Protein AF-A0A7S1V9R7-F1 (afdb_monomer)

Radius of gyration: 126.13 Å; Cα contacts (8 Å, |Δi|>4): 262; chains: 1; bounding box: 222×43×317 Å

Solvent-accessible surface area (backbone atoms only — not comparable to full-atom values): 25546 Å² total; per-residue (Å²): 136,83,85,85,85,80,81,82,87,83,80,78,84,75,79,72,80,75,90,77,89,61,87,78,72,49,72,33,40,56,88,82,54,58,52,69,50,51,50,25,53,74,70,68,35,43,69,59,22,39,54,35,42,77,76,44,42,73,58,50,69,31,31,39,32,39,57,42,95,88,76,66,48,74,76,46,41,40,35,52,62,36,53,54,30,48,60,76,66,83,77,97,61,100,59,58,70,66,54,51,52,40,49,51,54,32,50,52,53,46,41,71,61,36,38,67,58,44,69,46,53,36,79,59,38,38,28,29,64,33,35,24,42,71,54,32,91,62,49,55,47,67,56,52,35,52,44,35,70,58,24,67,65,54,67,75,45,52,26,73,83,71,41,28,36,63,49,45,51,64,71,73,60,76,99,47,74,51,55,55,50,35,54,50,32,57,57,48,42,53,52,52,49,55,54,52,50,51,57,50,50,53,53,50,53,52,52,51,52,51,52,51,53,51,52,51,52,52,51,54,51,50,51,54,51,50,54,51,51,53,49,53,51,50,51,51,50,52,51,50,55,50,50,50,53,52,48,52,58,46,52,56,49,49,55,52,49,51,53,52,51,50,52,52,51,52,52,51,52,51,51,50,52,51,51,51,52,53,49,50,53,49,51,53,49,49,55,52,47,53,51,50,51,53,50,49,51,50,51,51,52,50,50,51,52,52,48,52,51,49,52,50,51,50,49,52,51,50,51,51,51,51,50,51,52,51,54,50,50,52,50,50,50,52,51,53,52,51,53,55,56,49,57,63,49,53,62,57,49,57,58,52,53,60,54,50,56,58,51,51,53,58,49,54,58,52,48,57,52,50,54,52,50,52,54,51,54,50,55,52,47,54,53,50,50,56,55,50,60,56,43,57,60,58,50,56,57,45,51,59,48,46,57,59,45,50,63,51,44,57,59,48,45,63,53,45,57,62,50,48,62,56,48,60,63,52,51,64,58,52,47,62,52,46,61,56,49,52,56,58,54,46,60,53,50,55,52,54,49,54,54,55,50,55,54,57,64,52,57,68,80,72,69,134

Structure (mmCIF, N/CA/C/O backbone):
data_AF-A0A7S1V9R7-F1
#
_entry.id   AF-A0A7S1V9R7-F1
#
loop_
_atom_site.group_PDB
_atom_site.id
_atom_site.type_symbol
_atom_site.label_atom_id
_atom_site.label_alt_id
_atom_site.label_comp_id
_atom_site.label_asym_id
_atom_site.label_entity_id
_atom_site.label_seq_id
_atom_site.pdbx_PDB_ins_code
_atom_site.Cartn_x
_atom_site.Cartn_y
_atom_site.Cartn_z
_atom_site.occupancy
_atom_site.B_iso_or_equiv
_atom_site.auth_seq_id
_atom_site.auth_comp_id
_atom_site.auth_asym_id
_atom_site.auth_atom_id
_atom_site.pdbx_PDB_model_num
ATOM 1 N N . MET A 1 1 ? -27.164 -17.775 -21.536 1.00 42.16 1 MET A N 1
ATOM 2 C CA . MET A 1 1 ? -27.311 -16.401 -21.022 1.00 42.16 1 MET A CA 1
ATOM 3 C C . MET A 1 1 ? -25.911 -15.882 -20.724 1.00 42.16 1 MET A C 1
ATOM 5 O O . MET A 1 1 ? -25.516 -15.785 -19.575 1.00 42.16 1 MET A O 1
ATOM 9 N N . ASP A 1 2 ? -25.018 -15.909 -21.716 1.00 33.12 2 ASP A N 1
ATOM 10 C CA . ASP A 1 2 ? -24.872 -14.885 -22.776 1.00 33.12 2 ASP A CA 1
ATOM 11 C C . ASP A 1 2 ? -24.431 -13.566 -22.128 1.00 33.12 2 ASP A C 1
ATOM 13 O O . ASP A 1 2 ? -25.123 -13.056 -21.262 1.00 33.12 2 ASP A O 1
ATOM 17 N N . SER A 1 3 ? -23.270 -12.989 -22.424 1.00 37.28 3 SER A N 1
ATOM 18 C CA . SER A 1 3 ? -22.782 -12.704 -23.772 1.00 37.28 3 SER A CA 1
ATOM 19 C C . SER A 1 3 ? -21.280 -12.392 -23.771 1.00 37.28 3 SER A C 1
ATOM 21 O O . SER A 1 3 ? -20.806 -11.522 -23.045 1.00 37.28 3 SER A O 1
ATOM 23 N N . ASN A 1 4 ? -20.559 -13.093 -24.643 1.00 32.66 4 ASN A N 1
ATOM 24 C CA . ASN A 1 4 ? -19.138 -12.966 -24.938 1.00 32.66 4 ASN A CA 1
ATOM 25 C C . ASN A 1 4 ? -18.998 -12.088 -26.200 1.00 32.66 4 ASN A C 1
ATOM 27 O O . ASN A 1 4 ? -19.327 -12.545 -27.294 1.00 32.66 4 ASN A O 1
ATOM 31 N N . SER A 1 5 ? -18.573 -10.827 -26.080 1.00 36.75 5 SER A N 1
ATOM 32 C CA . SER A 1 5 ? -18.421 -9.902 -27.217 1.00 36.75 5 SER A CA 1
ATOM 33 C C . SER A 1 5 ? -16.983 -9.895 -27.748 1.00 36.75 5 SER A C 1
ATOM 35 O O . SER A 1 5 ? -16.185 -8.998 -27.490 1.00 36.75 5 SER A O 1
ATOM 37 N N . ARG A 1 6 ? -16.650 -10.912 -28.551 1.00 32.44 6 ARG A N 1
ATOM 38 C CA . ARG A 1 6 ? -15.507 -10.861 -29.476 1.00 32.44 6 ARG A CA 1
ATOM 39 C C . ARG A 1 6 ? -15.909 -10.023 -30.690 1.00 32.44 6 ARG A C 1
ATOM 41 O O . ARG A 1 6 ? -16.716 -10.469 -31.498 1.00 32.44 6 ARG A O 1
ATOM 48 N N . SER A 1 7 ? -15.358 -8.815 -30.811 1.00 35.72 7 SER A N 1
ATOM 49 C CA . SER A 1 7 ? -15.527 -7.995 -32.012 1.00 35.72 7 SER A CA 1
ATOM 50 C C . SER A 1 7 ? -14.548 -8.459 -33.093 1.00 35.72 7 SER A C 1
ATOM 52 O O . SER A 1 7 ? -13.333 -8.291 -32.974 1.00 35.72 7 SER A O 1
ATOM 54 N N . SER A 1 8 ? -15.101 -9.063 -34.135 1.00 32.72 8 SER A N 1
ATOM 55 C CA . SER A 1 8 ? -14.429 -9.482 -35.359 1.00 32.72 8 SER A CA 1
ATOM 56 C C . SER A 1 8 ? -14.128 -8.252 -36.218 1.00 32.72 8 SER A C 1
ATOM 58 O O . SER A 1 8 ? -15.024 -7.719 -36.867 1.00 32.72 8 SER A O 1
ATOM 60 N N . ASN A 1 9 ? -12.880 -7.782 -36.225 1.00 32.78 9 ASN A N 1
ATOM 61 C CA . ASN A 1 9 ? -12.451 -6.707 -37.119 1.00 32.78 9 ASN A CA 1
ATOM 62 C C . ASN A 1 9 ? -11.914 -7.307 -38.429 1.00 32.78 9 ASN A C 1
ATOM 64 O O . ASN A 1 9 ? -10.718 -7.537 -38.591 1.00 32.78 9 ASN A O 1
ATOM 68 N N . SER A 1 10 ? -12.828 -7.623 -39.346 1.00 34.41 10 SER A N 1
ATOM 69 C CA . SER A 1 10 ? -12.541 -7.951 -40.742 1.00 34.41 10 SER A CA 1
ATOM 70 C C . SER A 1 10 ? -12.749 -6.698 -41.589 1.00 34.41 10 SER A C 1
ATOM 72 O O . SER A 1 10 ? -13.888 -6.304 -41.841 1.00 34.41 10 SER A O 1
ATOM 74 N N . GLY A 1 11 ? -11.670 -6.065 -42.047 1.00 30.73 11 GLY A N 1
ATOM 75 C CA . GLY A 1 11 ? -11.806 -4.907 -42.924 1.00 30.73 11 GLY A CA 1
ATOM 76 C C . GLY A 1 11 ? -10.495 -4.283 -43.376 1.00 30.73 11 GLY A C 1
ATOM 77 O O . GLY A 1 11 ? -9.930 -3.461 -42.671 1.00 30.73 11 GLY A O 1
ATOM 78 N N . LYS A 1 12 ? -10.131 -4.599 -44.625 1.00 33.03 12 LYS A N 1
ATOM 79 C CA . LYS A 1 12 ? -9.259 -3.826 -45.526 1.00 33.03 12 LYS A CA 1
ATOM 80 C C . LYS A 1 12 ? -7.763 -3.814 -45.196 1.00 33.03 12 LYS A C 1
ATOM 82 O O . LYS A 1 12 ? -7.233 -2.899 -44.582 1.00 33.03 12 LYS A O 1
ATOM 87 N N . ILE A 1 13 ? -7.078 -4.795 -45.780 1.00 33.56 13 ILE A N 1
ATOM 88 C CA . ILE A 1 13 ? -5.697 -4.650 -46.250 1.00 33.56 13 ILE A CA 1
ATOM 89 C C . ILE A 1 13 ? -5.702 -3.503 -47.280 1.00 33.56 13 ILE A C 1
ATOM 91 O O . ILE A 1 13 ? -6.405 -3.625 -48.289 1.00 33.56 13 ILE A O 1
ATOM 95 N N . PRO A 1 14 ? -5.002 -2.379 -47.056 1.00 32.62 14 PRO A N 1
ATOM 96 C CA . PRO A 1 14 ? -4.804 -1.405 -48.113 1.00 32.62 14 PRO A CA 1
ATOM 97 C C . PRO A 1 14 ? -3.872 -2.030 -49.153 1.00 32.62 14 PRO A C 1
ATOM 99 O O . PRO A 1 14 ? -2.851 -2.626 -48.811 1.00 32.62 14 PRO A O 1
ATOM 102 N N . ALA A 1 15 ? -4.283 -1.935 -50.417 1.00 31.48 15 ALA A N 1
ATOM 103 C CA . ALA A 1 15 ? -3.504 -2.337 -51.575 1.00 31.48 15 ALA A CA 1
ATOM 104 C C . ALA A 1 15 ? -2.056 -1.857 -51.419 1.00 31.48 15 ALA A C 1
ATOM 106 O O . ALA A 1 15 ? -1.815 -0.670 -51.189 1.00 31.48 15 ALA A O 1
ATOM 107 N N . GLY A 1 16 ? -1.117 -2.801 -51.496 1.00 28.38 16 GLY A N 1
ATOM 108 C CA . GLY A 1 16 ? 0.304 -2.493 -51.452 1.00 28.38 16 GLY A CA 1
ATOM 109 C C . GLY A 1 16 ? 0.645 -1.449 -52.518 1.00 28.38 16 GLY A C 1
ATOM 110 O O . GLY A 1 16 ? 0.042 -1.468 -53.599 1.00 28.38 16 GLY A O 1
ATOM 111 N N . PRO A 1 17 ? 1.581 -0.528 -52.236 1.00 30.47 17 PRO A N 1
ATOM 112 C CA . PRO A 1 17 ? 2.106 0.325 -53.280 1.00 30.47 17 PRO A CA 1
ATOM 113 C C . PRO A 1 17 ? 2.658 -0.592 -54.367 1.00 30.47 17 PRO A C 1
ATOM 115 O O . PRO A 1 17 ? 3.377 -1.557 -54.096 1.00 30.47 17 PRO A O 1
ATOM 118 N N . GLN A 1 18 ? 2.219 -0.314 -55.589 1.00 32.25 18 GLN A N 1
ATOM 119 C CA . GLN A 1 18 ? 2.717 -0.927 -56.802 1.00 32.25 18 GLN A CA 1
ATOM 120 C C . GLN A 1 18 ? 4.239 -1.028 -56.723 1.00 32.25 18 GLN A C 1
ATOM 122 O O . GLN A 1 18 ? 4.917 -0.095 -56.297 1.00 32.25 18 GLN A O 1
ATOM 127 N N . SER A 1 19 ? 4.759 -2.184 -57.114 1.00 34.59 19 SER A N 1
ATOM 128 C CA . SER A 1 19 ? 6.179 -2.445 -57.265 1.00 34.59 19 SER A CA 1
ATOM 129 C C . SER A 1 19 ? 6.812 -1.438 -58.235 1.00 34.59 19 SER A C 1
ATOM 131 O O . SER A 1 19 ? 6.903 -1.689 -59.433 1.00 34.59 19 SER A O 1
ATOM 133 N N . SER A 1 20 ? 7.271 -0.306 -57.713 1.00 31.30 20 SER A N 1
ATOM 134 C CA . SER A 1 20 ? 8.296 0.548 -58.308 1.00 31.30 20 SER A CA 1
ATOM 135 C C . SER A 1 20 ? 9.570 0.389 -57.478 1.00 31.30 20 SER A C 1
ATOM 137 O O . SER A 1 20 ? 10.068 1.327 -56.863 1.00 31.30 20 SER A O 1
ATOM 139 N N . GLY A 1 21 ? 10.045 -0.854 -57.385 1.00 28.36 21 GLY A N 1
ATOM 140 C CA . GLY A 1 21 ? 11.350 -1.192 -56.828 1.00 28.36 21 GLY A CA 1
ATOM 141 C C . GLY A 1 21 ? 12.405 -1.052 -57.915 1.00 28.36 21 GLY A C 1
ATOM 142 O O . GLY A 1 21 ? 12.801 -2.037 -58.527 1.00 28.36 21 GLY A O 1
ATOM 143 N N . GLY A 1 22 ? 12.800 0.186 -58.180 1.00 29.44 22 GLY A N 1
ATOM 144 C CA . GLY A 1 22 ? 13.969 0.535 -58.971 1.00 29.44 22 GLY A CA 1
ATOM 145 C C . GLY A 1 22 ? 14.433 1.885 -58.463 1.00 29.44 22 GLY A C 1
ATOM 146 O O . GLY A 1 22 ? 13.858 2.902 -58.836 1.00 29.44 22 GLY A O 1
ATOM 147 N N . GLU A 1 23 ? 15.387 1.885 -57.535 1.00 39.81 23 GLU A N 1
ATOM 148 C CA . GLU A 1 23 ? 16.045 3.103 -57.066 1.00 39.81 23 GLU A CA 1
ATOM 149 C C . GLU A 1 23 ? 16.496 3.907 -58.290 1.00 39.81 23 GLU A C 1
ATOM 151 O O . GLU A 1 23 ? 17.249 3.422 -59.139 1.00 39.81 23 GLU A O 1
ATOM 156 N N . GLY A 1 24 ? 15.912 5.096 -58.439 1.00 46.25 24 GLY A N 1
ATOM 157 C CA . GLY A 1 24 ? 16.022 5.917 -59.633 1.00 46.25 24 GLY A CA 1
ATOM 158 C C . GLY A 1 24 ? 17.442 6.421 -59.823 1.00 46.25 24 GLY A C 1
ATOM 159 O O . GLY A 1 24 ? 17.809 7.460 -59.282 1.00 46.25 24 GLY A O 1
ATOM 160 N N . ARG A 1 25 ? 18.231 5.706 -60.625 1.00 62.56 25 ARG A N 1
ATOM 161 C CA . ARG A 1 25 ? 19.452 6.251 -61.220 1.00 62.56 25 ARG A CA 1
ATOM 162 C C . ARG A 1 25 ? 19.033 7.415 -62.111 1.00 62.56 25 ARG A C 1
ATOM 164 O O . ARG A 1 25 ? 18.256 7.228 -63.047 1.00 62.56 25 ARG A O 1
ATOM 171 N N . THR A 1 26 ? 19.487 8.622 -61.791 1.00 81.12 26 THR A N 1
ATOM 172 C CA . THR A 1 26 ? 19.222 9.803 -62.611 1.00 81.12 26 THR A CA 1
ATOM 173 C C . THR A 1 26 ? 20.008 9.656 -63.910 1.00 81.12 26 THR A C 1
ATOM 175 O O . THR A 1 26 ? 21.233 9.675 -63.906 1.00 81.12 26 THR A O 1
ATOM 178 N N . GLU A 1 27 ? 19.316 9.450 -65.030 1.00 87.94 27 GLU A N 1
ATOM 179 C CA . GLU A 1 27 ? 19.929 9.372 -66.359 1.00 87.94 27 GLU A CA 1
ATOM 180 C C . GLU A 1 27 ? 19.491 10.579 -67.193 1.00 87.94 27 GLU A C 1
ATOM 182 O O . GLU A 1 27 ? 18.300 10.894 -67.263 1.00 87.94 27 GLU A O 1
ATOM 187 N N . VAL A 1 28 ? 20.441 11.243 -67.848 1.00 90.75 28 VAL A N 1
ATOM 188 C CA . VAL A 1 28 ? 20.175 12.319 -68.810 1.00 90.75 28 VAL A CA 1
ATOM 189 C C . VAL A 1 28 ? 20.735 11.964 -70.181 1.00 90.75 28 VAL A C 1
ATOM 191 O O . VAL A 1 28 ? 21.730 11.244 -70.308 1.00 90.75 28 VAL A O 1
ATOM 194 N N . ASP A 1 29 ? 20.077 12.462 -71.225 1.00 89.00 29 ASP A N 1
ATOM 195 C CA . ASP A 1 29 ? 20.474 12.192 -72.600 1.00 89.00 29 ASP A CA 1
ATOM 196 C C . ASP A 1 29 ? 21.575 13.166 -73.037 1.00 89.00 29 ASP A C 1
ATOM 198 O O . ASP A 1 29 ? 21.480 14.382 -72.839 1.00 89.00 29 ASP A O 1
ATOM 202 N N . TYR A 1 30 ? 22.624 12.615 -73.648 1.00 87.62 30 TYR A N 1
ATOM 203 C CA . TYR A 1 30 ? 23.799 13.354 -74.101 1.00 87.62 30 TYR A CA 1
ATOM 204 C C . TYR A 1 30 ? 23.463 14.504 -75.067 1.00 87.62 30 TYR A C 1
ATOM 206 O O . TYR A 1 30 ? 24.091 15.562 -74.990 1.00 87.62 30 TYR A O 1
ATOM 214 N N . TYR A 1 31 ? 22.482 14.327 -75.958 1.00 84.69 31 TYR A N 1
ATOM 215 C CA . TYR A 1 31 ? 22.119 15.326 -76.966 1.00 84.69 31 TYR A CA 1
ATOM 216 C C . TYR A 1 31 ? 21.011 16.272 -76.497 1.00 84.69 31 TYR A C 1
ATOM 218 O O . TYR A 1 31 ? 20.988 17.429 -76.918 1.00 84.69 31 TYR A O 1
ATOM 226 N N . LEU A 1 32 ? 20.093 15.804 -75.646 1.00 83.81 32 LEU A N 1
ATOM 227 C CA . LEU A 1 32 ? 18.926 16.596 -75.240 1.00 83.81 32 LEU A CA 1
ATOM 228 C C . LEU A 1 32 ? 19.202 17.484 -74.025 1.00 83.81 32 LEU A C 1
ATOM 230 O O . LEU A 1 32 ? 18.811 18.651 -74.013 1.00 83.81 32 LEU A O 1
ATOM 234 N N . ASN A 1 33 ? 19.842 16.943 -72.987 1.00 88.31 33 ASN A N 1
ATOM 235 C CA . ASN A 1 33 ? 19.963 17.621 -71.698 1.00 88.31 33 ASN A CA 1
ATOM 236 C C . ASN A 1 33 ? 21.200 17.188 -70.883 1.00 88.31 33 ASN A C 1
ATOM 238 O O . ASN A 1 33 ? 21.056 16.790 -69.726 1.00 88.31 33 ASN A O 1
ATOM 242 N N . PRO A 1 34 ? 22.427 17.313 -71.423 1.00 88.62 34 PRO A N 1
ATOM 243 C CA . PRO A 1 34 ? 23.627 16.997 -70.656 1.00 88.62 34 PRO A CA 1
ATOM 244 C C . PRO A 1 34 ? 23.786 17.942 -69.454 1.00 88.62 34 PRO A C 1
ATOM 246 O O . PRO A 1 34 ? 23.555 19.150 -69.587 1.00 88.62 34 PRO A O 1
ATOM 249 N N . THR A 1 35 ? 24.229 17.402 -68.312 1.00 91.81 35 THR A N 1
ATOM 250 C CA . THR A 1 35 ? 24.512 18.186 -67.095 1.00 91.81 35 THR A CA 1
ATOM 251 C C . THR A 1 35 ? 25.627 19.208 -67.323 1.00 91.81 35 THR A C 1
ATOM 253 O O . THR A 1 35 ? 26.458 19.071 -68.229 1.00 91.81 35 THR A O 1
ATOM 256 N N . GLU A 1 36 ? 25.676 20.255 -66.498 1.00 91.88 36 GLU A N 1
ATOM 257 C CA . GLU A 1 36 ? 26.767 21.229 -66.580 1.00 91.88 36 GLU A CA 1
ATOM 258 C C . GLU A 1 36 ? 28.105 20.596 -66.198 1.00 91.88 36 GLU A C 1
ATOM 260 O O . GLU A 1 36 ? 29.092 20.824 -66.897 1.00 91.88 36 GLU A O 1
ATOM 265 N N . LEU A 1 37 ? 28.139 19.745 -65.165 1.00 92.56 37 LEU A N 1
ATOM 266 C CA . LEU A 1 37 ? 29.329 18.978 -64.795 1.00 92.56 37 LEU A CA 1
ATOM 267 C C . LEU A 1 37 ? 29.856 18.154 -65.972 1.00 92.56 37 LEU A C 1
ATOM 269 O O . LEU A 1 37 ? 31.052 18.200 -66.267 1.00 92.56 37 LEU A O 1
ATOM 273 N N . PHE A 1 38 ? 28.965 17.468 -66.698 1.00 92.19 38 PHE A N 1
ATOM 274 C CA . PHE A 1 38 ? 29.339 16.755 -67.913 1.00 92.19 38 PHE A CA 1
ATOM 275 C C . PHE A 1 38 ? 29.976 17.685 -68.944 1.00 92.19 38 PHE A C 1
ATOM 277 O O . PHE A 1 38 ? 31.022 17.354 -69.492 1.00 92.19 38 PHE A O 1
ATOM 284 N N . ARG A 1 39 ? 29.375 18.853 -69.208 1.00 92.06 39 ARG A N 1
ATOM 285 C CA . ARG A 1 39 ? 29.920 19.818 -70.176 1.00 92.06 39 ARG A CA 1
ATOM 286 C C . ARG A 1 39 ? 31.317 20.277 -69.768 1.00 92.06 39 ARG A C 1
ATOM 288 O O . ARG A 1 39 ? 32.207 20.288 -70.614 1.00 92.06 39 ARG A O 1
ATOM 295 N N . TRP A 1 40 ? 31.530 20.611 -68.495 1.00 92.44 40 TRP A N 1
ATOM 296 C CA . TRP A 1 40 ? 32.843 21.030 -67.997 1.00 92.44 40 TRP A CA 1
ATOM 297 C C . TRP A 1 40 ? 33.904 19.939 -68.177 1.00 92.44 40 TRP A C 1
ATOM 299 O O . TRP A 1 40 ? 34.995 20.240 -68.664 1.00 92.44 40 TRP A O 1
ATOM 309 N N . ILE A 1 41 ? 33.571 18.682 -67.862 1.00 91.06 41 ILE A N 1
ATOM 310 C CA . ILE A 1 41 ? 34.461 17.528 -68.068 1.00 91.06 41 ILE A CA 1
ATOM 311 C C . ILE A 1 41 ? 34.707 17.303 -69.564 1.00 91.06 41 ILE A C 1
ATOM 313 O O . ILE A 1 41 ? 35.851 17.228 -69.994 1.00 91.06 41 ILE A O 1
ATOM 317 N N . ASN A 1 42 ? 33.655 17.288 -70.385 1.00 88.81 42 ASN A N 1
ATOM 318 C CA . ASN A 1 42 ? 33.745 17.058 -71.826 1.00 88.81 42 ASN A CA 1
ATOM 319 C C . ASN A 1 42 ? 34.606 18.113 -72.545 1.00 88.81 42 ASN A C 1
ATOM 321 O O . ASN A 1 42 ? 35.349 17.778 -73.462 1.00 88.81 42 ASN A O 1
ATOM 325 N N . TYR A 1 43 ? 34.559 19.372 -72.098 1.00 88.75 43 TYR A N 1
ATOM 326 C CA . TYR A 1 43 ? 35.427 20.451 -72.587 1.00 88.75 43 TYR A CA 1
ATOM 327 C C . TYR A 1 43 ? 36.794 20.523 -71.879 1.00 88.75 43 TYR A C 1
ATOM 329 O O . TYR A 1 43 ? 37.523 21.496 -72.071 1.00 88.75 43 TYR A O 1
ATOM 337 N N . ARG A 1 44 ? 37.151 19.524 -71.057 1.00 86.75 44 ARG A N 1
ATOM 338 C CA . ARG A 1 44 ? 38.412 19.428 -70.295 1.00 86.75 44 ARG A CA 1
ATOM 339 C C . ARG A 1 44 ? 38.697 20.638 -69.392 1.00 86.75 44 ARG A C 1
ATOM 341 O O . ARG A 1 44 ? 39.846 21.010 -69.162 1.00 86.75 44 ARG A O 1
ATOM 348 N N . ARG A 1 45 ? 37.652 21.282 -68.867 1.00 90.25 45 ARG A N 1
ATOM 349 C CA . ARG A 1 45 ? 37.747 22.431 -67.950 1.00 90.25 45 ARG A CA 1
ATOM 350 C C . ARG A 1 45 ? 37.693 21.942 -66.502 1.00 90.25 45 ARG A C 1
ATOM 352 O O . ARG A 1 45 ? 36.672 22.083 -65.832 1.00 90.25 45 ARG A O 1
ATOM 359 N N . TRP A 1 46 ? 38.798 21.368 -66.030 1.00 90.19 46 TRP A N 1
ATOM 360 C CA . TRP A 1 46 ? 38.891 20.667 -64.739 1.00 90.19 46 TRP A CA 1
ATOM 361 C C . TRP A 1 46 ? 38.559 21.545 -63.526 1.00 90.19 46 TRP A C 1
ATOM 363 O O . TRP A 1 46 ? 37.777 21.128 -62.677 1.00 90.19 46 TRP A O 1
ATOM 373 N N . ASP A 1 47 ? 39.056 22.784 -63.483 1.00 90.25 47 ASP A N 1
ATOM 374 C CA . ASP A 1 47 ? 38.761 23.712 -62.379 1.00 90.25 47 ASP A CA 1
ATOM 375 C C . ASP A 1 47 ? 37.274 24.089 -62.320 1.00 90.25 47 ASP A C 1
ATOM 377 O O . ASP A 1 47 ? 36.673 24.151 -61.247 1.00 90.25 47 ASP A O 1
ATOM 381 N N . GLY A 1 48 ? 36.660 24.297 -63.490 1.00 92.25 48 GLY A N 1
ATOM 382 C CA . GLY A 1 48 ? 35.226 24.566 -63.610 1.00 92.25 48 GLY A CA 1
ATOM 383 C C . GLY A 1 48 ? 34.385 23.357 -63.201 1.00 92.25 48 GLY A C 1
ATOM 384 O O . GLY A 1 48 ? 33.412 23.509 -62.467 1.00 92.25 48 GLY A O 1
ATOM 385 N N . ALA A 1 49 ? 34.803 22.152 -63.602 1.00 93.31 49 ALA A N 1
ATOM 386 C CA . ALA A 1 49 ? 34.176 20.906 -63.173 1.00 93.31 49 ALA A CA 1
ATOM 387 C C . ALA A 1 49 ? 34.260 20.741 -61.650 1.00 93.31 49 ALA A C 1
ATOM 389 O O . ALA A 1 49 ? 33.251 20.454 -61.017 1.00 93.31 49 ALA A O 1
ATOM 390 N N . LYS A 1 50 ? 35.420 21.012 -61.042 1.00 93.62 50 LYS A N 1
ATOM 391 C CA . LYS A 1 50 ? 35.610 20.945 -59.586 1.00 93.62 50 LYS A CA 1
ATOM 392 C C . LYS A 1 50 ? 34.686 21.918 -58.854 1.00 93.62 50 LYS A C 1
ATOM 394 O O . LYS A 1 50 ? 33.993 21.523 -57.921 1.00 93.62 50 LYS A O 1
ATOM 399 N N . ALA A 1 51 ? 34.619 23.172 -59.303 1.00 93.88 51 ALA A N 1
ATOM 400 C CA . ALA A 1 51 ? 33.690 24.157 -58.748 1.00 93.88 51 ALA A CA 1
ATOM 401 C C . ALA A 1 51 ? 32.218 23.730 -58.916 1.00 93.88 51 ALA A C 1
ATOM 403 O O . ALA A 1 51 ? 31.392 23.971 -58.029 1.00 93.88 51 ALA A O 1
ATOM 404 N N . ARG A 1 52 ? 31.883 23.057 -60.027 1.00 95.06 52 ARG A N 1
ATOM 405 C CA . ARG A 1 52 ? 30.544 22.503 -60.252 1.00 95.06 52 ARG A CA 1
ATOM 406 C C . ARG A 1 52 ? 30.230 21.365 -59.283 1.00 95.06 52 ARG A C 1
ATOM 408 O O . ARG A 1 52 ? 29.170 21.417 -58.678 1.00 95.06 52 ARG A O 1
ATOM 415 N N . VAL A 1 53 ? 31.145 20.419 -59.056 1.00 95.19 53 VAL A N 1
ATOM 416 C CA . VAL A 1 53 ? 30.943 19.337 -58.071 1.00 95.19 53 VAL A CA 1
ATOM 417 C C . VAL A 1 53 ? 30.693 19.899 -56.673 1.00 95.19 53 VAL A C 1
ATOM 419 O O . VAL A 1 53 ? 29.769 19.469 -55.994 1.00 95.19 53 VAL A O 1
ATOM 422 N N . LEU A 1 54 ? 31.476 20.897 -56.257 1.00 93.31 54 LEU A N 1
ATOM 423 C CA . LEU A 1 54 ? 31.327 21.506 -54.931 1.00 93.31 54 LEU A CA 1
ATOM 424 C C . LEU A 1 54 ? 29.998 22.252 -54.753 1.00 93.31 54 LEU A C 1
ATOM 426 O O . LEU A 1 54 ? 29.508 22.361 -53.633 1.00 93.31 54 LEU A O 1
ATOM 430 N N . SER A 1 55 ? 29.431 22.793 -55.834 1.00 94.88 55 SER A N 1
ATOM 431 C CA . SER A 1 55 ? 28.159 23.524 -55.784 1.00 94.88 55 SER A CA 1
ATOM 432 C C . SER A 1 55 ? 26.934 22.641 -56.035 1.00 94.88 55 SER A C 1
ATOM 434 O O . SER A 1 55 ? 25.868 22.961 -55.522 1.00 94.88 55 SER A O 1
ATOM 436 N N . HIS A 1 56 ? 27.085 21.564 -56.810 1.00 93.19 56 HIS A N 1
ATOM 437 C CA . HIS A 1 56 ? 26.012 20.677 -57.275 1.00 93.19 56 HIS A CA 1
ATOM 438 C C . HIS A 1 56 ? 26.475 19.205 -57.241 1.00 93.19 56 HIS A C 1
ATOM 440 O O . HIS A 1 56 ? 26.674 18.580 -58.292 1.00 93.19 56 HIS A O 1
ATOM 446 N N . PRO A 1 57 ? 26.714 18.641 -56.040 1.00 92.81 57 PRO A N 1
ATOM 447 C CA . PRO A 1 57 ? 27.244 17.287 -55.879 1.00 92.81 57 PRO A CA 1
ATOM 448 C C . PRO A 1 57 ? 26.311 16.199 -56.430 1.00 92.81 57 PRO A C 1
ATOM 450 O O . PRO A 1 57 ? 26.783 15.136 -56.828 1.00 92.81 57 PRO A O 1
ATOM 453 N N . GLU A 1 58 ? 25.007 16.460 -56.533 1.00 91.44 58 GLU A N 1
ATOM 454 C CA . GLU A 1 58 ? 24.016 15.554 -57.121 1.00 91.44 58 GLU A CA 1
ATOM 455 C C . GLU A 1 58 ? 24.279 15.230 -58.602 1.00 91.44 58 GLU A C 1
ATOM 457 O O . GLU A 1 58 ? 23.872 14.178 -59.098 1.00 91.44 58 GLU A O 1
ATOM 462 N N . GLU A 1 59 ? 25.006 16.090 -59.324 1.00 92.62 59 GLU A N 1
ATOM 463 C CA . GLU A 1 59 ? 25.386 15.801 -60.709 1.00 92.62 59 GLU A CA 1
ATOM 464 C C . GLU A 1 59 ? 26.406 14.654 -60.802 1.00 92.62 59 GLU A C 1
ATOM 466 O O . GLU A 1 59 ? 26.514 14.033 -61.858 1.00 92.62 59 GLU A O 1
ATOM 471 N N . CYS A 1 60 ? 27.114 14.321 -59.713 1.00 91.69 60 CYS A N 1
ATOM 472 C CA . CYS A 1 60 ? 28.138 13.269 -59.678 1.00 91.69 60 CYS A CA 1
ATOM 473 C C . CYS A 1 60 ? 27.563 11.855 -59.812 1.00 91.69 60 CYS A C 1
ATOM 475 O O . CYS A 1 60 ? 28.237 10.973 -60.346 1.00 91.69 60 CYS A O 1
ATOM 477 N N . SER A 1 61 ? 26.323 11.646 -59.362 1.00 92.94 61 SER A N 1
ATOM 478 C CA . SER A 1 61 ? 25.595 10.376 -59.473 1.00 92.94 61 SER A CA 1
ATOM 479 C C . SER A 1 61 ? 24.698 10.302 -60.716 1.00 92.94 61 SER A C 1
ATOM 481 O O . SER A 1 61 ? 24.029 9.291 -60.939 1.00 92.94 61 SER A O 1
ATOM 483 N N . THR A 1 62 ? 24.697 11.350 -61.550 1.00 92.69 62 THR A N 1
ATOM 484 C CA . THR A 1 62 ? 23.863 11.426 -62.753 1.00 92.69 62 THR A CA 1
ATOM 485 C C . THR A 1 62 ? 24.566 10.801 -63.957 1.00 92.69 62 THR A C 1
ATOM 487 O O . THR A 1 62 ? 25.640 11.232 -64.376 1.00 92.69 62 THR A O 1
ATOM 490 N N . TRP A 1 63 ? 23.938 9.790 -64.547 1.00 93.00 63 TRP A N 1
ATOM 491 C CA . TRP A 1 63 ? 24.428 9.081 -65.722 1.00 93.00 63 TRP A CA 1
ATOM 492 C C . TRP A 1 63 ? 24.177 9.873 -66.995 1.00 93.00 63 TRP A C 1
ATOM 494 O O . TRP A 1 63 ? 23.064 10.327 -67.255 1.00 93.00 63 TRP A O 1
ATOM 504 N N . ILE A 1 64 ? 25.200 9.962 -67.836 1.00 93.19 64 ILE A N 1
ATOM 505 C CA . ILE A 1 64 ? 25.089 10.526 -69.176 1.00 93.19 64 ILE A CA 1
ATOM 506 C C . ILE A 1 64 ? 24.979 9.374 -70.163 1.00 93.19 64 ILE A C 1
ATOM 508 O O . ILE A 1 64 ? 25.863 8.515 -70.212 1.00 93.19 64 ILE A O 1
ATOM 512 N N . VAL A 1 65 ? 23.890 9.345 -70.930 1.00 91.62 65 VAL A N 1
ATOM 513 C CA . VAL A 1 65 ? 23.562 8.236 -71.831 1.00 91.62 65 VAL A CA 1
ATOM 514 C C . VAL A 1 65 ? 23.413 8.741 -73.260 1.00 91.62 65 VAL A C 1
ATOM 516 O O . VAL A 1 65 ? 22.717 9.721 -73.513 1.00 91.62 65 VAL A O 1
ATOM 519 N N . SER A 1 66 ? 24.029 8.040 -74.211 1.00 90.06 66 SER A N 1
ATOM 520 C CA . SER A 1 66 ? 23.783 8.235 -75.643 1.00 90.06 66 SER A CA 1
ATOM 521 C C . SER A 1 66 ? 22.967 7.071 -76.198 1.00 90.06 66 SER A C 1
ATOM 523 O O . SER A 1 66 ? 23.253 5.909 -75.896 1.00 90.06 66 SER A O 1
ATOM 525 N N . ARG A 1 67 ? 21.934 7.361 -76.999 1.00 88.94 67 ARG A N 1
ATOM 526 C CA . ARG A 1 67 ? 21.001 6.360 -77.543 1.00 88.94 67 ARG A CA 1
ATOM 527 C C . ARG A 1 67 ? 20.890 6.462 -79.060 1.00 88.94 67 ARG A C 1
ATOM 529 O O . ARG A 1 67 ? 20.960 7.547 -79.630 1.00 88.94 67 ARG A O 1
ATOM 536 N N . HIS A 1 68 ? 20.676 5.326 -79.724 1.00 82.50 68 HIS A N 1
ATOM 537 C CA . HIS A 1 68 ? 20.431 5.304 -81.165 1.00 82.50 68 HIS A CA 1
ATOM 538 C C . HIS A 1 68 ? 19.103 5.996 -81.499 1.00 82.50 68 HIS A C 1
ATOM 540 O O . HIS A 1 68 ? 18.055 5.575 -81.007 1.00 82.50 68 HIS A O 1
ATOM 546 N N . SER A 1 69 ? 19.121 6.996 -82.385 1.00 77.50 69 SER A N 1
ATOM 547 C CA . SER A 1 69 ? 17.928 7.790 -82.722 1.00 77.50 69 SER A CA 1
ATOM 548 C C . SER A 1 69 ? 16.777 6.969 -83.317 1.00 77.50 69 SER A C 1
ATOM 550 O O . SER A 1 69 ? 15.636 7.412 -83.256 1.00 77.50 69 SER A O 1
ATOM 552 N N . SER A 1 70 ? 17.053 5.784 -83.881 1.00 77.44 70 SER A N 1
ATOM 553 C CA . SER A 1 70 ? 16.021 4.933 -84.496 1.00 77.44 70 SER A CA 1
ATOM 554 C C . SER A 1 70 ? 15.542 3.742 -83.653 1.00 77.44 70 SER A C 1
ATOM 556 O O . SER A 1 70 ? 14.465 3.236 -83.937 1.00 77.44 70 SER A O 1
ATOM 558 N N . ASP A 1 71 ? 16.327 3.246 -82.685 1.00 80.88 71 ASP A N 1
ATOM 559 C CA . ASP A 1 71 ? 16.029 1.988 -81.951 1.00 80.88 71 ASP A CA 1
ATOM 560 C C . ASP A 1 71 ? 16.164 2.143 -80.423 1.00 80.88 71 ASP A C 1
ATOM 562 O O . ASP A 1 71 ? 15.993 1.194 -79.666 1.00 80.88 71 ASP A O 1
ATOM 566 N N . GLY A 1 72 ? 16.536 3.331 -79.931 1.00 79.81 72 GLY A N 1
ATOM 567 C CA . GLY A 1 72 ? 16.609 3.639 -78.496 1.00 79.81 72 GLY A CA 1
ATOM 568 C C . GLY A 1 72 ? 17.667 2.864 -77.697 1.00 79.81 72 GLY A C 1
ATOM 569 O O . GLY A 1 72 ? 17.822 3.107 -76.496 1.00 79.81 72 GLY A O 1
ATOM 570 N N . ARG A 1 73 ? 18.416 1.952 -78.335 1.00 84.69 73 ARG A N 1
ATOM 571 C CA . ARG A 1 73 ? 19.504 1.195 -77.703 1.00 84.69 73 ARG A CA 1
ATOM 572 C C . ARG A 1 73 ? 20.583 2.139 -77.190 1.00 84.69 73 ARG A C 1
ATOM 574 O O . ARG A 1 73 ? 20.969 3.076 -77.888 1.00 84.69 73 ARG A O 1
ATOM 581 N N . ILE A 1 74 ? 21.072 1.856 -75.984 1.00 85.94 74 ILE A N 1
ATOM 582 C CA . ILE A 1 74 ? 22.187 2.577 -75.366 1.00 85.94 74 ILE A CA 1
ATOM 583 C C . ILE A 1 74 ? 23.454 2.277 -76.167 1.00 85.94 74 ILE A C 1
ATOM 585 O O . ILE A 1 74 ? 23.812 1.113 -76.339 1.00 85.94 74 ILE A O 1
ATOM 589 N N . LEU A 1 75 ? 24.101 3.331 -76.658 1.00 85.44 75 LEU A N 1
ATOM 590 C CA . LEU A 1 75 ? 25.406 3.266 -77.311 1.00 85.44 75 LEU A CA 1
ATOM 591 C C . LEU A 1 75 ? 26.521 3.237 -76.273 1.00 85.44 75 LEU A C 1
ATOM 593 O O . LEU A 1 75 ? 27.436 2.432 -76.385 1.00 85.44 75 LEU A O 1
ATOM 597 N N . TRP A 1 76 ? 26.413 4.113 -75.278 1.00 89.75 76 TRP A N 1
ATOM 598 C CA . TRP A 1 76 ? 27.287 4.162 -74.117 1.00 89.75 76 TRP A CA 1
ATOM 599 C C . TRP A 1 76 ? 26.574 4.866 -72.958 1.00 89.75 76 TRP A C 1
ATOM 601 O O . TRP A 1 76 ? 25.665 5.679 -73.179 1.00 89.75 76 TRP A O 1
ATOM 611 N N . ARG A 1 77 ? 26.975 4.548 -71.726 1.00 91.56 77 ARG A N 1
ATOM 612 C CA . ARG A 1 77 ? 26.532 5.231 -70.505 1.00 91.56 77 ARG A CA 1
ATOM 613 C C . ARG A 1 77 ? 27.719 5.468 -69.581 1.00 91.56 77 ARG A C 1
ATOM 615 O O . ARG A 1 77 ? 28.427 4.530 -69.237 1.00 91.56 77 ARG A O 1
ATOM 622 N N . HIS A 1 78 ? 27.920 6.697 -69.126 1.00 91.69 78 HIS A N 1
ATOM 623 C CA . HIS A 1 78 ? 29.045 7.021 -68.249 1.00 91.69 78 HIS A CA 1
ATOM 624 C C . HIS A 1 78 ? 28.623 7.967 -67.127 1.00 91.69 78 HIS A C 1
ATOM 626 O O . HIS A 1 78 ? 27.868 8.913 -67.353 1.00 91.69 78 HIS A O 1
ATOM 632 N N . LEU A 1 79 ? 29.152 7.739 -65.922 1.00 93.06 79 LEU A N 1
ATOM 633 C CA . LEU A 1 79 ? 29.139 8.750 -64.861 1.00 93.06 79 LEU A CA 1
ATOM 634 C C . LEU A 1 79 ? 30.245 9.790 -65.096 1.00 93.06 79 LEU A C 1
ATOM 636 O O . LEU A 1 79 ? 31.242 9.478 -65.757 1.00 93.06 79 LEU A O 1
ATOM 640 N N . PRO A 1 80 ? 30.149 10.982 -64.480 1.00 92.94 80 PRO A N 1
ATOM 641 C CA . PRO A 1 80 ? 31.232 11.963 -64.443 1.00 92.94 80 PRO A CA 1
ATOM 642 C C . PRO A 1 80 ? 32.594 11.346 -64.104 1.00 92.94 80 PRO A C 1
ATOM 644 O O . PRO A 1 80 ? 33.571 11.606 -64.800 1.00 92.94 80 PRO A O 1
ATOM 647 N N . LEU A 1 81 ? 32.647 10.440 -63.120 1.00 93.06 81 LEU A N 1
ATOM 648 C CA . LEU A 1 81 ? 33.882 9.749 -62.738 1.00 93.06 81 LEU A CA 1
ATOM 649 C C . LEU A 1 81 ? 34.468 8.883 -63.873 1.00 93.06 81 LEU A C 1
ATOM 651 O O . LEU A 1 81 ? 35.673 8.921 -64.114 1.00 93.06 81 LEU A O 1
ATOM 655 N N . HIS A 1 82 ? 33.627 8.161 -64.622 1.00 91.62 82 HIS A N 1
ATOM 656 C CA . HIS A 1 82 ? 34.056 7.359 -65.778 1.00 91.62 82 HIS A CA 1
ATOM 657 C C . HIS A 1 82 ? 34.650 8.245 -66.882 1.00 91.62 82 HIS A C 1
ATOM 659 O O . HIS A 1 82 ? 35.686 7.918 -67.462 1.00 91.62 82 HIS A O 1
ATOM 665 N N . LEU A 1 83 ? 34.023 9.396 -67.137 1.00 88.81 83 LEU A N 1
ATOM 666 C CA . LEU A 1 83 ? 34.458 10.350 -68.158 1.00 88.81 83 LEU A CA 1
ATOM 667 C C . LEU A 1 83 ? 35.808 10.979 -67.818 1.00 88.81 83 LEU A C 1
ATOM 669 O O . LEU A 1 83 ? 36.667 11.080 -68.693 1.00 88.81 83 LEU A O 1
ATOM 673 N N . VAL A 1 84 ? 36.021 11.348 -66.551 1.00 90.31 84 VAL A N 1
ATOM 674 C CA . VAL A 1 84 ? 37.318 11.864 -66.093 1.00 90.31 84 VAL A CA 1
ATOM 675 C C . VAL A 1 84 ? 38.398 10.789 -66.251 1.00 90.31 84 VAL A C 1
ATOM 677 O O . VAL A 1 84 ? 39.447 11.070 -66.827 1.00 90.31 84 VAL A O 1
ATOM 680 N N . CYS A 1 85 ? 38.132 9.542 -65.840 1.00 88.62 85 CYS A N 1
ATOM 681 C CA . CYS A 1 85 ? 39.071 8.423 -65.994 1.00 88.62 85 CYS A CA 1
ATOM 682 C C . CYS A 1 85 ? 39.385 8.078 -67.462 1.00 88.62 85 CYS A C 1
ATOM 684 O O . CYS A 1 85 ? 40.492 7.632 -67.763 1.00 88.62 85 CYS A O 1
ATOM 686 N N . MET A 1 86 ? 38.453 8.311 -68.386 1.00 85.56 86 MET A N 1
ATOM 687 C CA . MET A 1 86 ? 38.666 8.117 -69.824 1.00 85.56 86 MET A CA 1
ATOM 688 C C . MET A 1 86 ? 39.578 9.190 -70.448 1.00 85.56 86 MET A C 1
ATOM 690 O O . MET A 1 86 ? 40.285 8.907 -71.413 1.00 85.56 86 MET A O 1
ATOM 694 N N . GLN A 1 87 ? 39.595 10.413 -69.911 1.00 81.94 87 GLN A N 1
ATOM 695 C CA . GLN A 1 87 ? 40.215 11.587 -70.546 1.00 81.94 87 GLN A CA 1
ATOM 696 C C . GLN A 1 87 ? 41.601 11.969 -69.991 1.00 81.94 87 GLN A C 1
ATOM 698 O O . GLN A 1 87 ? 42.127 13.046 -70.294 1.00 81.94 87 GLN A O 1
ATOM 703 N N . VAL A 1 88 ? 42.220 11.107 -69.181 1.00 73.12 88 VAL A N 1
ATOM 704 C CA . VAL A 1 88 ? 43.429 11.464 -68.420 1.00 73.12 88 VAL A CA 1
ATOM 705 C C . VAL A 1 88 ? 44.651 11.770 -69.318 1.00 73.12 88 VAL A C 1
ATOM 707 O O . VAL A 1 88 ? 45.465 12.594 -68.921 1.00 73.12 88 VAL A O 1
ATOM 710 N N . HIS A 1 89 ? 44.775 11.230 -70.546 1.00 64.50 89 HIS A N 1
ATOM 711 C CA . HIS A 1 89 ? 46.026 11.353 -71.342 1.00 64.50 89 HIS A CA 1
ATOM 712 C C . HIS A 1 89 ? 45.895 11.619 -72.847 1.00 64.50 89 HIS A C 1
ATOM 714 O O . HIS A 1 89 ? 46.720 11.182 -73.646 1.00 64.50 89 HIS A O 1
ATOM 720 N N . THR A 1 90 ? 44.889 12.362 -73.269 1.00 55.41 90 THR A N 1
ATOM 721 C CA . THR A 1 90 ? 44.822 12.823 -74.659 1.00 55.41 90 THR A CA 1
ATOM 722 C C . THR A 1 90 ? 45.585 14.148 -74.820 1.00 55.41 90 THR A C 1
ATOM 724 O O . THR A 1 90 ? 45.109 15.170 -74.312 1.00 55.41 90 THR A O 1
ATOM 727 N N . GLU A 1 91 ? 46.721 14.065 -75.534 1.00 55.84 91 GLU A N 1
ATOM 728 C CA . GLU A 1 91 ? 47.542 15.114 -76.198 1.00 55.84 91 GLU A CA 1
ATOM 729 C C . GLU A 1 91 ? 48.852 15.591 -75.519 1.00 55.84 91 GLU A C 1
ATOM 731 O O . GLU A 1 91 ? 48.963 15.679 -74.297 1.00 55.84 91 GLU A O 1
ATOM 736 N N . GLU A 1 92 ? 49.857 15.845 -76.374 1.00 54.47 92 GLU A N 1
ATOM 737 C CA . GLU A 1 92 ? 51.230 16.299 -76.094 1.00 54.47 92 GLU A CA 1
ATOM 738 C C . GLU A 1 92 ? 51.276 17.837 -75.965 1.00 54.47 92 GLU A C 1
ATOM 740 O O . GLU A 1 92 ? 51.658 18.527 -76.904 1.00 54.47 92 GLU A O 1
ATOM 745 N N . ASP A 1 93 ? 50.876 18.383 -74.813 1.00 56.62 93 ASP A N 1
ATOM 746 C CA . ASP A 1 93 ? 50.971 19.826 -74.519 1.00 56.62 93 ASP A CA 1
ATOM 747 C C . ASP A 1 93 ? 52.045 20.125 -73.452 1.00 56.62 93 ASP A C 1
ATOM 749 O O . ASP A 1 93 ? 52.336 19.287 -72.602 1.00 56.62 93 ASP A O 1
ATOM 753 N N . GLU A 1 94 ? 52.611 21.339 -73.447 1.00 57.59 94 GLU A N 1
ATOM 754 C CA . GLU A 1 94 ? 53.753 21.754 -72.601 1.00 57.59 94 GLU A CA 1
ATOM 755 C C . GLU A 1 94 ? 53.477 21.788 -71.071 1.00 57.59 94 GLU A C 1
ATOM 757 O O . GLU A 1 94 ? 54.422 21.848 -70.286 1.00 57.59 94 GLU A O 1
ATOM 762 N N . ASP A 1 95 ? 52.216 21.673 -70.618 1.00 69.19 95 ASP A N 1
ATOM 763 C CA . ASP A 1 95 ? 51.779 21.903 -69.219 1.00 69.19 95 ASP A CA 1
ATOM 764 C C . ASP A 1 95 ? 51.142 20.668 -68.517 1.00 69.19 95 ASP A C 1
ATOM 766 O O . ASP A 1 95 ? 50.198 20.759 -67.721 1.00 69.19 95 ASP A O 1
ATOM 770 N N . ILE A 1 96 ? 51.672 19.467 -68.785 1.00 70.25 96 ILE A N 1
ATOM 771 C CA . ILE A 1 96 ? 51.143 18.163 -68.310 1.00 70.25 96 ILE A CA 1
ATOM 772 C C . ILE A 1 96 ? 50.939 18.110 -66.783 1.00 70.25 96 ILE A C 1
ATOM 774 O O . ILE A 1 96 ? 49.920 17.606 -66.303 1.00 70.25 96 ILE A O 1
ATOM 778 N N . ASN A 1 97 ? 51.880 18.647 -66.002 1.00 74.75 97 ASN A N 1
ATOM 779 C CA . ASN A 1 97 ? 51.868 18.513 -64.540 1.00 74.75 97 ASN A CA 1
ATOM 780 C C . ASN A 1 97 ? 50.716 19.282 -63.871 1.00 74.75 97 ASN A C 1
ATOM 782 O O . ASN A 1 97 ? 50.119 18.788 -62.912 1.00 74.75 97 ASN A O 1
ATOM 786 N N . SER A 1 98 ? 50.387 20.478 -64.368 1.00 79.56 98 SER A N 1
ATOM 787 C CA . SER A 1 98 ? 49.308 21.308 -63.811 1.00 79.56 98 SER A CA 1
ATOM 788 C C . SER A 1 98 ? 47.932 20.680 -64.071 1.00 79.56 98 SER A C 1
ATOM 790 O O . SER A 1 98 ? 47.091 20.571 -63.171 1.00 79.56 98 SER A O 1
ATOM 792 N N . ARG A 1 99 ? 47.733 20.152 -65.287 1.00 79.56 99 ARG A N 1
ATOM 793 C CA . ARG A 1 99 ? 46.525 19.406 -65.662 1.00 79.56 99 ARG A CA 1
ATOM 794 C C . ARG A 1 99 ? 46.364 18.137 -64.830 1.00 79.56 99 ARG A C 1
ATOM 796 O O . ARG A 1 99 ? 45.274 17.888 -64.321 1.00 79.56 99 ARG A O 1
ATOM 803 N N . GLN A 1 100 ? 47.435 17.361 -64.663 1.00 81.19 100 GLN A N 1
ATOM 804 C CA . GLN A 1 100 ? 47.392 16.116 -63.899 1.00 81.19 100 GLN A CA 1
ATOM 805 C C . GLN A 1 100 ? 46.954 16.353 -62.454 1.00 81.19 100 GLN A C 1
ATOM 807 O O . GLN A 1 100 ? 46.080 15.653 -61.947 1.00 81.19 100 GLN A O 1
ATOM 812 N N . LYS A 1 101 ? 47.498 17.396 -61.821 1.00 84.56 101 LYS A N 1
ATOM 813 C CA . LYS A 1 101 ? 47.098 17.809 -60.476 1.00 84.56 101 LYS A CA 1
ATOM 814 C C . LYS A 1 101 ? 45.623 18.216 -60.412 1.00 84.56 101 LYS A C 1
ATOM 816 O O . LYS A 1 101 ? 44.919 17.816 -59.492 1.00 84.56 101 LYS A O 1
ATOM 821 N N . SER A 1 102 ? 45.141 18.963 -61.403 1.00 87.12 102 SER A N 1
ATOM 822 C CA . SER A 1 102 ? 43.736 19.390 -61.466 1.00 87.12 102 SER A CA 1
ATOM 823 C C . SER A 1 102 ? 42.776 18.198 -61.610 1.00 87.12 102 SER A C 1
ATOM 825 O O . SER A 1 102 ? 41.699 18.194 -61.018 1.00 87.12 102 SER A O 1
ATOM 827 N N . ILE A 1 103 ? 43.179 17.159 -62.352 1.00 87.94 103 ILE A N 1
ATOM 828 C CA . ILE A 1 103 ? 42.424 15.903 -62.489 1.00 87.94 103 ILE A CA 1
ATOM 829 C C . ILE A 1 103 ? 42.434 15.104 -61.181 1.00 87.94 103 ILE A C 1
ATOM 831 O O . ILE A 1 103 ? 41.385 14.616 -60.773 1.00 87.94 103 ILE A O 1
ATOM 835 N N . GLU A 1 104 ? 43.587 14.980 -60.513 1.00 89.75 104 GLU A N 1
ATOM 836 C CA . GLU A 1 104 ? 43.681 14.329 -59.197 1.00 89.75 104 GLU A CA 1
ATOM 837 C C . GLU A 1 104 ? 42.729 14.979 -58.189 1.00 89.75 104 GLU A C 1
ATOM 839 O O . GLU A 1 104 ? 41.942 14.288 -57.552 1.00 89.75 104 GLU A O 1
ATOM 844 N N . GLU A 1 105 ? 42.752 16.311 -58.098 1.00 91.19 105 GLU A N 1
ATOM 845 C CA . GLU A 1 105 ? 41.876 17.056 -57.194 1.00 91.19 105 GLU A CA 1
ATOM 846 C C . GLU A 1 105 ? 40.394 16.925 -57.567 1.00 91.19 105 GLU A C 1
ATOM 848 O O . GLU A 1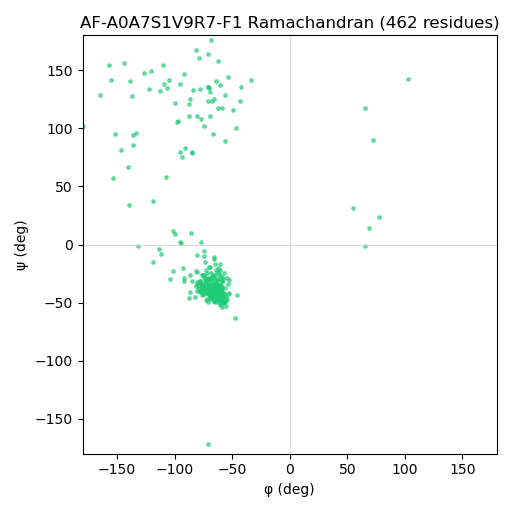 105 ? 39.548 16.858 -56.680 1.00 91.19 105 GLU A O 1
ATOM 853 N N . LEU A 1 106 ? 40.060 16.887 -58.862 1.00 92.50 106 LEU A N 1
ATOM 854 C CA . LEU A 1 106 ? 38.684 16.657 -59.299 1.00 92.50 106 LEU A CA 1
ATOM 855 C C . LEU A 1 106 ? 38.200 15.255 -58.911 1.00 92.50 106 LEU A C 1
ATOM 857 O O . LEU A 1 106 ? 37.065 15.119 -58.471 1.00 92.50 106 LEU A O 1
ATOM 861 N N . ILE A 1 107 ? 39.036 14.225 -59.061 1.00 92.25 107 ILE A N 1
ATOM 862 C CA . ILE A 1 107 ? 38.679 12.852 -58.678 1.00 92.25 107 ILE A CA 1
ATOM 863 C C . ILE A 1 107 ? 38.514 12.733 -57.165 1.00 92.25 107 ILE A C 1
ATOM 865 O O . ILE A 1 107 ? 37.540 12.123 -56.734 1.00 92.25 107 ILE A O 1
ATOM 869 N N . ASP A 1 108 ? 39.403 13.342 -56.376 1.00 92.06 108 ASP A N 1
ATOM 870 C CA . ASP A 1 108 ? 39.277 13.376 -54.914 1.00 92.06 108 ASP A CA 1
ATOM 871 C C . ASP A 1 108 ? 37.914 13.985 -54.521 1.00 92.06 108 ASP A C 1
ATOM 873 O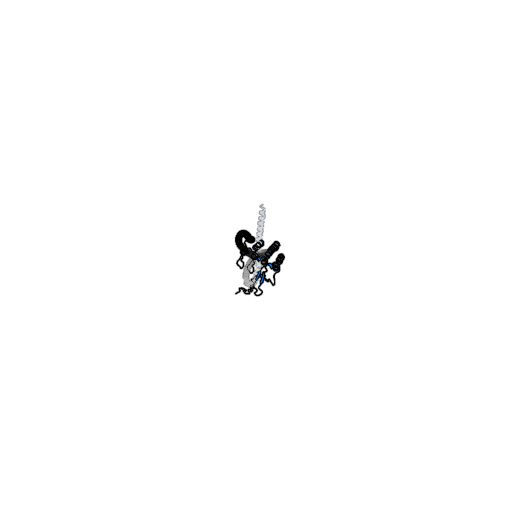 O . ASP A 1 108 ? 37.138 13.363 -53.799 1.00 92.06 108 ASP A O 1
ATOM 877 N N . VAL A 1 109 ? 37.552 15.135 -55.102 1.00 94.19 109 VAL A N 1
ATOM 878 C CA . VAL A 1 109 ? 36.269 15.808 -54.833 1.00 94.19 109 VAL A CA 1
ATOM 879 C C . VAL A 1 109 ? 35.058 15.012 -55.360 1.00 94.19 109 VAL A C 1
ATOM 881 O O . VAL A 1 109 ? 34.013 14.990 -54.713 1.00 94.19 109 VAL A O 1
ATOM 884 N N . LEU A 1 110 ? 35.173 14.326 -56.504 1.00 93.38 110 LEU A N 1
ATOM 885 C CA . LEU A 1 110 ? 34.116 13.450 -57.032 1.00 93.38 110 LEU A CA 1
ATOM 886 C C . LEU A 1 110 ? 33.874 12.232 -56.131 1.00 93.38 110 LEU A C 1
ATOM 888 O O . LEU A 1 110 ? 32.723 11.864 -55.913 1.00 93.38 110 LEU A O 1
ATOM 892 N N . LEU A 1 111 ? 34.938 11.616 -55.611 1.00 93.50 111 LEU A N 1
ATOM 893 C CA . LEU A 1 111 ? 34.852 10.468 -54.705 1.00 93.50 111 LEU A CA 1
ATOM 894 C C . LEU A 1 111 ? 34.384 10.871 -53.304 1.00 93.50 111 LEU A C 1
ATOM 896 O O . LEU A 1 111 ? 33.714 10.085 -52.644 1.00 93.50 111 LEU A O 1
ATOM 900 N N . GLU A 1 112 ? 34.692 12.088 -52.857 1.00 92.69 112 GLU A N 1
ATOM 901 C CA . GLU A 1 112 ? 34.122 12.653 -51.630 1.00 92.69 112 GLU A CA 1
ATOM 902 C C . GLU A 1 112 ? 32.617 12.923 -51.772 1.00 92.69 112 GLU A C 1
ATOM 904 O O . GLU A 1 112 ? 31.857 12.653 -50.842 1.00 92.69 112 GLU A O 1
ATOM 909 N N . ALA A 1 113 ? 32.177 13.439 -52.926 1.00 93.19 113 ALA A N 1
ATOM 910 C CA . ALA A 1 113 ? 30.770 13.739 -53.185 1.00 93.19 113 ALA A CA 1
ATOM 911 C C . ALA A 1 113 ? 29.923 12.483 -53.455 1.00 93.19 113 ALA A C 1
ATOM 913 O O . ALA A 1 113 ? 28.768 12.422 -53.033 1.00 93.19 113 ALA A O 1
ATOM 914 N N . TYR A 1 114 ? 30.476 11.494 -54.165 1.00 93.31 114 TYR A N 1
ATOM 915 C CA . TYR A 1 114 ? 29.791 10.248 -54.511 1.00 93.31 114 TYR A CA 1
ATOM 916 C C . TYR A 1 114 ? 30.767 9.051 -54.550 1.00 93.31 114 TYR A C 1
ATOM 918 O O . TYR A 1 114 ? 31.229 8.654 -55.630 1.00 93.31 114 TYR A O 1
ATOM 926 N N . PRO A 1 115 ? 31.101 8.457 -53.386 1.00 92.00 115 PRO A N 1
ATOM 927 C CA . PRO A 1 115 ? 32.089 7.379 -53.287 1.00 92.00 115 PRO A CA 1
ATOM 928 C C . PRO A 1 115 ? 31.643 6.085 -53.979 1.00 92.00 115 PRO A C 1
ATOM 930 O O . PRO A 1 115 ? 32.470 5.377 -54.560 1.00 92.00 115 PRO A O 1
ATOM 933 N N . GLU A 1 116 ? 30.339 5.790 -53.987 1.00 90.88 116 GLU A N 1
ATOM 934 C CA . GLU A 1 116 ? 29.769 4.616 -54.657 1.00 90.88 116 GLU A CA 1
ATOM 935 C C . GLU A 1 116 ? 29.997 4.649 -56.176 1.00 90.88 116 GLU A C 1
ATOM 937 O O . GLU A 1 116 ? 30.016 3.603 -56.826 1.00 90.88 116 GLU A O 1
ATOM 942 N N . GLY A 1 117 ? 30.271 5.828 -56.748 1.00 89.25 117 GLY A N 1
ATOM 943 C CA . GLY A 1 117 ? 30.600 5.982 -58.162 1.00 89.25 117 GLY A CA 1
ATOM 944 C C . GLY A 1 117 ? 31.809 5.155 -58.614 1.00 89.25 117 GLY A C 1
ATOM 945 O O . GLY A 1 117 ? 31.893 4.813 -59.792 1.00 89.25 117 GLY A O 1
ATOM 946 N N . ALA A 1 118 ? 32.723 4.789 -57.704 1.00 91.50 118 ALA A N 1
ATOM 947 C CA . ALA A 1 118 ? 33.855 3.903 -57.999 1.00 91.50 118 ALA A CA 1
ATOM 948 C C . ALA A 1 118 ? 33.455 2.423 -58.188 1.00 91.50 118 ALA A C 1
ATOM 950 O O . ALA A 1 118 ? 34.205 1.666 -58.811 1.00 91.50 118 ALA A O 1
ATOM 951 N N . GLN A 1 119 ? 32.298 2.013 -57.655 1.00 93.62 119 GLN A N 1
ATOM 952 C CA . GLN A 1 119 ? 31.746 0.657 -57.758 1.00 93.62 119 GLN A CA 1
ATOM 953 C C . GLN A 1 119 ? 30.790 0.495 -58.950 1.00 93.62 119 GLN A C 1
ATOM 955 O O . GLN A 1 119 ? 30.534 -0.625 -59.395 1.00 93.62 119 GLN A O 1
ATOM 960 N N . GLU A 1 120 ? 30.257 1.595 -59.473 1.00 92.81 120 GLU A N 1
ATOM 961 C CA . GLU A 1 120 ? 29.342 1.565 -60.607 1.00 92.81 120 GLU A CA 1
ATOM 962 C C . GLU A 1 120 ? 30.065 1.194 -61.904 1.00 92.81 120 GLU A C 1
ATOM 964 O O . GLU A 1 120 ? 31.141 1.709 -62.199 1.00 92.81 120 GLU A O 1
ATOM 969 N N . ALA A 1 121 ? 29.458 0.303 -62.685 1.00 91.25 121 ALA A N 1
ATOM 970 C CA . ALA A 1 121 ? 29.991 -0.160 -63.959 1.00 91.25 121 ALA A CA 1
ATOM 971 C C . ALA A 1 121 ? 29.228 0.467 -65.132 1.00 91.25 121 ALA A C 1
ATOM 973 O O . ALA A 1 121 ? 28.002 0.612 -65.080 1.00 91.25 121 ALA A O 1
ATOM 974 N N . ASP A 1 122 ? 29.943 0.812 -66.200 1.00 90.56 122 ASP A N 1
ATOM 975 C CA . ASP A 1 122 ? 29.351 1.341 -67.429 1.00 90.56 122 ASP A CA 1
ATOM 976 C C . ASP A 1 122 ? 28.571 0.280 -68.245 1.00 90.56 122 ASP A C 1
ATOM 978 O O . ASP A 1 122 ? 28.325 -0.849 -67.810 1.00 90.56 122 ASP A O 1
ATOM 982 N N . ASP A 1 123 ? 28.137 0.622 -69.462 1.00 87.88 123 ASP A N 1
ATOM 983 C CA . ASP A 1 123 ? 27.406 -0.294 -70.352 1.00 87.88 123 ASP A CA 1
ATOM 984 C C . ASP A 1 123 ? 28.223 -1.506 -70.831 1.00 87.88 123 ASP A C 1
ATOM 986 O O . ASP A 1 123 ? 27.633 -2.501 -71.273 1.00 87.88 123 ASP A O 1
ATOM 990 N N . GLN A 1 124 ? 29.548 -1.449 -70.708 1.00 86.56 124 GLN A N 1
ATOM 991 C CA . GLN A 1 124 ? 30.479 -2.539 -70.987 1.00 86.56 124 GLN A CA 1
ATOM 992 C C . GLN A 1 124 ? 30.920 -3.266 -69.710 1.00 86.56 124 GLN A C 1
ATOM 994 O O . GLN A 1 124 ? 31.820 -4.106 -69.757 1.00 86.56 124 GLN A O 1
ATOM 999 N N . GLY A 1 125 ? 30.293 -2.979 -68.567 1.00 88.38 125 GLY A N 1
ATOM 1000 C CA . GLY A 1 125 ? 30.687 -3.550 -67.283 1.00 88.38 125 GLY A CA 1
ATOM 1001 C C . GLY A 1 125 ? 32.041 -3.033 -66.784 1.00 88.38 125 GLY A C 1
ATOM 1002 O O . GLY A 1 125 ? 32.614 -3.627 -65.876 1.00 88.38 125 GLY A O 1
ATOM 1003 N N . MET A 1 126 ? 32.576 -1.958 -67.366 1.00 90.88 126 MET A N 1
ATOM 1004 C CA . MET A 1 126 ? 33.853 -1.383 -66.967 1.00 90.88 126 MET A CA 1
ATOM 1005 C C . MET A 1 126 ? 33.647 -0.395 -65.821 1.00 90.88 126 MET A C 1
ATOM 1007 O O . MET A 1 126 ? 32.886 0.562 -65.932 1.00 90.88 126 MET A O 1
ATOM 1011 N N . LEU A 1 127 ? 34.367 -0.616 -64.722 1.00 93.12 127 LEU A N 1
ATOM 1012 C CA . LEU A 1 127 ? 34.506 0.368 -63.639 1.00 93.12 127 LEU A CA 1
ATOM 1013 C C . LEU A 1 127 ? 35.377 1.561 -64.083 1.00 93.12 127 LEU A C 1
ATOM 1015 O O . LEU A 1 127 ? 36.200 1.402 -64.994 1.00 93.12 127 LEU A O 1
ATOM 1019 N N . PRO A 1 128 ? 35.353 2.707 -63.373 1.00 92.12 128 PRO A N 1
ATOM 1020 C CA . PRO A 1 128 ? 36.266 3.822 -63.646 1.00 92.12 128 PRO A CA 1
ATOM 1021 C C . PRO A 1 128 ? 37.743 3.402 -63.640 1.00 92.12 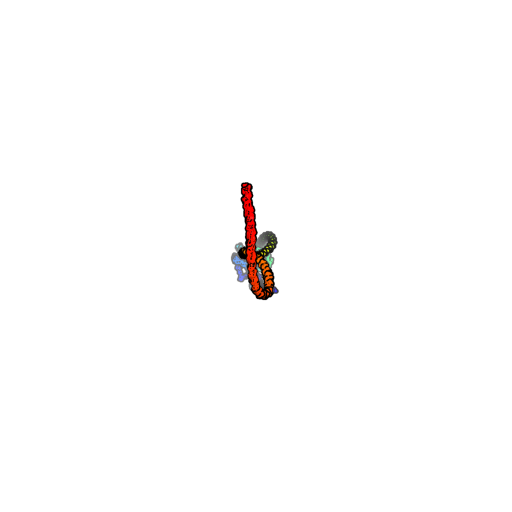128 PRO A C 1
ATOM 1023 O O . PRO A 1 128 ? 38.539 3.881 -64.446 1.00 92.12 128 PRO A O 1
ATOM 1026 N N . LEU A 1 129 ? 38.102 2.434 -62.787 1.00 90.50 129 LEU A N 1
ATOM 1027 C CA . LEU A 1 129 ? 39.446 1.859 -62.726 1.00 90.50 129 LEU A CA 1
ATOM 1028 C C . LEU A 1 129 ? 39.822 1.074 -63.996 1.00 90.50 129 LEU A C 1
ATOM 1030 O O . LEU A 1 129 ? 40.967 1.154 -64.440 1.00 90.50 129 LEU A O 1
ATOM 1034 N N . HIS A 1 130 ? 38.868 0.359 -64.605 1.00 89.50 130 HIS A N 1
ATOM 1035 C CA . HIS A 1 130 ? 39.073 -0.301 -65.897 1.00 89.50 130 HIS A CA 1
ATOM 1036 C C . HIS A 1 130 ? 39.309 0.744 -66.988 1.00 89.50 130 HIS A C 1
ATOM 1038 O O . HIS A 1 130 ? 40.276 0.619 -67.729 1.00 89.50 130 HIS A O 1
ATOM 1044 N N . LEU A 1 131 ? 38.492 1.805 -67.045 1.00 88.19 131 LEU A N 1
ATOM 1045 C CA . LEU A 1 131 ? 38.634 2.883 -68.032 1.00 88.19 131 LEU A CA 1
ATOM 1046 C C . LEU A 1 131 ? 39.953 3.647 -67.892 1.00 88.19 131 LEU A C 1
ATOM 1048 O O . LEU A 1 131 ? 40.584 3.960 -68.900 1.00 88.19 131 LEU A O 1
ATOM 1052 N N . LEU A 1 132 ? 40.392 3.912 -66.659 1.00 88.12 132 LEU A N 1
ATOM 1053 C CA . LEU A 1 132 ? 41.665 4.576 -66.382 1.00 88.12 132 LEU A CA 1
ATOM 1054 C C . LEU A 1 132 ? 42.838 3.794 -66.985 1.00 88.12 132 LEU A C 1
ATOM 1056 O O . LEU A 1 132 ? 43.694 4.365 -67.657 1.00 88.12 132 LEU A O 1
ATOM 1060 N N . VAL A 1 133 ? 42.861 2.477 -66.773 1.00 87.38 133 VAL A N 1
ATOM 1061 C CA . VAL A 1 133 ? 43.891 1.583 -67.320 1.00 87.38 133 VAL A CA 1
ATOM 1062 C C . VAL A 1 133 ? 43.716 1.395 -68.832 1.00 87.38 133 VAL A C 1
ATOM 1064 O O . VAL A 1 133 ? 44.687 1.424 -69.586 1.00 87.38 133 VAL A O 1
ATOM 1067 N N . ALA A 1 134 ? 42.475 1.243 -69.295 1.00 84.69 134 ALA A N 1
ATOM 1068 C CA . ALA A 1 134 ? 42.131 0.981 -70.688 1.00 84.69 134 ALA A CA 1
ATOM 1069 C C . ALA A 1 134 ? 42.285 2.194 -71.605 1.00 84.69 134 ALA A C 1
ATOM 1071 O O . ALA A 1 134 ? 42.337 2.005 -72.813 1.00 84.69 134 ALA A O 1
ATOM 1072 N N . ASN A 1 135 ? 42.404 3.419 -71.090 1.00 79.62 135 ASN A N 1
ATOM 1073 C CA . ASN A 1 135 ? 42.548 4.630 -71.911 1.00 79.62 135 ASN A CA 1
ATOM 1074 C C . ASN A 1 135 ? 43.860 5.386 -71.661 1.00 79.62 135 ASN A C 1
ATOM 1076 O O . ASN A 1 135 ? 44.281 6.159 -72.515 1.00 79.62 135 ASN A O 1
ATOM 1080 N N . SER A 1 136 ? 44.574 5.098 -70.569 1.00 73.06 136 SER A N 1
ATOM 1081 C CA . SER A 1 136 ? 45.899 5.667 -70.299 1.00 73.06 136 SER A CA 1
ATOM 1082 C C . SER A 1 136 ? 47.044 4.790 -70.821 1.00 73.06 136 SER A C 1
ATOM 1084 O O . SER A 1 136 ? 46.951 3.563 -70.818 1.00 73.06 136 SER A O 1
ATOM 1086 N N . ALA A 1 137 ? 48.142 5.422 -71.252 1.00 66.62 137 ALA A N 1
ATOM 1087 C CA . ALA A 1 137 ? 49.436 4.761 -71.454 1.00 66.62 137 ALA A CA 1
ATOM 1088 C C . ALA A 1 137 ? 50.277 4.708 -70.160 1.00 66.62 137 ALA A C 1
ATOM 1090 O O . ALA A 1 137 ? 51.113 3.822 -69.995 1.00 66.62 137 ALA A O 1
ATOM 1091 N N . GLN A 1 138 ? 50.053 5.648 -69.236 1.00 71.94 138 GLN A N 1
ATOM 1092 C CA . GLN A 1 138 ? 50.722 5.744 -67.938 1.00 71.94 138 GLN A CA 1
ATOM 1093 C C . GLN A 1 138 ? 49.681 6.069 -66.858 1.00 71.94 138 GLN A C 1
ATOM 1095 O O . GLN A 1 138 ? 49.437 7.240 -66.566 1.00 71.94 138 GLN A O 1
ATOM 1100 N N . PRO A 1 139 ? 48.993 5.066 -66.291 1.00 75.69 139 PRO A N 1
ATOM 1101 C CA . PRO A 1 139 ? 47.924 5.337 -65.344 1.00 75.69 139 PRO A CA 1
ATOM 1102 C C . PRO A 1 139 ? 48.512 5.880 -64.034 1.00 75.69 139 PRO A C 1
ATOM 1104 O O . PRO A 1 139 ? 49.510 5.374 -63.517 1.00 75.69 139 PRO A O 1
ATOM 1107 N N . ASN A 1 140 ? 47.896 6.934 -63.505 1.00 83.00 140 ASN A N 1
ATOM 1108 C CA . ASN A 1 140 ? 48.393 7.642 -62.330 1.00 83.00 140 ASN A CA 1
ATOM 1109 C C . ASN A 1 140 ? 48.235 6.810 -61.048 1.00 83.00 140 ASN A C 1
ATOM 1111 O O . ASN A 1 140 ? 47.119 6.455 -60.669 1.00 83.00 140 ASN A O 1
ATOM 1115 N N . ASP A 1 141 ? 49.347 6.577 -60.349 1.00 83.94 141 ASP A N 1
ATOM 1116 C CA . ASP A 1 141 ? 49.422 5.873 -59.062 1.00 83.94 141 ASP A CA 1
ATOM 1117 C C . ASP A 1 141 ? 48.473 6.467 -58.011 1.00 83.94 141 ASP A C 1
ATOM 1119 O O . ASP A 1 141 ? 47.763 5.726 -57.332 1.00 83.94 141 ASP A O 1
ATOM 1123 N N . ARG A 1 142 ? 48.385 7.802 -57.924 1.00 85.88 142 ARG A N 1
ATOM 1124 C CA . ARG A 1 142 ? 47.509 8.460 -56.946 1.00 85.88 142 ARG A CA 1
ATOM 1125 C C . ARG A 1 142 ? 46.034 8.197 -57.236 1.00 85.88 142 ARG A C 1
ATOM 1127 O O . ARG A 1 142 ? 45.290 7.876 -56.315 1.00 85.88 142 ARG A O 1
ATOM 1134 N N . ILE A 1 143 ? 45.627 8.283 -58.504 1.00 88.12 143 ILE A N 1
ATOM 1135 C CA . ILE A 1 143 ? 44.235 8.053 -58.921 1.00 88.12 143 ILE A CA 1
ATOM 1136 C C . ILE A 1 143 ? 43.857 6.577 -58.728 1.00 88.12 143 ILE A C 1
ATOM 1138 O O . ILE A 1 143 ? 42.776 6.285 -58.222 1.00 88.12 143 ILE A O 1
ATOM 1142 N N . ILE A 1 144 ? 44.757 5.641 -59.061 1.00 88.31 144 ILE A N 1
ATOM 1143 C CA . ILE A 1 144 ? 44.573 4.209 -58.767 1.00 88.31 144 ILE A CA 1
ATOM 1144 C C . ILE A 1 144 ? 44.372 4.004 -57.260 1.00 88.31 144 ILE A C 1
ATOM 1146 O O . ILE A 1 144 ? 43.450 3.300 -56.850 1.00 88.31 144 ILE A O 1
ATOM 1150 N N . GLY A 1 145 ? 45.215 4.636 -56.438 1.00 87.62 145 GLY A N 1
ATOM 1151 C CA . GLY A 1 145 ? 45.101 4.602 -54.985 1.00 87.62 145 GLY A CA 1
ATOM 1152 C C . GLY A 1 145 ? 43.746 5.111 -54.497 1.00 87.62 145 GLY A C 1
ATOM 1153 O O . GLY A 1 145 ? 43.084 4.408 -53.742 1.00 87.62 145 GLY A O 1
ATOM 1154 N N . ALA A 1 146 ? 43.304 6.280 -54.967 1.00 89.19 146 ALA A N 1
ATOM 1155 C CA . ALA A 1 146 ? 42.023 6.877 -54.587 1.00 89.19 146 ALA A CA 1
ATOM 1156 C C . ALA A 1 146 ? 40.826 5.979 -54.948 1.00 89.19 146 ALA A C 1
ATOM 1158 O O . ALA A 1 146 ? 39.964 5.733 -54.106 1.00 89.19 146 ALA A O 1
ATOM 1159 N N . LEU A 1 147 ? 40.808 5.408 -56.158 1.00 90.12 147 LEU A N 1
ATOM 1160 C CA . LEU A 1 147 ? 39.737 4.508 -56.602 1.00 90.12 147 LEU A CA 1
ATOM 1161 C C . LEU A 1 147 ? 39.693 3.196 -55.804 1.00 90.12 147 LEU A C 1
ATOM 1163 O O . LEU A 1 147 ? 38.610 2.726 -55.471 1.00 90.12 147 LEU A O 1
ATOM 1167 N N . ILE A 1 148 ? 40.848 2.610 -55.466 1.00 89.88 148 ILE A N 1
ATOM 1168 C CA . ILE A 1 148 ? 40.910 1.383 -54.648 1.00 89.88 148 ILE A CA 1
ATOM 1169 C C . ILE A 1 148 ? 40.560 1.676 -53.183 1.00 89.88 148 ILE A C 1
ATOM 1171 O O . ILE A 1 148 ? 39.971 0.830 -52.517 1.00 89.88 148 ILE A O 1
ATOM 1175 N N . LEU A 1 149 ? 40.897 2.860 -52.667 1.00 88.50 149 LEU A N 1
ATOM 1176 C CA . LEU A 1 149 ? 40.466 3.283 -51.333 1.00 88.50 149 LEU A CA 1
ATOM 1177 C C . LEU A 1 149 ? 38.942 3.447 -51.266 1.00 88.50 149 LEU A C 1
ATOM 1179 O O . LEU A 1 149 ? 38.341 3.024 -50.281 1.00 88.50 149 LEU A O 1
ATOM 1183 N N . ALA A 1 150 ? 38.327 4.018 -52.308 1.00 90.12 150 ALA A N 1
ATOM 1184 C CA . ALA A 1 150 ? 36.875 4.163 -52.406 1.00 90.12 150 ALA A CA 1
ATOM 1185 C C . ALA A 1 150 ? 36.167 2.811 -52.595 1.00 90.12 150 ALA A C 1
ATOM 1187 O O . ALA A 1 150 ? 35.173 2.535 -51.927 1.00 90.12 150 ALA A O 1
ATOM 1188 N N . PHE A 1 151 ? 36.701 1.937 -53.456 1.00 90.69 151 PHE A N 1
ATOM 1189 C CA . PHE A 1 151 ? 36.169 0.594 -53.679 1.00 90.69 151 PHE A CA 1
ATOM 1190 C C . PHE A 1 151 ? 37.291 -0.465 -53.741 1.00 90.69 151 PHE A C 1
ATOM 1192 O O . PHE A 1 151 ? 37.845 -0.739 -54.810 1.00 90.69 151 PHE A O 1
ATOM 1199 N N . PRO A 1 152 ? 37.618 -1.125 -52.611 1.00 87.19 152 PRO A N 1
ATOM 1200 C CA . PRO A 1 152 ? 38.736 -2.078 -52.531 1.00 87.19 152 PRO A CA 1
ATOM 1201 C C . PRO A 1 152 ? 38.601 -3.285 -53.461 1.00 87.19 152 PRO A C 1
ATOM 1203 O O . PRO A 1 152 ? 39.583 -3.754 -54.044 1.00 87.19 152 PRO A O 1
ATOM 1206 N N . SER A 1 153 ? 37.370 -3.763 -53.644 1.00 87.81 153 SER A N 1
ATOM 1207 C CA . SER A 1 153 ? 37.075 -4.916 -54.493 1.00 87.81 153 SER A CA 1
ATOM 1208 C C . SER A 1 153 ? 37.166 -4.599 -55.990 1.00 87.81 153 SER A C 1
ATOM 1210 O O . SER A 1 153 ? 37.119 -5.527 -56.793 1.00 87.81 153 SER A O 1
ATOM 1212 N N . ALA A 1 154 ? 37.373 -3.334 -56.389 1.00 87.75 154 ALA A N 1
ATOM 1213 C CA . ALA A 1 154 ? 37.503 -2.922 -57.792 1.00 87.75 154 ALA A CA 1
ATOM 1214 C C . ALA A 1 154 ? 38.561 -3.725 -58.563 1.00 87.75 154 ALA A C 1
ATOM 1216 O O . ALA A 1 154 ? 38.443 -3.917 -59.769 1.00 87.75 154 ALA A O 1
ATOM 1217 N N . THR A 1 155 ? 39.602 -4.191 -57.867 1.00 86.88 155 THR A N 1
ATOM 1218 C CA . THR A 1 155 ? 40.711 -4.952 -58.461 1.00 86.88 155 THR A CA 1
ATOM 1219 C C . THR A 1 155 ? 40.329 -6.364 -58.916 1.00 86.88 155 THR A C 1
ATOM 1221 O O . THR A 1 155 ? 41.044 -6.940 -59.732 1.00 86.88 155 THR A O 1
ATOM 1224 N N . GLU A 1 156 ? 39.219 -6.905 -58.407 1.00 89.06 156 GLU A N 1
ATOM 1225 C CA . GLU A 1 156 ? 38.748 -8.276 -58.656 1.00 89.06 156 GLU A CA 1
ATOM 1226 C C . GLU A 1 156 ? 37.459 -8.311 -59.493 1.00 89.06 156 GLU A C 1
ATOM 1228 O O . GLU A 1 156 ? 37.028 -9.379 -59.923 1.00 89.06 156 GLU A O 1
ATOM 1233 N N . VAL A 1 157 ? 36.847 -7.150 -59.750 1.00 90.94 157 VAL A N 1
ATOM 1234 C CA . VAL A 1 157 ? 35.669 -7.050 -60.616 1.00 90.94 157 VAL A CA 1
ATOM 1235 C C . VAL A 1 157 ? 36.073 -7.295 -62.065 1.00 90.94 157 VAL A C 1
ATOM 1237 O O . VAL A 1 157 ? 37.078 -6.767 -62.534 1.00 90.94 157 VAL A O 1
ATOM 1240 N N . LEU A 1 158 ? 35.268 -8.094 -62.759 1.00 92.00 158 LEU A N 1
ATOM 1241 C CA . LEU A 1 158 ? 35.441 -8.415 -64.169 1.00 92.00 158 LEU A CA 1
ATOM 1242 C C . LEU A 1 158 ? 34.579 -7.489 -65.030 1.00 92.00 158 LEU A C 1
ATOM 1244 O O . LEU A 1 158 ? 33.410 -7.265 -64.712 1.00 92.00 158 LEU A O 1
ATOM 1248 N N . ASP A 1 159 ? 35.140 -7.007 -66.138 1.00 90.75 159 ASP A N 1
ATOM 1249 C CA . ASP A 1 159 ? 34.369 -6.364 -67.201 1.00 90.75 159 ASP A CA 1
ATOM 1250 C C . ASP A 1 159 ? 33.458 -7.377 -67.931 1.00 90.75 159 ASP A C 1
ATOM 1252 O O . ASP A 1 159 ? 33.492 -8.590 -67.693 1.00 90.75 159 ASP A O 1
ATOM 1256 N N . LYS A 1 160 ? 32.640 -6.903 -68.879 1.00 89.75 160 LYS A N 1
ATOM 1257 C CA . LYS A 1 160 ? 31.771 -7.766 -69.704 1.00 89.75 160 LYS A CA 1
ATOM 1258 C C . LYS A 1 160 ? 32.538 -8.791 -70.554 1.00 89.75 160 LYS A C 1
ATOM 1260 O O . LYS A 1 160 ? 31.936 -9.750 -71.037 1.00 89.75 160 LYS A O 1
ATOM 1265 N N . TYR A 1 161 ? 33.842 -8.600 -70.736 1.00 86.56 161 TYR A N 1
ATOM 1266 C CA . TYR A 1 161 ? 34.738 -9.499 -71.461 1.00 86.56 161 TYR A CA 1
ATOM 1267 C C . TYR A 1 161 ? 35.469 -10.480 -70.529 1.00 86.56 161 TYR A C 1
ATOM 1269 O O . TYR A 1 161 ? 36.264 -11.289 -71.005 1.00 86.56 161 TYR A O 1
ATOM 1277 N N . GLY A 1 162 ? 35.188 -10.450 -69.222 1.00 88.38 162 GLY A N 1
ATOM 1278 C CA . GLY A 1 162 ? 35.803 -11.335 -68.236 1.00 88.38 162 GLY A CA 1
ATOM 1279 C C . GLY A 1 162 ? 37.222 -10.928 -67.838 1.00 88.38 162 GLY A C 1
ATOM 1280 O O . GLY A 1 162 ? 37.992 -11.789 -67.419 1.00 88.38 162 GLY A O 1
ATOM 1281 N N . ARG A 1 163 ? 37.589 -9.651 -67.985 1.00 88.06 163 ARG A N 1
ATOM 1282 C CA . ARG A 1 163 ? 38.927 -9.126 -67.671 1.00 88.06 163 ARG A CA 1
ATOM 1283 C C . ARG A 1 163 ? 38.882 -8.246 -66.430 1.00 88.06 163 ARG A C 1
ATOM 1285 O O . ARG A 1 163 ? 37.986 -7.420 -66.298 1.00 88.06 163 ARG A O 1
ATOM 1292 N N . THR A 1 164 ? 39.871 -8.381 -65.554 1.00 90.12 164 THR A N 1
ATOM 1293 C CA . THR A 1 164 ? 40.089 -7.444 -64.438 1.00 90.12 164 THR A CA 1
ATOM 1294 C C . THR A 1 164 ? 40.838 -6.186 -64.906 1.00 90.12 164 THR A C 1
ATOM 1296 O O . THR A 1 164 ? 41.469 -6.204 -65.973 1.00 90.12 164 THR A O 1
ATOM 1299 N N . PRO A 1 165 ? 40.914 -5.105 -64.097 1.00 87.19 165 PRO A N 1
ATOM 1300 C CA . PRO A 1 165 ? 41.765 -3.959 -64.425 1.00 87.19 165 PRO A CA 1
ATOM 1301 C C . PRO A 1 165 ? 43.242 -4.357 -64.564 1.00 87.19 165 PRO A C 1
ATOM 1303 O O . PRO A 1 165 ? 43.982 -3.774 -65.355 1.00 87.19 165 PRO A O 1
ATOM 1306 N N . MET A 1 166 ? 43.675 -5.377 -63.816 1.00 84.94 166 MET A N 1
ATOM 1307 C CA . MET A 1 166 ? 45.031 -5.921 -63.893 1.00 84.94 166 MET A CA 1
ATOM 1308 C C . MET A 1 166 ? 45.280 -6.688 -65.195 1.00 84.94 166 MET A C 1
ATOM 1310 O O . MET A 1 166 ? 46.396 -6.639 -65.711 1.00 84.94 166 MET A O 1
ATOM 1314 N N . ASP A 1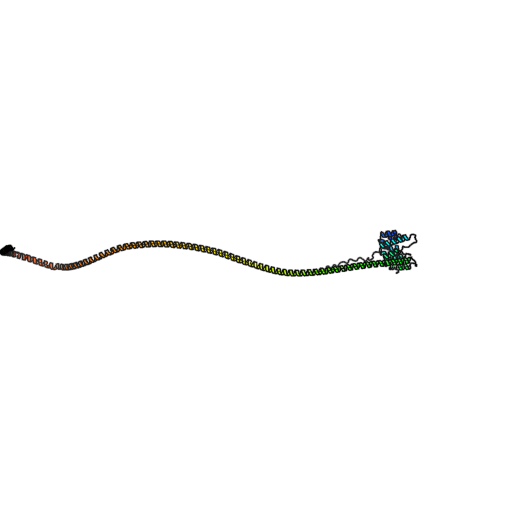 167 ? 44.270 -7.367 -65.742 1.00 87.25 167 ASP A N 1
ATOM 1315 C CA . ASP A 1 167 ? 44.378 -8.067 -67.027 1.00 87.25 167 ASP A CA 1
ATOM 1316 C C . ASP A 1 167 ? 44.452 -7.072 -68.186 1.00 87.25 167 ASP A C 1
ATOM 1318 O O . ASP A 1 167 ? 45.335 -7.194 -69.033 1.00 87.25 167 ASP A O 1
ATOM 1322 N N . LEU A 1 168 ? 43.631 -6.014 -68.154 1.00 85.25 168 LEU A N 1
ATOM 1323 C CA . LEU A 1 168 ? 43.715 -4.905 -69.112 1.00 85.25 168 LEU A CA 1
ATOM 1324 C C . LEU A 1 168 ? 45.101 -4.250 -69.095 1.00 85.25 168 LEU A C 1
ATOM 1326 O O . LEU A 1 168 ? 45.689 -4.004 -70.146 1.00 85.25 168 LEU A O 1
ATOM 1330 N N . LEU A 1 169 ? 45.666 -4.024 -67.905 1.00 83.19 169 LEU A N 1
ATOM 1331 C CA . LEU A 1 169 ? 47.016 -3.476 -67.749 1.00 83.19 169 LEU A CA 1
ATOM 1332 C C . LEU A 1 169 ? 48.099 -4.405 -68.328 1.00 83.19 169 LEU A C 1
ATOM 1334 O O . LEU A 1 169 ? 49.150 -3.938 -68.768 1.00 83.19 169 LEU A O 1
ATOM 1338 N N . ARG A 1 170 ? 47.876 -5.725 -68.305 1.00 81.75 170 ARG A N 1
ATOM 1339 C CA . ARG A 1 170 ? 48.786 -6.721 -68.893 1.00 81.75 170 ARG A CA 1
ATOM 1340 C C . ARG A 1 170 ? 48.645 -6.813 -70.413 1.00 81.75 170 ARG A C 1
ATOM 1342 O O . ARG A 1 170 ? 49.648 -7.092 -71.059 1.00 81.75 170 ARG A O 1
ATOM 1349 N N . GLU A 1 171 ? 47.449 -6.579 -70.952 1.00 79.69 171 GLU A N 1
ATOM 1350 C CA . GLU A 1 171 ? 47.128 -6.660 -72.385 1.00 79.69 171 GLU A CA 1
ATOM 1351 C C . GLU A 1 171 ? 47.643 -5.441 -73.179 1.00 79.69 171 GLU A C 1
ATOM 1353 O O . GLU A 1 171 ? 48.062 -5.579 -74.325 1.00 79.69 171 GLU A O 1
ATOM 1358 N N . LYS A 1 172 ? 47.641 -4.241 -72.576 1.00 69.56 172 LYS A N 1
ATOM 1359 C CA . LYS A 1 172 ? 47.702 -2.976 -73.327 1.00 69.56 172 LYS A CA 1
ATOM 1360 C C . LYS A 1 172 ? 49.067 -2.475 -73.812 1.00 69.56 172 LYS A C 1
ATOM 1362 O O . LYS A 1 172 ? 49.090 -1.641 -74.715 1.00 69.56 172 LYS A O 1
ATOM 1367 N N . ALA A 1 173 ? 50.193 -2.866 -73.219 1.00 56.00 173 ALA A N 1
ATOM 1368 C CA . ALA A 1 173 ? 51.474 -2.265 -73.601 1.00 56.00 173 ALA A CA 1
ATOM 1369 C C . ALA A 1 173 ? 52.691 -3.150 -73.320 1.00 56.00 173 ALA A C 1
ATOM 1371 O O . ALA A 1 173 ? 52.793 -3.801 -72.280 1.00 56.00 173 ALA A O 1
ATOM 1372 N N . SER A 1 174 ? 53.628 -3.085 -74.269 1.00 61.03 174 SER A N 1
ATOM 1373 C CA . SER A 1 174 ? 55.034 -3.496 -74.210 1.00 61.03 174 SER A CA 1
ATOM 1374 C C . SER A 1 174 ? 55.682 -3.298 -72.835 1.00 61.03 174 SER A C 1
ATOM 1376 O O . SER A 1 174 ? 55.450 -2.270 -72.199 1.00 61.03 174 SER A O 1
ATOM 1378 N N . ASP A 1 175 ? 56.536 -4.239 -72.416 1.00 58.50 175 ASP A N 1
ATOM 1379 C CA . ASP A 1 175 ? 57.318 -4.192 -71.169 1.00 58.50 175 ASP A CA 1
ATOM 1380 C C . ASP A 1 175 ? 57.997 -2.827 -70.954 1.00 58.50 175 ASP A C 1
ATOM 1382 O O . ASP A 1 175 ? 59.028 -2.519 -71.549 1.00 58.50 175 ASP A O 1
ATOM 1386 N N . GLY A 1 176 ? 57.401 -1.989 -70.103 1.00 68.81 176 GLY A N 1
ATOM 1387 C CA . GLY A 1 176 ? 57.867 -0.632 -69.839 1.00 68.81 176 GLY A CA 1
ATOM 1388 C C . GLY A 1 176 ? 57.677 -0.212 -68.377 1.00 68.81 176 GLY A C 1
ATOM 1389 O O . GLY A 1 176 ? 56.795 -0.731 -67.684 1.00 68.81 176 GLY A O 1
ATOM 1390 N N . PRO A 1 177 ? 58.465 0.766 -67.893 1.00 72.31 177 PRO A N 1
ATOM 1391 C CA . PRO A 1 177 ? 58.509 1.168 -66.482 1.00 72.31 177 PRO A CA 1
ATOM 1392 C C . PRO A 1 177 ? 57.169 1.693 -65.934 1.00 72.31 177 PRO A C 1
ATOM 1394 O O . PRO A 1 177 ? 56.896 1.561 -64.739 1.00 72.31 177 PRO A O 1
ATOM 1397 N N . ALA A 1 178 ? 56.303 2.239 -66.795 1.00 69.12 178 ALA A N 1
ATOM 1398 C CA . ALA A 1 178 ? 54.978 2.731 -66.415 1.00 69.12 178 ALA A CA 1
ATOM 1399 C C . ALA A 1 178 ? 54.012 1.604 -65.994 1.00 69.12 178 ALA A C 1
ATOM 1401 O O . ALA A 1 178 ? 53.264 1.756 -65.027 1.00 69.12 178 ALA A O 1
ATOM 1402 N N . ARG A 1 179 ? 54.074 0.439 -66.656 1.00 76.31 179 ARG A N 1
ATOM 1403 C CA . ARG A 1 179 ? 53.261 -0.739 -66.308 1.00 76.31 179 ARG A CA 1
ATOM 1404 C C . ARG A 1 179 ? 53.634 -1.276 -64.933 1.00 76.31 179 ARG A C 1
ATOM 1406 O O . ARG A 1 179 ? 52.763 -1.562 -64.115 1.00 76.31 179 ARG A O 1
ATOM 1413 N N . GLU A 1 180 ? 54.928 -1.381 -64.649 1.00 78.69 180 GLU A N 1
ATOM 1414 C CA . GLU A 1 180 ? 55.383 -1.829 -63.335 1.00 78.69 180 GLU A CA 1
ATOM 1415 C C . GLU A 1 180 ? 55.013 -0.845 -62.223 1.00 78.69 180 GLU A C 1
ATOM 1417 O O . GLU A 1 180 ? 54.680 -1.266 -61.115 1.00 78.69 180 GLU A O 1
ATOM 1422 N N . ALA A 1 181 ? 55.064 0.462 -62.500 1.00 79.19 181 ALA A N 1
ATOM 1423 C CA . ALA A 1 181 ? 54.642 1.483 -61.547 1.00 79.19 181 ALA A CA 1
ATOM 1424 C C . ALA A 1 181 ? 53.163 1.316 -61.172 1.00 79.19 181 ALA A C 1
ATOM 1426 O O . ALA A 1 181 ? 52.841 1.311 -59.983 1.00 79.19 181 ALA A O 1
ATOM 1427 N N . ALA A 1 182 ? 52.302 1.070 -62.161 1.00 78.38 182 ALA A N 1
ATOM 1428 C CA . ALA A 1 182 ? 50.890 0.777 -61.953 1.00 78.38 182 ALA A CA 1
ATOM 1429 C C . ALA A 1 182 ? 50.679 -0.534 -61.173 1.00 78.38 182 ALA A C 1
ATOM 1431 O O . ALA A 1 182 ? 49.988 -0.535 -60.162 1.00 78.38 182 ALA A O 1
ATOM 1432 N N . ILE A 1 183 ? 51.349 -1.636 -61.533 1.00 82.88 183 ILE A N 1
ATOM 1433 C CA . ILE A 1 183 ? 51.270 -2.903 -60.772 1.00 82.88 183 ILE A CA 1
ATOM 1434 C C . ILE A 1 183 ? 51.682 -2.697 -59.303 1.00 82.88 183 ILE A C 1
ATOM 1436 O O . ILE A 1 183 ? 51.035 -3.213 -58.386 1.00 82.88 183 ILE A O 1
ATOM 1440 N N . ARG A 1 184 ? 52.740 -1.912 -59.052 1.00 84.19 184 ARG A N 1
ATOM 1441 C CA . ARG A 1 184 ? 53.161 -1.553 -57.690 1.00 84.19 184 ARG A CA 1
ATOM 1442 C C . ARG A 1 184 ? 52.107 -0.705 -56.967 1.00 84.19 184 ARG A C 1
ATOM 1444 O O . ARG A 1 184 ? 51.928 -0.917 -55.767 1.00 84.19 184 ARG A O 1
ATOM 1451 N N . ALA A 1 185 ? 51.409 0.193 -57.665 1.00 83.62 185 ALA A N 1
ATOM 1452 C CA . ALA A 1 185 ? 50.292 0.983 -57.135 1.00 83.62 185 ALA A CA 1
ATOM 1453 C C . ALA A 1 185 ? 49.160 0.086 -56.624 1.00 83.62 185 ALA A C 1
ATOM 1455 O O . ALA A 1 185 ? 48.817 0.137 -55.442 1.00 83.62 185 ALA A O 1
ATOM 1456 N N . PHE A 1 186 ? 48.675 -0.824 -57.476 1.00 84.06 186 PHE A N 1
ATOM 1457 C CA . PHE A 1 186 ? 47.652 -1.815 -57.125 1.00 84.06 186 PHE A CA 1
ATOM 1458 C C . PHE A 1 186 ? 48.058 -2.643 -55.893 1.00 84.06 186 PHE A C 1
ATOM 1460 O O . PHE A 1 186 ? 47.291 -2.786 -54.940 1.00 84.06 186 PHE A O 1
ATOM 1467 N N . ALA A 1 187 ? 49.301 -3.136 -55.861 1.00 84.88 187 ALA A N 1
ATOM 1468 C CA . ALA A 1 187 ? 49.809 -3.927 -54.741 1.00 84.88 187 ALA A CA 1
ATOM 1469 C C . ALA A 1 187 ? 49.984 -3.119 -53.440 1.00 84.88 187 ALA A C 1
ATOM 1471 O O . ALA A 1 187 ? 49.904 -3.680 -52.344 1.00 84.88 187 ALA A O 1
ATOM 1472 N N . ARG A 1 188 ? 50.282 -1.815 -53.516 1.00 85.81 188 ARG A N 1
ATOM 1473 C CA . ARG A 1 188 ? 50.325 -0.937 -52.334 1.00 85.81 188 ARG A CA 1
ATOM 1474 C C . ARG A 1 188 ? 48.922 -0.689 -51.794 1.00 85.81 188 ARG A C 1
ATOM 1476 O O . ARG A 1 188 ? 48.713 -0.914 -50.607 1.00 85.81 188 ARG A O 1
ATOM 1483 N N . ALA A 1 189 ? 47.987 -0.311 -52.662 1.00 83.25 189 ALA A N 1
ATOM 1484 C CA . ALA A 1 189 ? 46.615 0.008 -52.282 1.00 83.25 189 ALA A CA 1
ATOM 1485 C C . ALA A 1 189 ? 45.889 -1.192 -51.640 1.00 83.25 189 ALA A C 1
ATOM 1487 O O . ALA A 1 189 ? 45.249 -1.046 -50.598 1.00 83.25 189 ALA A O 1
ATOM 1488 N N . LYS A 1 190 ? 46.075 -2.409 -52.179 1.00 82.88 190 LYS A N 1
ATOM 1489 C CA . LYS A 1 190 ? 45.525 -3.639 -51.577 1.00 82.88 190 LYS A CA 1
ATOM 1490 C C . LYS A 1 190 ? 46.069 -3.881 -50.163 1.00 82.88 190 LYS A C 1
ATOM 1492 O O . LYS A 1 190 ? 45.304 -4.058 -49.222 1.00 82.88 190 LYS A O 1
ATOM 1497 N N . ARG A 1 191 ? 47.393 -3.779 -49.979 1.00 85.94 191 ARG A N 1
ATOM 1498 C CA . ARG A 1 191 ? 48.036 -3.955 -48.661 1.00 85.94 191 ARG A CA 1
ATOM 1499 C C . ARG A 1 191 ? 47.573 -2.932 -47.629 1.00 85.94 191 ARG A C 1
ATOM 1501 O O . ARG A 1 191 ? 47.419 -3.280 -46.459 1.00 85.94 191 ARG A O 1
ATOM 1508 N N . THR A 1 192 ? 47.379 -1.676 -48.030 1.00 85.25 192 THR A N 1
ATOM 1509 C CA . THR A 1 192 ? 46.875 -0.644 -47.117 1.00 85.25 192 THR A CA 1
ATOM 1510 C C . THR A 1 192 ? 45.447 -0.937 -46.670 1.00 85.25 192 THR A C 1
ATOM 1512 O O . THR A 1 192 ? 45.159 -0.784 -45.484 1.00 85.25 192 THR A O 1
ATOM 1515 N N . MET A 1 193 ? 44.587 -1.432 -47.565 1.00 83.56 193 MET A N 1
ATOM 1516 C CA . MET A 1 193 ? 43.218 -1.818 -47.213 1.00 83.56 193 MET A CA 1
ATOM 1517 C C . MET A 1 193 ? 43.173 -3.033 -46.286 1.00 83.56 193 MET A C 1
ATOM 1519 O O . MET A 1 193 ? 42.487 -2.979 -45.267 1.00 83.56 193 MET A O 1
ATOM 1523 N N . ASP A 1 194 ? 43.975 -4.066 -46.547 1.00 84.38 194 ASP A N 1
ATOM 1524 C CA . ASP A 1 194 ? 44.059 -5.244 -45.672 1.00 84.38 194 ASP A CA 1
ATOM 1525 C C . ASP A 1 194 ? 44.518 -4.869 -44.249 1.00 84.38 194 ASP A C 1
ATOM 1527 O O . ASP A 1 194 ? 43.981 -5.352 -43.250 1.00 84.38 194 ASP A O 1
ATOM 1531 N N . MET A 1 195 ? 45.501 -3.968 -44.138 1.00 86.12 195 MET A N 1
ATOM 1532 C CA . MET A 1 195 ? 45.980 -3.451 -42.850 1.00 86.12 195 MET A CA 1
ATOM 1533 C C . MET A 1 195 ? 44.917 -2.626 -42.117 1.00 86.12 195 MET A C 1
ATOM 1535 O O . MET A 1 195 ? 44.801 -2.725 -40.893 1.00 86.12 195 MET A O 1
ATOM 1539 N N . LEU A 1 196 ? 44.151 -1.800 -42.835 1.00 83.69 196 LEU A N 1
ATOM 1540 C CA . LEU A 1 196 ? 43.052 -1.030 -42.250 1.00 83.69 196 LEU A CA 1
ATOM 1541 C C . LEU A 1 196 ? 41.927 -1.954 -41.770 1.00 83.69 196 LEU A C 1
ATOM 1543 O O . LEU A 1 196 ? 41.480 -1.788 -40.636 1.00 83.69 196 LEU A O 1
ATOM 1547 N N . GLY A 1 197 ? 41.550 -2.959 -42.566 1.00 83.88 197 GLY A N 1
ATOM 1548 C CA . GLY A 1 197 ? 40.548 -3.966 -42.208 1.00 83.88 197 GLY A CA 1
ATOM 1549 C C . GLY A 1 197 ? 40.893 -4.685 -40.904 1.00 83.88 197 GLY A C 1
ATOM 1550 O O . GLY A 1 197 ? 40.124 -4.619 -39.945 1.00 83.88 197 GLY A O 1
ATOM 1551 N N . ARG A 1 198 ? 42.108 -5.240 -40.800 1.00 85.50 198 ARG A N 1
ATOM 1552 C CA . ARG A 1 198 ? 42.569 -5.930 -39.578 1.00 85.50 198 ARG A CA 1
ATOM 1553 C C . ARG A 1 198 ? 42.547 -5.035 -38.340 1.00 85.50 198 ARG A C 1
ATOM 1555 O O . ARG A 1 198 ? 42.054 -5.433 -37.293 1.00 85.50 198 ARG A O 1
ATOM 1562 N N . ARG A 1 199 ? 43.026 -3.789 -38.446 1.00 86.19 199 ARG A N 1
ATOM 1563 C CA . ARG A 1 199 ? 43.021 -2.844 -37.309 1.00 86.19 199 ARG A CA 1
ATOM 1564 C C . ARG A 1 199 ? 41.610 -2.493 -36.846 1.00 86.19 199 ARG A C 1
ATOM 1566 O O . ARG A 1 199 ? 41.411 -2.188 -35.669 1.00 86.19 199 ARG A O 1
ATOM 1573 N N . VAL A 1 200 ? 40.658 -2.447 -37.772 1.00 83.94 200 VAL A N 1
ATOM 1574 C CA . VAL A 1 200 ? 39.252 -2.202 -37.461 1.00 83.94 200 VAL A CA 1
ATOM 1575 C C . VAL A 1 200 ? 38.664 -3.428 -36.769 1.00 83.94 200 VAL A C 1
ATOM 1577 O O . VAL A 1 200 ? 38.057 -3.268 -35.713 1.00 83.94 200 VAL A O 1
ATOM 1580 N N . GLU A 1 201 ? 38.896 -4.631 -37.288 1.00 83.94 201 GLU A N 1
ATOM 1581 C CA . GLU A 1 201 ? 38.472 -5.892 -36.665 1.00 83.94 201 GLU A CA 1
ATOM 1582 C C . GLU A 1 201 ? 39.025 -6.039 -35.242 1.00 83.94 201 GLU A C 1
ATOM 1584 O O . GLU A 1 201 ? 38.247 -6.218 -34.307 1.00 83.94 201 GLU A O 1
ATOM 1589 N N . ASP A 1 202 ? 40.328 -5.83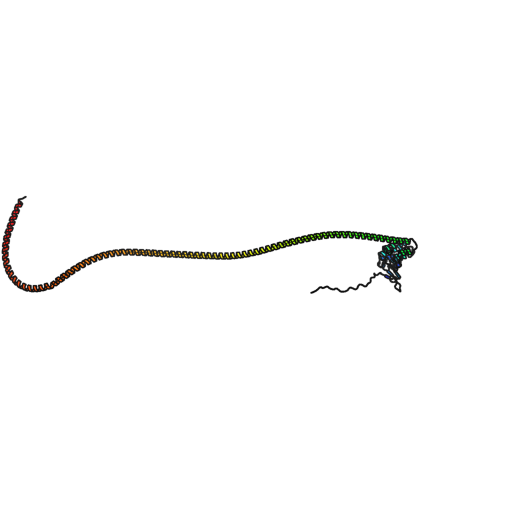0 -35.037 1.00 85.44 202 ASP A N 1
ATOM 1590 C CA . ASP A 1 202 ? 40.971 -5.917 -33.719 1.00 85.44 202 ASP A CA 1
ATOM 1591 C C . ASP A 1 202 ? 40.340 -4.951 -32.703 1.00 85.44 202 ASP A C 1
ATOM 1593 O O . ASP A 1 202 ? 40.064 -5.310 -31.553 1.00 85.44 202 ASP A O 1
ATOM 1597 N N . LYS A 1 203 ? 40.060 -3.710 -33.126 1.00 87.19 203 LYS A N 1
ATOM 1598 C CA . LYS A 1 203 ? 39.389 -2.713 -32.277 1.00 87.19 203 LYS A CA 1
ATOM 1599 C C . LYS A 1 203 ? 37.957 -3.119 -31.934 1.00 87.19 203 LYS A C 1
ATOM 1601 O O . LYS A 1 203 ? 37.523 -2.867 -30.810 1.00 87.19 203 LYS A O 1
ATOM 1606 N N . HIS A 1 204 ? 37.219 -3.709 -32.873 1.00 85.62 204 HIS A N 1
ATOM 1607 C CA . HIS A 1 204 ? 35.860 -4.192 -32.620 1.00 85.62 204 HIS A CA 1
ATOM 1608 C C . HIS A 1 204 ? 35.867 -5.385 -31.667 1.00 85.62 204 HIS A C 1
ATOM 1610 O O . HIS A 1 204 ? 35.122 -5.377 -30.690 1.00 85.62 204 HIS A O 1
ATOM 1616 N N . VAL A 1 205 ? 36.751 -6.357 -31.890 1.00 89.44 205 VAL A N 1
ATOM 1617 C CA . VAL A 1 205 ? 36.902 -7.538 -31.031 1.00 89.44 205 VAL A CA 1
ATOM 1618 C C . VAL A 1 205 ? 37.283 -7.134 -29.605 1.00 89.44 205 VAL A C 1
ATOM 1620 O O . VAL A 1 205 ? 36.679 -7.625 -28.654 1.00 89.44 205 VAL A O 1
ATOM 1623 N N . SER A 1 206 ? 38.216 -6.189 -29.435 1.00 87.44 206 SER A N 1
ATOM 1624 C CA . SER A 1 206 ? 38.584 -5.675 -28.107 1.00 87.44 206 SER A CA 1
ATOM 1625 C C . SER A 1 206 ? 37.397 -5.025 -27.396 1.00 87.44 206 SER A C 1
ATOM 1627 O O . SER A 1 206 ? 37.115 -5.360 -26.250 1.00 87.44 206 SER A O 1
ATOM 1629 N N . LYS A 1 207 ? 36.662 -4.136 -28.078 1.00 89.38 207 LYS A N 1
ATOM 1630 C CA . LYS A 1 207 ? 35.486 -3.477 -27.489 1.00 89.38 207 LYS A CA 1
ATOM 1631 C C . LYS A 1 207 ? 34.390 -4.475 -27.121 1.00 89.38 207 LYS A C 1
ATOM 1633 O O . LYS A 1 207 ? 33.774 -4.332 -26.070 1.00 89.38 207 LYS A O 1
ATOM 1638 N N . LEU A 1 208 ? 34.144 -5.475 -27.969 1.00 86.38 208 LEU A N 1
ATOM 1639 C CA . LEU A 1 208 ? 33.165 -6.528 -27.692 1.00 86.38 208 LEU A CA 1
ATOM 1640 C C . LEU A 1 208 ? 33.548 -7.326 -26.444 1.00 86.38 208 LEU A C 1
ATOM 1642 O O . LEU A 1 208 ? 32.693 -7.569 -25.597 1.00 86.38 208 LEU A O 1
ATOM 1646 N N . ARG A 1 209 ? 34.831 -7.666 -26.292 1.00 89.94 209 ARG A N 1
ATOM 1647 C CA . ARG A 1 209 ? 35.342 -8.357 -25.105 1.00 89.94 209 ARG A CA 1
ATOM 1648 C C . ARG A 1 209 ? 35.168 -7.528 -23.831 1.00 89.94 209 ARG A C 1
ATOM 1650 O O . ARG A 1 209 ? 34.767 -8.072 -22.803 1.00 89.94 209 ARG A O 1
ATOM 1657 N N . ASP A 1 210 ? 35.433 -6.225 -23.900 1.00 90.19 210 ASP A N 1
ATOM 1658 C CA . ASP A 1 210 ? 35.246 -5.323 -22.762 1.00 90.19 210 ASP A CA 1
ATOM 1659 C C . ASP A 1 210 ? 33.767 -5.269 -22.351 1.00 90.19 210 ASP A C 1
ATOM 1661 O O . ASP A 1 210 ? 33.458 -5.475 -21.177 1.00 90.19 210 ASP A O 1
ATOM 1665 N N . ILE A 1 211 ? 32.854 -5.101 -23.317 1.00 88.44 211 ILE A N 1
ATOM 1666 C CA . ILE A 1 211 ? 31.397 -5.094 -23.092 1.00 88.44 211 ILE A CA 1
ATOM 1667 C C . ILE A 1 211 ? 30.910 -6.423 -22.501 1.00 88.44 211 ILE A C 1
ATOM 1669 O O . ILE A 1 211 ? 30.069 -6.439 -21.601 1.00 88.44 211 ILE A O 1
ATOM 1673 N N . GLU A 1 212 ? 31.420 -7.552 -22.989 1.00 86.38 212 GLU A N 1
ATOM 1674 C CA . GLU A 1 212 ? 31.045 -8.859 -22.457 1.00 86.38 212 GLU A CA 1
ATOM 1675 C C . GLU A 1 212 ? 31.491 -9.009 -20.997 1.00 86.38 212 GLU A C 1
ATOM 1677 O O . GLU A 1 212 ? 30.705 -9.443 -20.151 1.00 86.38 212 GLU A O 1
ATOM 1682 N N . SER A 1 213 ? 32.715 -8.582 -20.674 1.00 87.50 213 SER A N 1
ATOM 1683 C CA . SER A 1 213 ? 33.240 -8.648 -19.308 1.00 87.50 213 SER A CA 1
ATOM 1684 C C . SER A 1 213 ? 32.474 -7.745 -18.333 1.00 87.50 213 SER A C 1
ATOM 1686 O O . SER A 1 213 ? 32.160 -8.170 -17.217 1.00 87.50 213 SER A O 1
ATOM 1688 N N . THR A 1 214 ? 32.106 -6.526 -18.745 1.00 89.50 214 THR A N 1
ATOM 1689 C CA . THR A 1 214 ? 31.309 -5.617 -17.910 1.00 89.50 214 THR A CA 1
ATOM 1690 C C . THR A 1 214 ? 29.895 -6.152 -17.723 1.00 89.50 214 THR A C 1
ATOM 1692 O O . THR A 1 214 ? 29.421 -6.211 -16.590 1.00 89.50 214 THR A O 1
ATOM 1695 N N . SER A 1 215 ? 29.265 -6.662 -18.786 1.00 85.25 215 SER A N 1
ATOM 1696 C CA . SER A 1 215 ? 27.938 -7.278 -18.705 1.00 85.25 215 SER A CA 1
ATOM 1697 C C . SER A 1 215 ? 27.919 -8.498 -17.779 1.00 85.25 215 SER A C 1
ATOM 1699 O O . SER A 1 215 ? 26.996 -8.655 -16.978 1.00 85.25 215 SER A O 1
ATOM 1701 N N . GLN A 1 216 ? 28.942 -9.358 -17.829 1.00 86.81 216 GLN A N 1
ATOM 1702 C CA . GLN A 1 216 ? 29.059 -10.497 -16.913 1.00 86.81 216 GLN A CA 1
ATOM 1703 C C . GLN A 1 216 ? 29.206 -10.045 -15.454 1.00 86.81 216 GLN A C 1
ATOM 1705 O O . GLN A 1 216 ? 28.517 -10.573 -14.576 1.00 86.81 216 GLN A O 1
ATOM 1710 N N . ASN A 1 217 ? 30.045 -9.041 -15.188 1.00 89.25 217 ASN A N 1
ATOM 1711 C CA . ASN A 1 217 ? 30.223 -8.493 -13.843 1.00 89.25 217 ASN A CA 1
ATOM 1712 C C . ASN A 1 217 ? 28.923 -7.885 -13.290 1.00 89.25 217 ASN A C 1
ATOM 1714 O O . ASN A 1 217 ? 28.560 -8.148 -12.141 1.00 89.25 217 ASN A O 1
ATOM 1718 N N . GLU A 1 218 ? 28.186 -7.133 -14.109 1.00 88.56 218 GLU A N 1
ATOM 1719 C CA . GLU A 1 218 ? 26.889 -6.555 -13.739 1.00 88.56 218 GLU A CA 1
ATOM 1720 C C . GLU A 1 218 ? 25.830 -7.630 -13.465 1.00 88.56 218 GLU A C 1
ATOM 1722 O O . GLU A 1 218 ? 25.085 -7.529 -12.484 1.00 88.56 218 GLU A O 1
ATOM 1727 N N . ARG A 1 219 ? 25.787 -8.700 -14.272 1.00 89.56 219 ARG A N 1
ATOM 1728 C CA . ARG A 1 219 ? 24.891 -9.848 -14.039 1.00 89.56 219 ARG A CA 1
ATOM 1729 C C . ARG A 1 219 ? 25.190 -10.530 -12.709 1.00 89.56 219 ARG A C 1
ATOM 1731 O O . ARG A 1 219 ? 24.266 -10.786 -11.941 1.00 89.56 219 ARG A O 1
ATOM 1738 N N . MET A 1 220 ? 26.465 -10.771 -12.405 1.00 90.12 220 MET A N 1
ATOM 1739 C CA . MET A 1 220 ? 26.881 -11.380 -11.137 1.00 90.12 220 MET A CA 1
ATOM 1740 C C . MET A 1 220 ? 26.544 -10.489 -9.936 1.00 90.12 220 MET A C 1
ATOM 1742 O O . MET A 1 220 ? 26.076 -10.987 -8.910 1.00 90.12 220 MET A O 1
ATOM 1746 N N . ALA A 1 221 ? 26.746 -9.173 -10.049 1.00 89.38 221 ALA A N 1
ATOM 1747 C CA . ALA A 1 221 ? 26.352 -8.223 -9.011 1.00 89.38 221 ALA A CA 1
ATOM 1748 C C . ALA A 1 221 ? 24.829 -8.224 -8.797 1.00 89.38 221 ALA A C 1
ATOM 1750 O O . ALA A 1 221 ? 24.367 -8.341 -7.661 1.00 89.38 221 ALA A O 1
ATOM 1751 N N . SER A 1 222 ? 24.057 -8.186 -9.886 1.00 89.50 222 SER A N 1
ATOM 1752 C CA . SER A 1 222 ? 22.591 -8.239 -9.850 1.00 89.50 222 SER A CA 1
ATOM 1753 C C . SER A 1 222 ? 22.089 -9.529 -9.205 1.00 89.50 222 SER A C 1
ATOM 1755 O O . SER A 1 222 ? 21.227 -9.485 -8.333 1.00 89.50 222 SER A O 1
ATOM 1757 N N . GLN A 1 223 ? 22.681 -10.674 -9.551 1.00 92.19 223 GLN A N 1
ATOM 1758 C CA . GLN A 1 223 ? 22.315 -11.965 -8.970 1.00 92.19 223 GLN A CA 1
ATOM 1759 C C . GLN A 1 223 ? 22.565 -12.010 -7.456 1.00 92.19 223 GLN A C 1
ATOM 1761 O O . GLN A 1 223 ? 21.718 -12.495 -6.710 1.00 92.19 223 GLN A O 1
ATOM 1766 N N . ARG A 1 224 ? 23.684 -11.451 -6.973 1.00 92.94 224 ARG A N 1
ATOM 1767 C CA . ARG A 1 224 ? 23.962 -11.353 -5.527 1.00 92.94 224 ARG A CA 1
ATOM 1768 C C . ARG A 1 224 ? 22.950 -10.468 -4.799 1.00 92.94 224 ARG A C 1
ATOM 1770 O O . ARG A 1 224 ? 22.561 -10.796 -3.680 1.00 92.94 224 ARG A O 1
ATOM 1777 N N . ILE A 1 225 ? 22.539 -9.357 -5.413 1.00 92.88 225 ILE A N 1
ATOM 1778 C CA . ILE A 1 225 ? 21.517 -8.463 -4.850 1.00 92.88 225 ILE A CA 1
ATOM 1779 C C . ILE A 1 225 ? 20.173 -9.189 -4.776 1.00 92.88 225 ILE A C 1
ATOM 1781 O O . ILE A 1 225 ? 19.544 -9.169 -3.723 1.00 92.88 225 ILE A O 1
ATOM 1785 N N . ILE A 1 226 ? 19.771 -9.877 -5.850 1.00 92.56 226 ILE A N 1
ATOM 1786 C CA . ILE A 1 226 ? 18.533 -10.666 -5.889 1.00 92.56 226 ILE A CA 1
ATOM 1787 C C . ILE A 1 226 ? 18.530 -11.708 -4.769 1.00 92.56 226 ILE A C 1
ATOM 1789 O O . ILE A 1 226 ? 17.590 -11.734 -3.986 1.00 92.56 226 ILE A O 1
ATOM 1793 N N . MET A 1 227 ? 19.606 -12.485 -4.612 1.00 92.56 227 MET A N 1
ATOM 1794 C CA . MET A 1 227 ? 19.695 -13.487 -3.542 1.00 92.56 227 MET A CA 1
ATOM 1795 C C . MET A 1 227 ? 19.564 -12.876 -2.138 1.00 92.56 227 MET A C 1
ATOM 1797 O O . MET A 1 227 ? 18.895 -13.449 -1.281 1.00 92.56 227 MET A O 1
ATOM 1801 N N . ARG A 1 228 ? 20.179 -11.709 -1.888 1.00 95.19 228 ARG A N 1
ATOM 1802 C CA . ARG A 1 228 ? 20.046 -11.011 -0.598 1.00 95.19 228 ARG A CA 1
ATOM 1803 C C . ARG A 1 228 ? 18.606 -10.552 -0.361 1.00 95.19 228 ARG A C 1
ATOM 1805 O O . ARG A 1 228 ? 18.075 -10.776 0.720 1.00 95.19 228 ARG A O 1
ATOM 1812 N N . LEU A 1 229 ? 17.976 -9.953 -1.370 1.00 92.62 229 LEU A N 1
ATOM 1813 C CA . LEU A 1 229 ? 16.591 -9.489 -1.280 1.00 92.62 229 LEU A CA 1
ATOM 1814 C C . LEU A 1 229 ? 15.610 -10.651 -1.096 1.00 92.62 229 LEU A C 1
ATOM 1816 O O . LEU A 1 229 ? 14.673 -10.535 -0.315 1.00 92.62 229 LEU A O 1
ATOM 1820 N N . GLU A 1 230 ? 15.825 -11.781 -1.770 1.00 93.62 230 GLU A N 1
ATOM 1821 C CA . GLU A 1 230 ? 15.025 -12.994 -1.581 1.00 93.62 230 GLU A CA 1
ATOM 1822 C C . GLU A 1 230 ? 15.151 -13.537 -0.152 1.00 93.62 230 GLU A C 1
ATOM 1824 O O . GLU A 1 230 ? 14.146 -13.926 0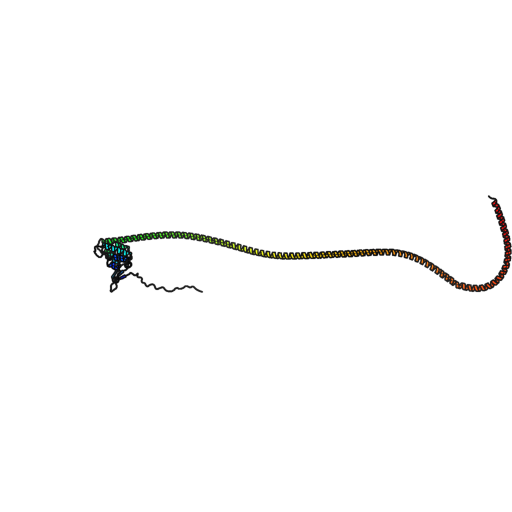.446 1.00 93.62 230 GLU A O 1
ATOM 1829 N N . GLN A 1 231 ? 16.356 -13.509 0.426 1.00 94.38 231 GLN A N 1
ATOM 1830 C CA . GLN A 1 231 ? 16.575 -13.896 1.819 1.00 94.38 231 GLN A CA 1
ATOM 1831 C C . GLN A 1 231 ? 15.860 -12.948 2.796 1.00 94.38 231 GLN A C 1
ATOM 1833 O O . GLN A 1 231 ? 15.119 -13.416 3.661 1.00 94.38 231 GLN A O 1
ATOM 1838 N N . GLU A 1 232 ? 16.027 -11.631 2.642 1.00 94.31 232 GLU A N 1
ATOM 1839 C CA . GLU A 1 232 ? 15.348 -10.621 3.472 1.00 94.31 232 GLU A CA 1
ATOM 1840 C C . GLU A 1 232 ? 13.816 -10.739 3.362 1.00 94.31 232 GLU A C 1
ATOM 1842 O O . GLU A 1 232 ? 13.078 -10.632 4.348 1.00 94.31 232 GLU A O 1
ATOM 1847 N N . LEU A 1 233 ? 13.312 -11.027 2.163 1.00 92.75 233 LEU A N 1
ATOM 1848 C CA . LEU A 1 233 ? 11.890 -11.230 1.914 1.00 92.75 233 LEU A CA 1
ATOM 1849 C C . LEU A 1 233 ? 11.357 -12.501 2.595 1.00 92.75 233 LEU A C 1
ATOM 1851 O O . LEU A 1 233 ? 10.239 -12.511 3.112 1.00 92.75 233 LEU A O 1
ATOM 1855 N N . GLU A 1 234 ? 12.145 -13.571 2.653 1.00 94.62 234 GLU A N 1
ATOM 1856 C CA . GLU A 1 234 ? 11.768 -14.783 3.382 1.00 94.62 234 GLU A CA 1
ATOM 1857 C C . GLU A 1 234 ? 11.813 -14.581 4.909 1.00 94.62 234 GLU A C 1
ATOM 1859 O O . GLU A 1 234 ? 10.934 -15.058 5.632 1.00 94.62 234 GLU A O 1
ATOM 1864 N N . GLU A 1 235 ? 12.788 -13.827 5.420 1.00 94.00 235 GLU A N 1
ATOM 1865 C CA . GLU A 1 235 ? 12.875 -13.466 6.841 1.00 94.00 235 GLU A CA 1
ATOM 1866 C C . GLU A 1 235 ? 11.684 -12.603 7.282 1.00 94.00 235 GLU A C 1
ATOM 1868 O O . GLU A 1 235 ? 11.030 -12.904 8.287 1.00 94.00 235 GLU A O 1
ATOM 1873 N N . THR A 1 236 ? 11.323 -11.589 6.492 1.00 92.31 236 THR A N 1
ATOM 1874 C CA . THR A 1 236 ? 10.147 -10.745 6.759 1.00 92.31 236 THR A CA 1
ATOM 1875 C C . THR A 1 236 ? 8.839 -11.532 6.682 1.00 92.31 236 THR A C 1
ATOM 1877 O O . THR A 1 236 ? 7.966 -11.348 7.533 1.00 92.31 236 THR A O 1
ATOM 1880 N N . ARG A 1 237 ? 8.701 -12.477 5.740 1.00 94.00 237 ARG A N 1
ATOM 1881 C CA . ARG A 1 237 ? 7.551 -13.399 5.687 1.00 94.00 237 ARG A CA 1
ATOM 1882 C C . ARG A 1 237 ? 7.437 -14.260 6.942 1.00 94.00 237 ARG A C 1
ATOM 1884 O O . ARG A 1 237 ? 6.337 -14.411 7.481 1.00 94.00 237 ARG A O 1
ATOM 1891 N N . LYS A 1 238 ? 8.550 -14.811 7.436 1.00 94.75 238 LYS A N 1
ATOM 1892 C CA . LYS A 1 238 ? 8.570 -15.590 8.687 1.00 94.75 238 LYS A CA 1
ATOM 1893 C C . LYS A 1 238 ? 8.175 -14.731 9.887 1.00 94.75 238 LYS A C 1
ATOM 1895 O O . LYS A 1 238 ? 7.334 -15.163 10.676 1.00 94.75 238 LYS A O 1
ATOM 1900 N N . ALA A 1 239 ? 8.707 -13.512 9.986 1.00 92.81 239 ALA A N 1
ATOM 1901 C CA . ALA A 1 239 ? 8.344 -12.562 11.036 1.00 92.81 239 ALA A CA 1
ATOM 1902 C C . ALA A 1 239 ? 6.851 -12.193 10.987 1.00 92.81 239 ALA A C 1
ATOM 1904 O O . ALA A 1 239 ? 6.176 -12.214 12.016 1.00 92.81 239 ALA A O 1
ATOM 1905 N N . ALA A 1 240 ? 6.298 -11.944 9.796 1.00 92.94 240 ALA A N 1
ATOM 1906 C CA . ALA A 1 240 ? 4.872 -11.676 9.610 1.00 92.94 240 ALA A CA 1
ATOM 1907 C C . ALA A 1 240 ? 3.998 -12.861 10.052 1.00 92.94 240 ALA A C 1
ATOM 1909 O O . ALA A 1 240 ? 2.999 -12.676 10.747 1.00 92.94 240 ALA A O 1
ATOM 1910 N N . LYS A 1 241 ? 4.399 -14.096 9.722 1.00 94.88 241 LYS A N 1
ATOM 1911 C CA . LYS A 1 241 ? 3.686 -15.308 10.153 1.00 94.88 241 LYS A CA 1
ATOM 1912 C C . LYS A 1 241 ? 3.712 -15.487 11.676 1.00 94.88 241 LYS A C 1
ATOM 1914 O O . LYS A 1 241 ? 2.700 -15.878 12.254 1.00 94.88 241 LYS A O 1
ATOM 1919 N N . GLN A 1 242 ? 4.836 -15.188 12.330 1.00 93.44 242 GLN A N 1
ATOM 1920 C CA . GLN A 1 242 ? 4.932 -15.198 13.796 1.00 93.44 242 GLN A CA 1
ATOM 1921 C C . GLN A 1 242 ? 4.068 -14.105 14.433 1.00 93.44 242 GLN A C 1
ATOM 1923 O O . GLN A 1 242 ? 3.346 -14.380 15.391 1.00 93.44 242 GLN A O 1
ATOM 1928 N N . MET A 1 243 ? 4.085 -12.890 13.879 1.00 92.31 243 MET A N 1
ATOM 1929 C CA . MET A 1 243 ? 3.225 -11.798 14.339 1.00 92.31 243 MET A CA 1
ATOM 1930 C C . MET A 1 243 ? 1.741 -12.154 14.231 1.00 92.31 243 MET A C 1
ATOM 1932 O O . MET A 1 243 ? 0.995 -11.899 15.172 1.00 92.31 243 MET A O 1
ATOM 1936 N N . GLU A 1 244 ? 1.312 -12.806 13.149 1.00 93.19 244 GLU A N 1
ATOM 1937 C CA . GLU A 1 244 ? -0.080 -13.242 12.992 1.00 93.19 244 GLU A CA 1
ATOM 1938 C C . GLU A 1 244 ? -0.476 -14.321 14.013 1.00 93.19 244 GLU A C 1
ATOM 1940 O O . GLU A 1 244 ? -1.583 -14.287 14.549 1.00 93.19 244 GLU A O 1
ATOM 1945 N N . LEU A 1 245 ? 0.427 -15.250 14.348 1.00 93.50 245 LEU A N 1
ATOM 1946 C CA . LEU A 1 245 ? 0.194 -16.228 15.419 1.00 93.50 245 LEU A CA 1
ATOM 1947 C C . LEU A 1 245 ? 0.051 -15.547 16.786 1.00 93.50 245 LEU A C 1
ATOM 1949 O O . LEU A 1 245 ? -0.878 -15.858 17.535 1.00 93.50 245 LEU A O 1
ATOM 1953 N N . HIS A 1 246 ? 0.928 -14.589 17.098 1.00 92.88 246 HIS A N 1
ATOM 1954 C CA . HIS A 1 246 ? 0.817 -13.796 18.322 1.00 92.88 246 HIS A CA 1
ATOM 1955 C C . HIS A 1 246 ? -0.472 -12.971 18.357 1.00 92.88 246 HIS A C 1
ATOM 1957 O O . HIS A 1 246 ? -1.103 -12.885 19.410 1.00 92.88 246 HIS A O 1
ATOM 1963 N N . ARG A 1 247 ? -0.893 -12.404 17.220 1.00 92.94 247 ARG A N 1
ATOM 1964 C CA . ARG A 1 247 ? -2.154 -11.667 17.095 1.00 92.94 247 ARG A CA 1
ATOM 1965 C C . ARG A 1 247 ? -3.349 -12.570 17.378 1.00 92.94 247 ARG A C 1
ATOM 1967 O O . ARG A 1 247 ? -4.128 -12.244 18.258 1.00 92.94 247 ARG A O 1
ATOM 1974 N N . ARG A 1 248 ? -3.418 -13.756 16.763 1.00 93.75 248 ARG A N 1
ATOM 1975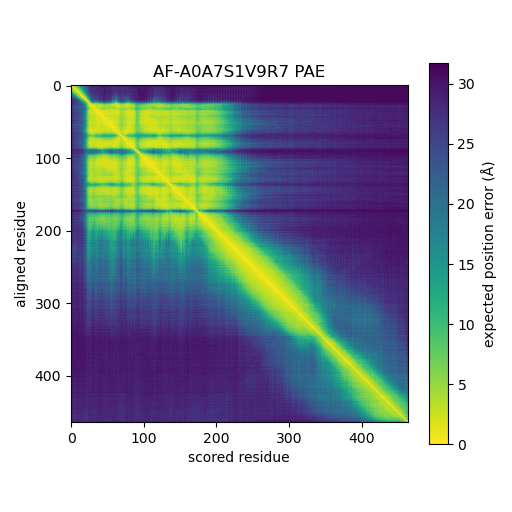 C CA . ARG A 1 248 ? -4.475 -14.746 17.043 1.00 93.75 248 ARG A CA 1
ATOM 1976 C C . ARG A 1 248 ? -4.529 -15.152 18.515 1.00 93.75 248 ARG A C 1
ATOM 1978 O O . ARG A 1 248 ? -5.601 -15.167 19.102 1.00 93.75 248 ARG A O 1
ATOM 1985 N N . SER A 1 249 ? -3.380 -15.419 19.140 1.00 93.94 249 SER A N 1
ATOM 1986 C CA . SER A 1 249 ? -3.338 -15.748 20.572 1.00 93.94 249 SER A CA 1
ATOM 1987 C C . SER A 1 249 ? -3.813 -14.591 21.460 1.00 93.94 249 SER A C 1
ATOM 1989 O O . SER A 1 249 ? -4.397 -14.833 22.522 1.00 93.94 249 SER A O 1
ATOM 1991 N N . ARG A 1 250 ? -3.538 -13.342 21.061 1.00 93.50 250 ARG A N 1
ATOM 1992 C CA . ARG A 1 250 ? -4.058 -12.152 21.742 1.00 93.50 250 ARG A CA 1
ATOM 1993 C C . ARG A 1 250 ? -5.562 -12.026 21.539 1.00 93.50 250 ARG A C 1
ATOM 1995 O O . ARG A 1 250 ? -6.242 -11.847 22.538 1.00 93.50 250 ARG A O 1
ATOM 2002 N N . ASP A 1 251 ? -6.054 -12.197 20.316 1.00 93.69 251 ASP A N 1
ATOM 2003 C CA . ASP A 1 251 ? -7.480 -12.130 19.974 1.00 93.69 251 ASP A CA 1
ATOM 2004 C C . ASP A 1 251 ? -8.291 -13.201 20.738 1.00 93.69 251 ASP A C 1
ATOM 2006 O O . ASP A 1 251 ? -9.354 -12.922 21.291 1.00 93.69 251 ASP A O 1
ATOM 2010 N N . ASP A 1 252 ? -7.751 -14.417 20.879 1.00 94.50 252 ASP A N 1
ATOM 2011 C CA . ASP A 1 252 ? -8.353 -15.470 21.708 1.00 94.50 252 ASP A CA 1
ATOM 2012 C C . ASP A 1 252 ? -8.389 -15.086 23.196 1.00 94.50 252 ASP A C 1
ATOM 2014 O O . ASP A 1 252 ? -9.330 -15.422 23.922 1.00 94.50 252 ASP A O 1
ATOM 2018 N N . SER A 1 253 ? -7.353 -14.395 23.677 1.00 93.75 253 SER A N 1
ATOM 2019 C CA . SER A 1 253 ? -7.277 -13.934 25.066 1.00 93.75 253 SER A CA 1
ATOM 2020 C C . SER A 1 253 ? -8.228 -12.767 25.321 1.00 93.75 253 SER A C 1
ATOM 2022 O O . SER A 1 253 ? -8.899 -12.753 26.352 1.00 93.75 253 SER A O 1
ATOM 2024 N N . THR A 1 254 ? -8.344 -11.821 24.386 1.00 94.50 254 THR A N 1
ATOM 2025 C CA . THR A 1 254 ? -9.308 -10.717 24.477 1.00 94.50 254 THR A CA 1
ATOM 2026 C C . THR A 1 254 ? -10.733 -11.243 24.419 1.00 94.50 254 THR A C 1
ATOM 2028 O O . THR A 1 254 ? -11.524 -10.866 25.272 1.00 94.50 254 THR A O 1
ATOM 2031 N N . ALA A 1 255 ? -11.044 -12.202 23.542 1.00 94.69 255 ALA A N 1
ATOM 2032 C CA . ALA A 1 255 ? -12.369 -12.822 23.486 1.00 94.69 255 ALA A CA 1
ATOM 2033 C C . ALA A 1 255 ? -12.738 -13.548 24.796 1.00 94.69 255 ALA A C 1
ATOM 2035 O O . ALA A 1 255 ? -13.891 -13.526 25.230 1.00 94.69 255 ALA A O 1
ATOM 2036 N N . LYS A 1 256 ? -11.767 -14.191 25.463 1.00 95.62 256 LYS A N 1
ATOM 2037 C CA . LYS A 1 256 ? -11.978 -14.766 26.805 1.00 95.62 256 LYS A CA 1
ATOM 2038 C C . LYS A 1 256 ? -12.264 -13.679 27.839 1.00 95.62 256 LYS A C 1
ATOM 2040 O O . LYS A 1 256 ? -13.201 -13.835 28.618 1.00 95.62 256 LYS A O 1
ATOM 2045 N N . LEU A 1 257 ? -11.486 -12.596 27.832 1.00 94.88 257 LEU A N 1
ATOM 2046 C CA . LEU A 1 257 ? -11.681 -11.470 28.746 1.00 94.88 257 LEU A CA 1
ATOM 2047 C C . LEU A 1 257 ? -13.041 -10.793 28.528 1.00 94.88 257 LEU A C 1
ATOM 2049 O O . LEU A 1 257 ? -13.748 -10.537 29.497 1.00 94.88 257 LEU A O 1
ATOM 2053 N N . GLU A 1 258 ? -13.458 -10.588 27.281 1.00 95.75 258 GLU A N 1
ATOM 2054 C CA . GLU A 1 258 ? -14.774 -10.041 26.934 1.00 95.75 258 GLU A CA 1
ATOM 2055 C C . GLU A 1 258 ? -15.910 -10.906 27.487 1.00 95.75 258 GLU A C 1
ATOM 2057 O O . GLU A 1 258 ? -16.819 -10.380 28.125 1.00 95.75 258 GLU A O 1
ATOM 2062 N N . ARG A 1 259 ? -15.826 -12.238 27.351 1.00 95.75 259 ARG A N 1
ATOM 2063 C CA . ARG A 1 259 ? -16.805 -13.151 27.969 1.00 95.75 259 ARG A CA 1
ATOM 2064 C C . ARG A 1 259 ? -16.827 -13.028 29.490 1.00 95.75 259 ARG A C 1
ATOM 2066 O O . ARG A 1 259 ? -17.901 -13.020 30.078 1.00 95.75 259 ARG A O 1
ATOM 2073 N N . THR A 1 260 ? -15.664 -12.926 30.139 1.00 96.19 260 THR A N 1
ATOM 2074 C CA . THR A 1 260 ? -15.624 -12.751 31.601 1.00 96.19 260 THR A CA 1
ATOM 2075 C C . THR A 1 260 ? -16.205 -11.412 32.040 1.00 96.19 260 THR A C 1
ATOM 2077 O O . THR A 1 260 ? -16.914 -11.369 33.039 1.00 96.19 260 THR A O 1
ATOM 2080 N N . ILE A 1 261 ? -15.958 -10.336 31.287 1.00 95.50 261 ILE A N 1
ATOM 2081 C CA . ILE A 1 261 ? -16.538 -9.018 31.556 1.00 95.50 261 ILE A CA 1
ATOM 2082 C C . ILE A 1 261 ? -18.057 -9.077 31.406 1.00 95.50 261 ILE A C 1
ATOM 2084 O O . ILE A 1 261 ? -18.752 -8.579 32.284 1.00 95.50 261 ILE A O 1
ATOM 2088 N N . GLN A 1 262 ? -18.565 -9.719 30.350 1.00 96.38 262 GLN A N 1
ATOM 2089 C CA . GLN A 1 262 ? -20.004 -9.867 30.144 1.00 96.38 262 GLN A CA 1
ATOM 2090 C C . GLN A 1 262 ? -20.662 -10.629 31.300 1.00 96.38 262 GLN A C 1
ATOM 2092 O O . GLN A 1 262 ? -21.634 -10.145 31.867 1.00 96.38 262 GLN A O 1
ATOM 2097 N N . ASN A 1 263 ? -20.084 -11.759 31.718 1.00 96.62 263 ASN A N 1
ATOM 2098 C CA . ASN A 1 263 ? -20.604 -12.517 32.858 1.00 96.62 263 ASN A CA 1
ATOM 2099 C C . ASN A 1 263 ? -20.628 -11.670 34.143 1.00 96.62 263 ASN A C 1
ATOM 2101 O O . ASN A 1 263 ? -21.622 -11.661 34.858 1.00 96.62 263 ASN A O 1
ATOM 2105 N N . LEU A 1 264 ? -19.558 -10.912 34.417 1.00 95.75 264 LEU A N 1
ATOM 2106 C CA . LEU A 1 264 ? -19.501 -10.023 35.583 1.00 95.75 264 LEU A CA 1
ATOM 2107 C C . LEU A 1 264 ? -20.522 -8.879 35.505 1.00 95.75 264 LEU A C 1
ATOM 2109 O O . LEU A 1 264 ? -21.026 -8.438 36.537 1.00 95.75 264 LEU A O 1
ATOM 2113 N N . GLN A 1 265 ? -20.817 -8.373 34.306 1.00 96.44 265 GLN A N 1
ATOM 2114 C CA . GLN A 1 265 ? -21.857 -7.364 34.101 1.00 96.44 265 GLN A CA 1
ATOM 2115 C C . GLN A 1 265 ? -23.250 -7.935 34.370 1.00 96.44 265 GLN A C 1
ATOM 2117 O O . GLN A 1 265 ? -24.039 -7.283 35.056 1.00 96.44 265 GLN A O 1
ATOM 2122 N N . ASP A 1 266 ? -23.526 -9.145 33.887 1.00 96.56 266 ASP A N 1
ATOM 2123 C CA . ASP A 1 266 ? -24.795 -9.834 34.116 1.00 96.56 266 ASP A CA 1
ATOM 2124 C C . ASP A 1 266 ? -24.989 -10.135 35.614 1.00 96.56 266 ASP A C 1
ATOM 2126 O O . ASP A 1 266 ? -26.048 -9.836 36.173 1.00 96.56 266 ASP A O 1
ATOM 2130 N N . ASP A 1 267 ? -23.946 -10.623 36.295 1.00 95.88 267 ASP A N 1
ATOM 2131 C CA . ASP A 1 267 ? -23.946 -10.851 37.746 1.00 95.88 267 ASP A CA 1
ATOM 2132 C C . ASP A 1 267 ? -24.194 -9.548 38.521 1.00 95.88 267 ASP A C 1
ATOM 2134 O O . ASP A 1 267 ? -24.997 -9.507 39.457 1.00 95.88 267 ASP A O 1
ATOM 2138 N N . LEU A 1 268 ? -23.534 -8.453 38.129 1.00 96.12 268 LEU A N 1
ATOM 2139 C CA . LEU A 1 268 ? -23.729 -7.145 38.752 1.00 96.12 268 LEU A CA 1
ATOM 2140 C C . LEU A 1 268 ? -25.172 -6.652 38.583 1.00 96.12 268 LEU A C 1
ATOM 2142 O O . LEU A 1 268 ? -25.739 -6.081 39.516 1.00 96.12 268 LEU A O 1
ATOM 2146 N N . GLU A 1 269 ? -25.769 -6.853 37.410 1.00 96.19 269 GLU A N 1
ATOM 2147 C CA . GLU A 1 269 ? -27.148 -6.450 37.147 1.00 96.19 269 GLU A CA 1
ATOM 2148 C C . GLU A 1 269 ? -28.142 -7.288 37.961 1.00 96.19 269 GLU A C 1
ATOM 2150 O O . GLU A 1 269 ? -29.051 -6.729 38.581 1.00 96.19 269 GLU A O 1
ATOM 2155 N N . GLN A 1 270 ? -27.918 -8.601 38.080 1.00 96.25 270 GLN A N 1
ATOM 2156 C CA . GLN A 1 270 ? -28.692 -9.454 38.988 1.00 96.25 270 GLN A CA 1
ATOM 2157 C C . GLN A 1 270 ? -28.579 -8.980 40.444 1.00 96.25 270 GLN A C 1
ATOM 2159 O O . GLN A 1 270 ? -29.592 -8.828 41.128 1.00 96.25 270 GLN A O 1
ATOM 2164 N N . GLN A 1 271 ? -27.369 -8.667 40.919 1.00 94.88 271 GLN A N 1
ATOM 2165 C CA . GLN A 1 271 ? -27.155 -8.155 42.278 1.00 94.88 271 GLN A CA 1
ATOM 2166 C C . GLN A 1 271 ? -27.858 -6.813 42.518 1.00 94.88 271 GLN A C 1
ATOM 2168 O O . GLN A 1 271 ? -28.427 -6.592 43.593 1.00 94.88 271 GLN A O 1
ATOM 2173 N N . LYS A 1 272 ? -27.884 -5.916 41.524 1.00 95.38 272 LYS A N 1
ATOM 2174 C CA . LYS A 1 272 ? -28.657 -4.667 41.610 1.00 95.38 272 LYS A CA 1
ATOM 2175 C C . LYS A 1 272 ? -30.155 -4.931 41.727 1.00 95.38 272 LYS A C 1
ATOM 2177 O O . LYS A 1 272 ? -30.801 -4.284 42.550 1.00 95.38 272 LYS A O 1
ATOM 2182 N N . GLN A 1 273 ? -30.700 -5.860 40.942 1.00 95.88 273 GLN A N 1
ATOM 2183 C CA . GLN A 1 273 ? -32.121 -6.219 41.004 1.00 95.88 273 GLN A CA 1
ATOM 2184 C C . GLN A 1 273 ? -32.492 -6.807 42.369 1.00 95.88 273 GLN A C 1
ATOM 2186 O O . GLN A 1 273 ? -33.457 -6.353 42.983 1.00 95.88 273 GLN A O 1
ATOM 2191 N N . ILE A 1 274 ? -31.679 -7.733 42.890 1.00 95.69 274 ILE A N 1
ATOM 2192 C CA . ILE A 1 274 ? -31.848 -8.291 44.241 1.00 95.69 274 ILE A CA 1
ATOM 2193 C C . ILE A 1 274 ? -31.815 -7.166 45.280 1.00 95.69 274 ILE A C 1
ATOM 2195 O O . ILE A 1 274 ? -32.719 -7.051 46.103 1.00 95.69 274 ILE A O 1
ATOM 2199 N N . THR A 1 275 ? -30.822 -6.276 45.201 1.00 95.00 275 THR A N 1
ATOM 2200 C CA . THR A 1 275 ? -30.694 -5.139 46.124 1.00 95.00 275 THR A CA 1
ATOM 2201 C C . THR A 1 275 ? -31.914 -4.216 46.066 1.00 95.00 275 THR A C 1
ATOM 2203 O O . THR A 1 275 ? -32.364 -3.729 47.102 1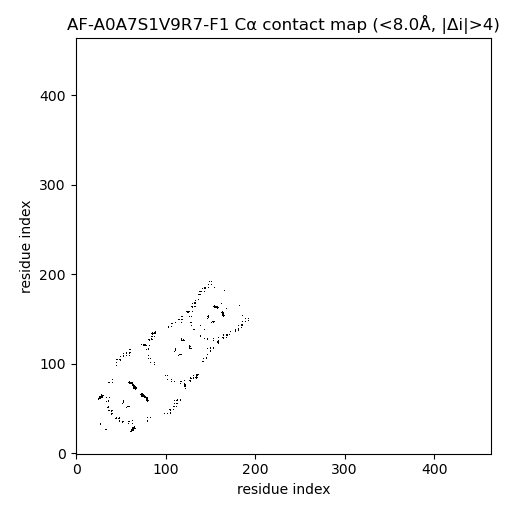.00 95.00 275 THR A O 1
ATOM 2206 N N . GLN A 1 276 ? -32.469 -3.953 44.879 1.00 95.69 276 GLN A N 1
ATOM 2207 C CA . GLN A 1 276 ? -33.695 -3.163 44.740 1.00 95.69 276 GLN A CA 1
ATOM 2208 C C . GLN A 1 276 ? -34.909 -3.870 45.349 1.00 95.69 276 GLN A C 1
ATOM 2210 O O . GLN A 1 276 ? -35.699 -3.207 46.014 1.00 95.69 276 GLN A O 1
ATOM 2215 N N . SER A 1 277 ? -35.045 -5.186 45.160 1.00 95.62 277 SER A N 1
ATOM 2216 C CA . SER A 1 277 ? -36.115 -5.980 45.779 1.00 95.62 277 SER A CA 1
ATOM 2217 C C . SER A 1 277 ? -36.051 -5.900 47.301 1.00 95.62 277 SER A C 1
ATOM 2219 O O . SER A 1 277 ? -37.018 -5.504 47.941 1.00 95.62 277 SER A O 1
ATOM 2221 N N . VAL A 1 278 ? -34.869 -6.155 47.869 1.00 94.12 278 VAL A N 1
ATOM 2222 C CA . VAL A 1 278 ? -34.643 -6.093 49.319 1.00 94.12 278 VAL A CA 1
ATOM 2223 C C . VAL A 1 278 ? -34.892 -4.685 49.863 1.00 94.12 278 VAL A C 1
ATOM 2225 O O . VAL A 1 278 ? -35.446 -4.531 50.947 1.00 94.12 278 VAL A O 1
ATOM 2228 N N . LYS A 1 279 ? -34.527 -3.629 49.120 1.00 94.56 279 LYS A N 1
ATOM 2229 C CA . LYS A 1 279 ? -34.856 -2.249 49.511 1.00 94.56 279 LYS A CA 1
ATOM 2230 C C . LYS A 1 279 ? -36.364 -2.005 49.557 1.00 94.56 279 LYS A C 1
ATOM 2232 O O . LYS A 1 279 ? -36.815 -1.381 50.509 1.00 94.56 279 LYS A O 1
ATOM 2237 N N . ARG A 1 280 ? -37.129 -2.505 48.580 1.00 94.94 280 ARG A N 1
ATOM 2238 C CA . ARG A 1 280 ? -38.599 -2.391 48.583 1.00 94.94 280 ARG A CA 1
ATOM 2239 C C . ARG A 1 280 ? -39.211 -3.134 49.765 1.00 94.94 280 ARG A C 1
ATOM 2241 O O . ARG A 1 280 ? -39.992 -2.539 50.492 1.00 94.94 280 ARG A O 1
ATOM 2248 N N . GLU A 1 281 ? -38.794 -4.377 50.003 1.00 94.88 281 GLU A N 1
ATOM 2249 C CA . GLU A 1 281 ? -39.250 -5.162 51.159 1.00 94.88 281 GLU A CA 1
ATOM 2250 C C . GLU A 1 281 ? -38.928 -4.459 52.483 1.00 94.88 281 GLU A C 1
ATOM 2252 O O . GLU A 1 281 ? -39.776 -4.367 53.366 1.00 94.88 281 GLU A O 1
ATOM 2257 N N . ARG A 1 282 ? -37.718 -3.901 52.616 1.00 95.25 282 ARG A N 1
ATOM 2258 C CA . ARG A 1 282 ? -37.336 -3.090 53.779 1.00 95.25 282 ARG A CA 1
ATOM 2259 C C . ARG A 1 282 ? -38.265 -1.888 53.953 1.00 95.25 282 ARG A C 1
ATOM 2261 O O . ARG A 1 282 ? -38.676 -1.619 55.076 1.00 95.25 282 ARG A O 1
ATOM 2268 N N . ASP A 1 283 ? -38.555 -1.155 52.883 1.00 94.56 283 ASP A N 1
ATOM 2269 C CA . ASP A 1 283 ? -39.389 0.050 52.943 1.00 94.56 283 ASP A CA 1
ATOM 2270 C C . ASP A 1 283 ? -40.846 -0.292 53.297 1.00 94.56 283 ASP A C 1
ATOM 2272 O O . ASP A 1 283 ? -41.460 0.399 54.109 1.00 94.56 283 ASP A O 1
ATOM 2276 N N . GLU A 1 284 ? -41.377 -1.402 52.777 1.00 95.31 284 GLU A N 1
ATOM 2277 C CA . GLU A 1 284 ? -42.689 -1.936 53.162 1.00 95.31 284 GLU A CA 1
ATOM 2278 C C . GLU A 1 284 ? -42.733 -2.344 54.640 1.00 95.31 284 GLU A C 1
ATOM 2280 O O . GLU A 1 284 ? -43.688 -2.019 55.350 1.00 95.31 284 GLU A O 1
ATOM 2285 N N . LEU A 1 285 ? -41.689 -3.024 55.125 1.00 93.94 285 LEU A N 1
ATOM 2286 C CA . LEU A 1 285 ? -41.572 -3.395 56.533 1.00 93.94 285 LEU A CA 1
ATOM 2287 C C . LEU A 1 285 ? -41.453 -2.166 57.434 1.00 93.94 285 LEU A C 1
ATOM 2289 O O . LEU A 1 285 ? -42.112 -2.128 58.469 1.00 93.94 285 LEU A O 1
ATOM 2293 N N . LEU A 1 286 ? -40.674 -1.151 57.051 1.00 95.19 286 LEU A N 1
ATOM 2294 C CA . LEU A 1 286 ? -40.584 0.114 57.786 1.00 95.19 286 LEU A CA 1
ATOM 2295 C C . LEU A 1 286 ? -41.957 0.777 57.902 1.00 95.19 286 LEU A C 1
ATOM 2297 O O . LEU A 1 286 ? -42.391 1.059 59.015 1.00 95.19 286 LEU A O 1
ATOM 2301 N N . LEU A 1 287 ? -42.686 0.907 56.791 1.00 95.12 287 LEU A N 1
ATOM 2302 C CA . LEU A 1 287 ? -44.031 1.487 56.783 1.00 95.12 287 LEU A CA 1
ATOM 2303 C C . LEU A 1 287 ? -45.005 0.688 57.666 1.00 95.12 287 LEU A C 1
ATOM 2305 O O . LEU A 1 287 ? -45.828 1.249 58.391 1.00 95.12 287 LEU A O 1
ATOM 2309 N N . ARG A 1 288 ? -44.903 -0.648 57.636 1.00 95.00 288 ARG A N 1
ATOM 2310 C CA . ARG A 1 288 ? -45.699 -1.521 58.504 1.00 95.00 288 ARG A CA 1
ATOM 2311 C C . ARG A 1 288 ? -45.348 -1.328 59.976 1.00 95.00 288 ARG A C 1
ATOM 2313 O O . ARG A 1 288 ? -46.250 -1.376 60.810 1.00 95.00 288 ARG A O 1
ATOM 2320 N N . THR A 1 289 ? -44.069 -1.138 60.284 1.00 93.50 289 THR A N 1
ATOM 2321 C CA . THR A 1 289 ? -43.578 -0.932 61.650 1.00 93.50 289 THR A CA 1
ATOM 2322 C C . THR A 1 289 ? -44.050 0.419 62.181 1.00 93.50 289 THR A C 1
ATOM 2324 O O . THR A 1 289 ? -44.646 0.448 63.249 1.00 93.50 289 THR A O 1
ATOM 2327 N N . GLU A 1 290 ? -43.927 1.497 61.400 1.00 94.44 290 GLU A N 1
ATOM 2328 C CA . GLU A 1 290 ? -44.457 2.829 61.742 1.00 94.44 290 GLU A CA 1
ATOM 2329 C C . GLU A 1 290 ? -45.971 2.795 62.001 1.00 94.44 290 GLU A C 1
ATOM 2331 O O . GLU A 1 290 ? -46.467 3.367 62.972 1.00 94.44 290 GLU A O 1
ATOM 2336 N N . MET A 1 291 ? -46.729 2.073 61.170 1.00 94.50 291 MET A N 1
ATOM 2337 C CA . MET A 1 291 ? -48.169 1.915 61.379 1.00 94.50 291 MET A CA 1
ATOM 2338 C C . MET A 1 291 ? -48.484 1.136 62.664 1.00 94.50 291 MET A C 1
ATOM 2340 O O . MET A 1 291 ? -49.408 1.503 63.388 1.00 94.50 291 MET A O 1
ATOM 2344 N N . LEU A 1 292 ? -47.733 0.071 62.961 1.00 91.94 292 LEU A N 1
ATOM 2345 C CA . LEU A 1 292 ? -47.884 -0.678 64.211 1.00 91.94 292 LEU A CA 1
ATOM 2346 C C . LEU A 1 292 ? -47.503 0.168 65.432 1.00 91.94 292 LEU A C 1
ATOM 2348 O O . LEU A 1 292 ? -48.178 0.071 66.450 1.00 91.94 292 LEU A O 1
ATOM 2352 N N . GLU A 1 293 ? -46.474 1.011 65.337 1.00 92.62 293 GLU A N 1
ATOM 2353 C CA . GLU A 1 293 ? -46.101 1.961 66.391 1.00 92.62 293 GLU A CA 1
ATOM 2354 C C . GLU A 1 293 ? -47.211 2.989 66.634 1.00 92.62 293 GLU A C 1
ATOM 2356 O O . GLU A 1 293 ? -47.584 3.220 67.783 1.00 92.62 293 GLU A O 1
ATOM 2361 N N . SER A 1 294 ? -47.807 3.544 65.574 1.00 93.44 294 SER A N 1
ATOM 2362 C CA . SER A 1 294 ? -48.964 4.441 65.696 1.00 93.44 294 SER A CA 1
ATOM 2363 C C . SER A 1 294 ? -50.161 3.743 66.347 1.00 93.44 294 SER A C 1
ATOM 2365 O O . SER A 1 294 ? -50.819 4.333 67.201 1.00 93.44 294 SER A O 1
ATOM 2367 N N . GLN A 1 295 ? -50.443 2.491 65.970 1.00 92.88 295 GLN A N 1
ATOM 2368 C CA . GLN A 1 295 ? -51.503 1.696 66.597 1.00 92.88 295 GLN A CA 1
ATOM 2369 C C . GLN A 1 295 ? -51.195 1.412 68.068 1.00 92.88 295 GLN A C 1
ATOM 2371 O O . GLN A 1 295 ? -52.084 1.516 68.907 1.00 92.88 295 GLN A O 1
ATOM 2376 N N . ALA A 1 296 ? -49.945 1.086 68.402 1.00 90.25 296 ALA A N 1
ATOM 2377 C CA . ALA A 1 296 ? -49.523 0.868 69.779 1.00 90.25 296 ALA A CA 1
ATOM 2378 C C . ALA A 1 296 ? -49.711 2.140 70.621 1.00 90.25 296 ALA A C 1
ATOM 2380 O O . ALA A 1 296 ? -50.318 2.068 71.688 1.00 90.25 296 ALA A O 1
ATOM 2381 N N . GLN A 1 297 ? -49.295 3.304 70.111 1.00 92.88 297 GLN A N 1
ATOM 2382 C CA . GLN A 1 297 ? -49.515 4.597 70.769 1.00 92.88 297 GLN A CA 1
ATOM 2383 C C . GLN A 1 297 ? -51.004 4.891 70.981 1.00 92.88 297 GLN A C 1
ATOM 2385 O O . GLN A 1 297 ? -51.394 5.306 72.070 1.00 92.88 297 GLN A O 1
ATOM 2390 N N . GLU A 1 298 ? -51.853 4.636 69.983 1.00 92.69 298 GLU A N 1
ATOM 2391 C CA . GLU A 1 298 ? -53.305 4.796 70.116 1.00 92.69 298 GLU A CA 1
ATOM 2392 C C . GLU A 1 298 ? -53.878 3.847 71.180 1.00 92.69 298 GLU A C 1
ATOM 2394 O O . GLU A 1 298 ? -54.677 4.254 72.024 1.00 92.69 298 GLU A O 1
ATOM 2399 N N . THR A 1 299 ? -53.443 2.582 71.205 1.00 89.88 299 THR A N 1
ATOM 2400 C CA . THR A 1 299 ? -53.874 1.635 72.243 1.00 89.88 299 THR A CA 1
ATOM 2401 C C . THR A 1 299 ? -53.395 2.030 73.635 1.00 89.88 299 THR A C 1
ATOM 2403 O O . THR A 1 299 ? -54.141 1.849 74.595 1.00 89.88 299 THR A O 1
ATOM 2406 N N . GLU A 1 300 ? -52.197 2.599 73.763 1.00 91.56 300 GLU A N 1
ATOM 2407 C CA . GLU A 1 300 ? -51.657 3.090 75.030 1.00 91.56 300 GLU A CA 1
ATOM 2408 C C . GLU A 1 300 ? -52.435 4.319 75.521 1.00 91.56 300 GLU A C 1
ATOM 2410 O O . GLU A 1 300 ? -52.802 4.380 76.695 1.00 91.56 300 GLU A O 1
ATOM 2415 N N . GLN A 1 301 ? -52.791 5.243 74.621 1.00 92.12 301 GLN A N 1
ATOM 2416 C CA . GLN A 1 301 ? -53.675 6.376 74.920 1.00 92.12 301 GLN A CA 1
ATOM 2417 C C . GLN A 1 301 ? -55.065 5.911 75.363 1.00 92.12 301 GLN A C 1
ATOM 2419 O O . GLN A 1 301 ? -55.560 6.349 76.401 1.00 92.12 301 GLN A O 1
ATOM 2424 N N . ASN A 1 302 ? -55.675 4.980 74.625 1.00 90.50 302 ASN A N 1
ATOM 2425 C CA . ASN A 1 302 ? -56.967 4.397 74.987 1.00 90.50 302 ASN A CA 1
ATOM 2426 C C . ASN A 1 302 ? -56.892 3.681 76.340 1.00 90.50 302 ASN A C 1
ATOM 2428 O O . ASN A 1 302 ? -57.787 3.823 77.171 1.00 90.50 302 ASN A O 1
ATOM 2432 N N . HIS A 1 303 ? -55.813 2.937 76.596 1.00 91.44 303 HIS A N 1
ATOM 2433 C CA . HIS A 1 303 ? -55.597 2.286 77.882 1.00 91.44 303 HIS A CA 1
ATOM 2434 C C . HIS A 1 303 ? -55.483 3.308 79.017 1.00 91.44 303 HIS A C 1
ATOM 2436 O O . HIS A 1 303 ? -56.125 3.134 80.054 1.00 91.44 303 HIS A O 1
ATOM 2442 N N . HIS A 1 304 ? -54.726 4.389 78.814 1.00 90.50 304 HIS A N 1
ATOM 2443 C CA . HIS A 1 304 ? -54.614 5.471 79.786 1.00 90.50 304 HIS A CA 1
ATOM 2444 C C . HIS A 1 304 ? -55.975 6.131 80.050 1.00 90.50 304 HIS A C 1
ATOM 2446 O O . HIS A 1 304 ? -56.325 6.344 81.211 1.00 90.50 304 HIS A O 1
ATOM 2452 N N . GLN A 1 305 ? -56.770 6.390 79.011 1.00 90.81 305 GLN A N 1
ATOM 2453 C CA . GLN A 1 305 ? -58.101 6.982 79.149 1.00 90.81 305 GLN A CA 1
ATOM 2454 C C . GLN A 1 305 ? -59.062 6.064 79.919 1.00 90.81 305 GLN A C 1
ATOM 2456 O O . GLN A 1 305 ? -59.761 6.515 80.824 1.00 90.81 305 GLN A O 1
ATOM 2461 N N . VAL A 1 306 ? -59.071 4.763 79.611 1.00 89.06 306 VAL A N 1
ATOM 2462 C CA . VAL A 1 306 ? -59.868 3.771 80.354 1.00 89.06 306 VAL A CA 1
ATOM 2463 C C . VAL A 1 306 ? -59.416 3.689 81.811 1.00 89.06 306 VAL A C 1
ATOM 2465 O O . VAL A 1 306 ? -60.248 3.569 82.709 1.00 89.06 306 VAL A O 1
ATOM 2468 N N . LYS A 1 307 ? -58.106 3.769 82.068 1.00 91.31 307 LYS A N 1
ATOM 2469 C CA . LYS A 1 307 ? -57.561 3.769 83.425 1.00 91.31 307 LYS A CA 1
ATOM 2470 C C . LYS A 1 307 ? -58.011 5.000 84.216 1.00 91.31 307 LYS A C 1
ATOM 2472 O O . LYS A 1 307 ? -58.471 4.834 85.339 1.00 91.31 307 LYS A O 1
ATOM 2477 N N . GLU A 1 308 ? -57.959 6.196 83.630 1.00 90.00 308 GLU A N 1
ATOM 2478 C CA . GLU A 1 308 ? -58.470 7.422 84.264 1.00 90.00 308 GLU A CA 1
ATOM 2479 C C . GLU A 1 308 ? -59.973 7.339 84.547 1.00 90.00 308 GLU A C 1
ATOM 2481 O O . GLU A 1 308 ? -60.420 7.701 85.633 1.00 90.00 308 GLU A O 1
ATOM 2486 N N . GLN A 1 309 ? -60.763 6.811 83.606 1.00 89.25 309 GLN A N 1
ATOM 2487 C CA . GLN A 1 309 ? -62.195 6.584 83.817 1.00 89.25 309 GLN A CA 1
ATOM 2488 C C . GLN A 1 309 ? -62.457 5.600 84.964 1.00 89.25 309 GLN A C 1
ATOM 2490 O O . GLN A 1 309 ? -63.339 5.834 85.787 1.00 89.25 309 GLN A O 1
ATOM 2495 N N . MET A 1 310 ? -61.687 4.512 85.039 1.00 87.50 310 MET A N 1
ATOM 2496 C CA . MET A 1 310 ? -61.759 3.539 86.131 1.00 87.50 310 MET A CA 1
ATOM 2497 C C . MET A 1 310 ? -61.383 4.161 87.478 1.00 87.50 310 MET A C 1
ATOM 2499 O O . MET A 1 310 ? -62.083 3.925 88.458 1.00 87.50 310 MET A O 1
ATOM 2503 N N . GLU A 1 311 ? -60.313 4.956 87.541 1.00 87.75 311 GLU A N 1
ATOM 2504 C CA . GLU A 1 311 ? -59.907 5.673 88.757 1.00 87.75 311 GLU A CA 1
ATOM 2505 C C . GLU A 1 311 ? -60.977 6.690 89.186 1.00 87.75 311 GLU A C 1
ATOM 2507 O O . GLU A 1 311 ? -61.329 6.748 90.364 1.00 87.75 311 GLU A O 1
ATOM 2512 N N . GLY A 1 312 ? -61.574 7.417 88.235 1.00 87.75 312 GLY A N 1
ATOM 2513 C CA . GLY A 1 312 ? -62.699 8.322 88.483 1.00 87.75 312 GLY A CA 1
ATOM 2514 C C . GLY A 1 312 ? -63.927 7.603 89.045 1.00 87.75 312 GLY A C 1
ATOM 2515 O O . GLY A 1 312 ? -64.444 7.992 90.090 1.00 87.75 312 GLY A O 1
ATOM 2516 N N . LEU A 1 313 ? -64.348 6.498 88.420 1.00 86.62 313 LEU A N 1
ATOM 2517 C CA . LEU A 1 313 ? -65.456 5.669 88.912 1.00 86.62 313 LEU A CA 1
ATOM 2518 C C . LEU A 1 313 ? -65.159 5.059 90.286 1.00 86.62 313 LEU A C 1
ATOM 2520 O O . LEU A 1 313 ? -66.045 4.982 91.134 1.00 86.62 313 LEU A O 1
ATOM 2524 N N . GLN A 1 314 ? -63.922 4.625 90.537 1.00 86.88 314 GLN A N 1
ATOM 2525 C CA . GLN A 1 314 ? -63.513 4.134 91.854 1.00 86.88 314 GLN A CA 1
ATOM 2526 C C . GLN A 1 314 ? -63.597 5.230 92.916 1.00 86.88 314 GLN A C 1
ATOM 2528 O O . GLN A 1 314 ? -64.042 4.947 94.028 1.00 86.88 314 GLN A O 1
ATOM 2533 N N . GLN A 1 315 ? -63.217 6.464 92.580 1.00 87.19 315 GLN A N 1
ATOM 2534 C CA . GLN A 1 315 ? -63.334 7.606 93.479 1.00 87.19 315 GLN A CA 1
ATOM 2535 C C . GLN A 1 315 ? -64.804 7.951 93.762 1.00 87.19 315 GLN A C 1
ATOM 2537 O O . GLN A 1 315 ? -65.179 8.077 94.925 1.00 87.19 315 GLN A O 1
ATOM 2542 N N . GLU A 1 316 ? -65.664 7.995 92.741 1.00 86.06 316 GLU A N 1
ATOM 2543 C CA . GLU A 1 316 ? -67.113 8.182 92.918 1.00 86.06 316 GLU A CA 1
ATOM 2544 C C . GLU A 1 316 ? -67.732 7.066 93.779 1.00 86.06 316 GLU A C 1
ATOM 2546 O O . GLU A 1 316 ? -68.531 7.312 94.690 1.00 86.06 316 GLU A O 1
ATOM 2551 N N . HIS A 1 317 ? -67.337 5.813 93.544 1.00 87.31 317 HIS A N 1
ATOM 2552 C CA . HIS A 1 317 ? -67.745 4.689 94.382 1.00 87.31 317 HIS A CA 1
ATOM 2553 C C . HIS A 1 317 ? -67.230 4.821 95.823 1.00 87.31 317 HIS A C 1
ATOM 2555 O O . HIS A 1 317 ? -67.960 4.509 96.764 1.00 87.31 317 HIS A O 1
ATOM 2561 N N . ALA A 1 318 ? -66.008 5.309 96.037 1.00 87.19 318 ALA A N 1
ATOM 2562 C CA . ALA A 1 318 ? -65.479 5.559 97.375 1.00 87.19 318 ALA A CA 1
ATOM 2563 C C . ALA A 1 318 ? -66.265 6.666 98.100 1.00 87.19 318 ALA A C 1
ATOM 2565 O O . ALA A 1 318 ? -66.618 6.494 99.271 1.00 87.19 318 ALA A O 1
ATOM 2566 N N . ASP A 1 319 ? -66.605 7.749 97.400 1.00 85.81 319 ASP A N 1
ATOM 2567 C CA . ASP A 1 319 ? -67.371 8.877 97.935 1.00 85.81 319 ASP A CA 1
ATOM 2568 C C . ASP A 1 319 ? -68.813 8.470 98.278 1.00 85.81 319 ASP A C 1
ATOM 2570 O O . ASP A 1 319 ? -69.315 8.783 99.362 1.00 85.81 319 ASP A O 1
ATOM 2574 N N . THR A 1 320 ? -69.471 7.690 97.415 1.00 83.25 320 THR A N 1
ATOM 2575 C CA . THR A 1 320 ? -70.812 7.139 97.694 1.00 83.25 320 THR A CA 1
ATOM 2576 C C . THR A 1 320 ? -70.796 6.167 98.873 1.00 83.25 320 THR A C 1
ATOM 2578 O O . THR A 1 320 ? -71.670 6.235 99.739 1.00 83.25 320 THR A O 1
ATOM 2581 N N . VAL A 1 321 ? -69.782 5.303 98.984 1.00 84.75 321 VAL A N 1
ATOM 2582 C CA . VAL A 1 321 ? -69.600 4.434 100.158 1.00 84.75 321 VAL A CA 1
ATOM 2583 C C . VAL A 1 321 ? -69.352 5.254 101.427 1.00 84.75 321 VAL A C 1
ATOM 2585 O O . VAL A 1 321 ? -69.877 4.903 102.485 1.00 84.75 321 VAL A O 1
ATOM 2588 N N . ALA A 1 322 ? -68.580 6.341 101.360 1.00 83.38 322 ALA A N 1
ATOM 2589 C CA . ALA A 1 322 ? -68.359 7.235 102.496 1.00 83.38 322 ALA A CA 1
ATOM 2590 C C . ALA A 1 322 ? -69.654 7.945 102.929 1.00 83.38 322 ALA A C 1
ATOM 2592 O O . ALA A 1 322 ? -69.955 7.995 104.124 1.00 83.38 322 ALA A O 1
ATOM 2593 N N . SER A 1 323 ? -70.453 8.416 101.969 1.00 85.88 323 SER A N 1
ATOM 2594 C CA . SER A 1 323 ? -71.779 8.997 102.206 1.00 85.88 323 SER A CA 1
ATOM 2595 C C . SER A 1 323 ? -72.724 7.988 102.865 1.00 85.88 323 SER A C 1
ATOM 2597 O O . SER A 1 323 ? -73.227 8.259 103.956 1.00 85.88 323 SER A O 1
ATOM 2599 N N . MET A 1 324 ? -72.862 6.783 102.304 1.00 82.25 324 MET A N 1
ATOM 2600 C CA . MET A 1 324 ? -73.675 5.715 102.896 1.00 82.25 324 MET A CA 1
ATOM 2601 C C . MET A 1 324 ? -73.190 5.329 104.301 1.00 82.25 324 MET A C 1
ATOM 2603 O O . MET A 1 324 ? -73.999 5.105 105.197 1.00 82.25 324 MET A O 1
ATOM 2607 N N . LYS A 1 325 ? -71.873 5.286 104.552 1.00 83.50 325 LYS A N 1
ATOM 2608 C CA . LYS A 1 325 ? -71.329 5.050 105.903 1.00 83.50 325 LYS A CA 1
ATOM 2609 C C . LYS A 1 325 ? -71.713 6.156 106.888 1.00 83.50 325 LYS A C 1
ATOM 2611 O O . LYS A 1 325 ? -71.999 5.850 108.045 1.00 83.50 325 LYS A O 1
ATOM 2616 N N . SER A 1 326 ? -71.718 7.414 106.450 1.00 83.25 326 SER A N 1
ATOM 2617 C CA . SER A 1 326 ? -72.174 8.548 107.259 1.00 83.25 326 SER A CA 1
ATOM 2618 C C . SER A 1 326 ? -73.664 8.427 107.591 1.00 83.25 326 SER A C 1
ATOM 2620 O O . SER A 1 326 ? -74.036 8.515 108.759 1.00 83.25 326 SER A O 1
ATOM 2622 N N . GLU A 1 327 ? -74.502 8.113 106.599 1.00 82.94 327 GLU A N 1
ATOM 2623 C CA . GLU A 1 327 ? -75.942 7.876 106.784 1.00 82.94 327 GLU A CA 1
ATOM 2624 C C . GLU A 1 327 ? -76.233 6.684 107.708 1.00 82.94 327 GLU A C 1
ATOM 2626 O O . GLU A 1 327 ? -77.109 6.742 108.568 1.00 82.94 327 GLU A O 1
ATOM 2631 N N . VAL A 1 328 ? -75.461 5.601 107.601 1.00 82.44 328 VAL A N 1
ATOM 2632 C CA . VAL A 1 328 ? -75.567 4.462 108.524 1.00 82.44 328 VAL A CA 1
ATOM 2633 C C . VAL A 1 328 ? -75.135 4.859 109.936 1.00 82.44 328 VAL A C 1
ATOM 2635 O O . VAL A 1 328 ? -75.755 4.431 110.908 1.00 82.44 328 VAL A O 1
ATOM 2638 N N . SER A 1 329 ? -74.094 5.682 110.081 1.00 79.56 329 SER A N 1
ATOM 2639 C CA . SER A 1 329 ? -73.653 6.197 111.383 1.00 79.56 329 SER A CA 1
ATOM 2640 C C . SER A 1 329 ? -74.731 7.064 112.043 1.00 79.56 329 SER A C 1
ATOM 2642 O O . SER A 1 329 ? -75.045 6.864 113.219 1.00 79.56 329 SER A O 1
ATOM 2644 N N . THR A 1 330 ? -75.362 7.971 111.290 1.00 80.81 330 THR A N 1
ATOM 2645 C CA . THR A 1 330 ? -76.462 8.805 111.796 1.00 80.81 330 THR A CA 1
ATOM 2646 C C . THR A 1 330 ? -77.693 7.968 112.135 1.00 80.81 330 THR A C 1
ATOM 2648 O O . THR A 1 330 ? -78.256 8.141 113.215 1.00 80.81 330 THR A O 1
ATOM 2651 N N . ALA A 1 331 ? -78.062 6.994 111.298 1.00 76.12 331 ALA A N 1
ATOM 2652 C CA . ALA A 1 331 ? -79.148 6.058 111.588 1.00 76.12 331 ALA A CA 1
ATOM 2653 C C . ALA A 1 331 ? -78.865 5.214 112.844 1.00 76.12 331 ALA A C 1
ATOM 2655 O O . ALA A 1 331 ? -79.745 5.026 113.684 1.00 76.12 331 ALA A O 1
ATOM 2656 N N . LYS A 1 332 ? -77.621 4.752 113.027 1.00 80.44 332 LYS A N 1
ATOM 2657 C CA . LYS A 1 332 ? -77.196 4.001 114.217 1.00 80.44 332 LYS A CA 1
ATOM 2658 C C . LYS A 1 332 ? -77.232 4.864 115.481 1.00 80.44 332 LYS A C 1
ATOM 2660 O O . LYS A 1 332 ? -77.655 4.381 116.530 1.00 80.44 332 LYS A O 1
ATOM 2665 N N . ALA A 1 333 ? -76.846 6.137 115.388 1.00 77.50 333 ALA A N 1
ATOM 2666 C CA . ALA A 1 333 ? -76.973 7.094 116.486 1.00 77.50 333 ALA A CA 1
ATOM 2667 C C . ALA A 1 333 ? -78.445 7.378 116.836 1.00 77.50 333 ALA A C 1
ATOM 2669 O O . ALA A 1 333 ? -78.798 7.405 118.015 1.00 77.50 333 ALA A O 1
ATOM 2670 N N . MET A 1 334 ? -79.319 7.518 115.832 1.00 76.44 334 MET A N 1
ATOM 2671 C CA . MET A 1 334 ? -80.766 7.657 116.039 1.00 76.44 334 MET A CA 1
ATOM 2672 C C . MET A 1 334 ? -81.370 6.417 116.705 1.00 76.44 334 MET A C 1
ATOM 2674 O O . MET A 1 334 ? -82.138 6.555 117.655 1.00 76.44 334 MET A O 1
ATOM 2678 N N . ALA A 1 335 ? -80.988 5.212 116.273 1.00 74.06 335 ALA A N 1
ATOM 2679 C CA . ALA A 1 335 ? -81.437 3.965 116.890 1.00 74.06 335 ALA A CA 1
ATOM 2680 C C . ALA A 1 335 ? -81.000 3.862 118.363 1.00 74.06 335 ALA A C 1
ATOM 2682 O O . ALA A 1 335 ? -81.818 3.535 119.220 1.00 74.06 335 ALA A O 1
ATOM 2683 N N . ALA A 1 336 ? -79.750 4.219 118.681 1.00 76.50 336 ALA A N 1
ATOM 2684 C CA . ALA A 1 336 ? -79.251 4.236 120.058 1.00 76.50 336 ALA A CA 1
ATOM 2685 C C . ALA A 1 336 ? -79.977 5.269 120.945 1.00 76.50 336 ALA A C 1
ATOM 2687 O O . ALA A 1 336 ? -80.256 5.001 122.116 1.00 76.50 336 ALA A O 1
ATOM 2688 N N . ALA A 1 337 ? -80.330 6.437 120.398 1.00 73.81 337 ALA A N 1
ATOM 2689 C CA . ALA A 1 337 ? -81.126 7.438 121.109 1.00 73.81 337 ALA A CA 1
ATOM 2690 C C . ALA A 1 337 ? -82.553 6.940 121.400 1.00 73.81 337 ALA A C 1
ATOM 2692 O O . ALA A 1 337 ? -83.069 7.143 122.501 1.00 73.81 337 ALA A O 1
ATOM 2693 N N . LEU A 1 338 ? -83.166 6.237 120.444 1.00 74.62 338 LEU A N 1
ATOM 2694 C CA . LEU A 1 338 ? -84.496 5.644 120.598 1.00 74.62 338 LEU A CA 1
ATOM 2695 C C . LEU A 1 338 ? -84.490 4.500 121.627 1.00 74.62 338 LEU A C 1
ATOM 2697 O O . LEU A 1 338 ? -85.389 4.416 122.463 1.00 74.62 338 LEU A O 1
ATOM 2701 N N . GLU A 1 339 ? -83.438 3.676 121.638 1.00 73.62 339 GLU A N 1
ATOM 2702 C CA . GLU A 1 339 ? -83.239 2.625 122.644 1.00 73.62 339 GLU A CA 1
ATOM 2703 C C . GLU A 1 339 ? -83.081 3.216 124.059 1.00 73.62 339 GLU A C 1
ATOM 2705 O O . GLU A 1 339 ? -83.680 2.725 125.017 1.00 73.62 339 GLU A O 1
ATOM 2710 N N . SER A 1 340 ? -82.343 4.323 124.197 1.00 73.12 340 SER A N 1
ATOM 2711 C CA . SER A 1 340 ? -82.218 5.064 125.462 1.00 73.12 340 SER A CA 1
ATOM 2712 C C . SER A 1 340 ? -83.568 5.616 125.949 1.00 73.12 340 SER A C 1
ATOM 2714 O O . SER A 1 340 ? -83.915 5.497 127.128 1.00 73.12 340 SER A O 1
ATOM 2716 N N . GLN A 1 341 ? -84.390 6.138 125.033 1.00 71.94 341 GLN A N 1
ATOM 2717 C CA . GLN A 1 341 ? -85.735 6.627 125.347 1.00 71.94 341 GLN A CA 1
ATOM 2718 C C . GLN A 1 341 ? -86.685 5.495 125.781 1.00 71.94 341 GLN A C 1
ATOM 2720 O O . GLN A 1 341 ? -87.502 5.687 126.684 1.00 71.94 341 GLN A O 1
ATOM 2725 N N . MET A 1 342 ? -86.559 4.303 125.189 1.00 69.44 342 MET A N 1
ATOM 2726 C CA . MET A 1 342 ? -87.319 3.117 125.596 1.00 69.44 342 MET A CA 1
ATOM 2727 C C . MET A 1 342 ? -86.918 2.620 126.992 1.00 69.44 342 MET A C 1
ATOM 2729 O O . MET A 1 342 ? -87.798 2.317 127.796 1.00 69.44 342 MET A O 1
ATOM 2733 N N . ARG A 1 343 ? -85.623 2.620 127.343 1.00 70.12 343 ARG A N 1
ATOM 2734 C CA . ARG A 1 343 ? -85.155 2.221 128.689 1.00 70.12 343 ARG A CA 1
ATOM 2735 C C . ARG A 1 343 ? -85.735 3.093 129.810 1.00 70.12 343 ARG A C 1
ATOM 2737 O O . ARG A 1 343 ? -86.093 2.563 130.855 1.00 70.12 343 ARG A O 1
ATOM 2744 N N . SER A 1 344 ? -85.910 4.396 129.576 1.00 70.19 344 SER A N 1
ATOM 2745 C CA . SER A 1 344 ? -86.573 5.308 130.527 1.00 70.19 344 SER A CA 1
ATOM 2746 C C . SER A 1 344 ? -88.076 5.042 130.695 1.00 70.19 344 SER A C 1
ATOM 2748 O O . SER A 1 344 ? -88.642 5.414 131.725 1.00 70.19 344 SER A O 1
ATOM 2750 N N . ARG A 1 345 ? -88.747 4.441 129.704 1.00 65.69 345 ARG A N 1
ATOM 2751 C CA . ARG A 1 345 ? -90.165 4.071 129.827 1.00 65.69 345 ARG A CA 1
ATOM 2752 C C . ARG A 1 345 ? -90.355 2.797 130.643 1.00 65.69 345 ARG A C 1
ATOM 2754 O O . ARG A 1 345 ? -91.247 2.772 131.485 1.00 65.69 345 ARG A O 1
ATOM 2761 N N . PHE A 1 346 ? -89.481 1.806 130.471 1.00 65.75 346 PHE A N 1
ATOM 2762 C CA . PHE A 1 346 ? -89.553 0.548 131.222 1.00 65.75 346 PHE A CA 1
ATOM 2763 C C . PHE A 1 346 ? -89.387 0.739 132.740 1.00 65.75 346 PHE A C 1
ATOM 2765 O O . PHE A 1 346 ? -90.091 0.095 133.512 1.00 65.75 346 PHE A O 1
ATOM 2772 N N . THR A 1 347 ? -88.558 1.687 133.192 1.00 68.56 347 THR A N 1
ATOM 2773 C CA . THR A 1 347 ? -88.404 1.980 134.633 1.00 68.56 347 THR A CA 1
ATOM 2774 C C . THR A 1 347 ? -89.652 2.601 135.273 1.00 68.56 347 THR A C 1
ATOM 2776 O O . THR A 1 347 ? -89.882 2.425 136.465 1.00 68.56 347 THR A O 1
ATOM 2779 N N . ASN A 1 348 ? -90.474 3.321 134.501 1.00 66.00 348 ASN A N 1
ATOM 2780 C CA . ASN A 1 348 ? -91.751 3.863 134.987 1.00 66.00 348 ASN A CA 1
ATOM 2781 C C . ASN A 1 348 ? -92.849 2.793 135.039 1.00 66.00 348 ASN A C 1
ATOM 2783 O O . ASN A 1 348 ? -93.733 2.860 135.891 1.00 66.00 348 ASN A O 1
ATOM 2787 N N . GLU A 1 349 ? -92.793 1.815 134.138 1.00 62.62 349 GLU A N 1
ATOM 2788 C CA . GLU A 1 349 ? -93.752 0.715 134.079 1.00 62.62 349 GLU A CA 1
ATOM 2789 C C . GLU A 1 349 ? -93.559 -0.249 135.263 1.00 62.62 349 GLU A C 1
ATOM 2791 O O . GLU A 1 349 ? -94.526 -0.607 135.925 1.00 62.62 349 GLU A O 1
ATOM 2796 N N . GLU A 1 350 ? -92.316 -0.554 135.648 1.00 66.88 350 GLU A N 1
ATOM 2797 C CA . GLU A 1 350 ? -92.001 -1.416 136.802 1.00 66.88 350 GLU A CA 1
ATOM 2798 C C . GLU A 1 350 ? -92.462 -0.833 138.161 1.00 66.88 350 GLU A C 1
ATOM 2800 O O . GLU A 1 350 ? -92.889 -1.569 139.054 1.00 66.88 350 GLU A O 1
ATOM 2805 N N . TYR A 1 351 ? -92.461 0.497 138.314 1.00 68.12 351 TYR A N 1
ATOM 2806 C CA . TYR A 1 351 ? -92.979 1.179 139.512 1.00 68.12 351 TYR A CA 1
ATOM 2807 C C . TYR A 1 351 ? -94.516 1.100 139.627 1.00 68.12 351 TYR A C 1
ATOM 2809 O O . TYR A 1 351 ? -95.066 0.963 140.725 1.00 68.12 351 TYR A O 1
ATOM 2817 N N . LEU A 1 352 ? -95.223 1.139 138.492 1.00 67.25 352 LEU A N 1
ATOM 2818 C CA . LEU A 1 352 ? -96.683 1.012 138.434 1.00 67.25 352 LEU A CA 1
ATOM 2819 C C . LEU A 1 352 ? -97.142 -0.439 138.653 1.00 67.25 352 LEU A C 1
ATOM 2821 O O . LEU A 1 352 ? -98.123 -0.671 139.354 1.00 67.25 352 LEU A O 1
ATOM 2825 N N . THR A 1 353 ? -96.402 -1.428 138.153 1.00 71.81 353 THR A N 1
ATOM 2826 C CA . THR A 1 353 ? -96.739 -2.849 138.351 1.00 71.81 353 THR A CA 1
ATOM 2827 C C . THR A 1 353 ? -96.634 -3.271 139.823 1.00 71.81 353 THR A C 1
ATOM 2829 O O . THR A 1 353 ? -97.511 -3.966 140.334 1.00 71.81 353 THR A O 1
ATOM 2832 N N . ASN A 1 354 ? -95.618 -2.788 140.548 1.00 70.06 354 ASN A N 1
ATOM 2833 C CA . ASN A 1 354 ? -95.449 -3.093 141.976 1.00 70.06 354 ASN A CA 1
ATOM 2834 C C . ASN A 1 354 ? -96.506 -2.426 142.877 1.00 70.06 354 ASN A C 1
ATOM 2836 O O . ASN A 1 354 ? -96.849 -2.967 143.925 1.00 70.06 354 ASN A O 1
ATOM 2840 N N . THR A 1 355 ? -97.051 -1.274 142.478 1.00 68.00 355 THR A N 1
ATOM 2841 C CA . THR A 1 355 ? -98.122 -0.596 143.231 1.00 68.00 355 THR A CA 1
ATOM 2842 C C . THR A 1 355 ? -99.499 -1.207 142.969 1.00 68.00 355 THR A C 1
ATOM 2844 O O . THR A 1 355 ? -100.316 -1.274 143.885 1.00 68.00 355 THR A O 1
ATOM 2847 N N . VAL A 1 356 ? -99.745 -1.725 141.762 1.00 69.56 356 VAL A N 1
ATOM 2848 C CA . VAL A 1 356 ? -100.966 -2.483 141.441 1.00 69.56 356 VAL A CA 1
ATOM 2849 C C . VAL A 1 356 ? -101.004 -3.818 142.198 1.00 69.56 356 VAL A C 1
ATOM 2851 O O . VAL A 1 356 ? -102.022 -4.129 142.812 1.00 69.56 356 VAL A O 1
ATOM 2854 N N . ALA A 1 357 ? -99.885 -4.545 142.283 1.00 71.31 357 ALA A N 1
ATOM 2855 C CA . ALA A 1 357 ? -99.813 -5.821 143.007 1.00 71.31 357 ALA A CA 1
ATOM 2856 C C . ALA A 1 357 ? -100.083 -5.702 144.529 1.00 71.31 357 ALA A C 1
ATOM 2858 O O . ALA A 1 357 ? -100.700 -6.591 145.122 1.00 71.31 357 ALA A O 1
ATOM 2859 N N . ASP A 1 358 ? -99.671 -4.596 145.164 1.00 72.31 358 ASP A N 1
ATOM 2860 C CA . ASP A 1 358 ? -99.914 -4.319 146.595 1.00 72.31 358 ASP A CA 1
ATOM 2861 C C . ASP A 1 358 ? -101.366 -3.871 146.874 1.00 72.31 358 ASP A C 1
ATOM 2863 O O . ASP A 1 358 ? -101.908 -4.087 147.961 1.00 72.31 358 ASP A O 1
ATOM 2867 N N . LEU A 1 359 ? -102.038 -3.275 145.882 1.00 69.19 359 LEU A N 1
ATOM 2868 C CA . LEU A 1 359 ? -103.457 -2.919 145.972 1.00 69.19 359 LEU A CA 1
ATOM 2869 C C . LEU A 1 359 ? -104.373 -4.122 145.707 1.00 69.19 359 LEU A C 1
ATOM 2871 O O . LEU A 1 359 ? -105.410 -4.238 146.356 1.00 69.19 359 LEU A O 1
ATOM 2875 N N . GLU A 1 360 ? -103.979 -5.044 144.827 1.00 68.69 360 GLU A N 1
ATOM 2876 C CA . GLU A 1 360 ? -104.727 -6.277 144.544 1.00 68.69 360 GLU A CA 1
ATOM 2877 C C . GLU A 1 360 ? -104.732 -7.251 145.733 1.00 68.69 360 GLU A C 1
ATOM 2879 O O . GLU A 1 360 ? -105.776 -7.818 146.058 1.00 68.69 360 GLU A O 1
ATOM 2884 N N . THR A 1 361 ? -103.618 -7.382 146.462 1.00 71.75 361 THR A N 1
ATOM 2885 C CA . THR A 1 361 ? -103.555 -8.200 147.691 1.00 71.75 361 THR A CA 1
ATOM 2886 C C . THR A 1 361 ? -104.412 -7.615 148.819 1.00 71.75 361 THR A C 1
ATOM 2888 O O . THR A 1 361 ? -105.178 -8.339 149.452 1.00 71.75 361 THR A O 1
ATOM 2891 N N . LYS A 1 362 ? -104.391 -6.290 149.016 1.00 69.06 362 LYS A N 1
ATOM 2892 C CA . LYS A 1 362 ? -105.243 -5.613 150.015 1.00 69.06 362 LYS A CA 1
ATOM 2893 C C . LYS A 1 362 ? -106.739 -5.687 149.693 1.00 69.06 362 LYS A C 1
ATOM 2895 O O . LYS A 1 362 ? -107.560 -5.640 150.610 1.00 69.06 362 LYS A O 1
ATOM 2900 N N . LEU A 1 363 ? -107.100 -5.785 148.413 1.00 67.25 363 LEU A N 1
ATOM 2901 C CA . LEU A 1 363 ? -108.488 -5.892 147.957 1.00 67.25 363 LEU A CA 1
ATOM 2902 C C . LEU A 1 363 ? -109.010 -7.336 148.067 1.00 67.25 363 LEU A C 1
ATOM 2904 O O . LEU A 1 363 ? -110.151 -7.529 148.486 1.00 67.25 363 LEU A O 1
ATOM 2908 N N . ALA A 1 364 ? -108.158 -8.335 147.814 1.00 67.94 364 ALA A N 1
ATOM 2909 C CA . ALA A 1 364 ? -108.471 -9.750 148.023 1.00 67.94 364 ALA A CA 1
ATOM 2910 C C . ALA A 1 364 ? -108.692 -10.098 149.510 1.00 67.94 364 ALA A C 1
ATOM 2912 O O . ALA A 1 364 ? -109.666 -10.776 149.842 1.00 67.94 364 ALA A O 1
ATOM 2913 N N . ASP A 1 365 ? -107.869 -9.569 150.423 1.00 70.00 365 ASP A N 1
ATOM 2914 C CA . ASP A 1 365 ? -108.041 -9.795 151.868 1.00 70.00 365 ASP A CA 1
ATOM 2915 C C . ASP A 1 365 ? -109.340 -9.160 152.403 1.00 70.00 365 ASP A C 1
ATOM 2917 O O . ASP A 1 365 ? -110.070 -9.776 153.184 1.00 70.00 365 ASP A O 1
ATOM 2921 N N . ARG A 1 366 ? -109.702 -7.965 151.908 1.00 68.81 366 ARG A N 1
ATOM 2922 C CA . ARG A 1 366 ? -110.976 -7.296 152.235 1.00 68.81 366 ARG A CA 1
ATOM 2923 C C . ARG A 1 366 ? -112.194 -8.068 151.715 1.00 68.81 366 ARG A C 1
ATOM 2925 O O . ARG A 1 366 ? -113.225 -8.083 152.380 1.00 68.81 366 ARG A O 1
ATOM 2932 N N . GLN A 1 367 ? -112.095 -8.692 150.538 1.00 66.50 367 GLN A N 1
ATOM 2933 C CA . GLN A 1 367 ? -113.177 -9.494 149.954 1.00 66.50 367 GLN A CA 1
ATOM 2934 C C . GLN A 1 367 ? -113.433 -10.785 150.746 1.00 66.50 367 GLN A C 1
ATOM 2936 O O . GLN A 1 367 ? -114.589 -11.121 150.996 1.00 66.50 367 GLN A O 1
ATOM 2941 N N . VAL A 1 368 ? -112.383 -11.464 151.223 1.00 72.38 368 VAL A N 1
ATOM 2942 C CA . VAL A 1 368 ? -112.517 -12.685 152.043 1.00 72.38 368 VAL A CA 1
ATOM 2943 C C . VAL A 1 368 ? -113.107 -12.390 153.431 1.00 72.38 368 VAL A C 1
ATOM 2945 O O . VAL A 1 368 ? -113.876 -13.200 153.960 1.00 72.38 368 VAL A O 1
ATOM 2948 N N . GLU A 1 369 ? -112.793 -11.236 154.028 1.00 67.44 369 GLU A N 1
ATOM 2949 C CA . GLU A 1 369 ? -113.416 -10.783 155.282 1.00 67.44 369 GLU A CA 1
ATOM 2950 C C . GLU A 1 369 ? -114.902 -10.431 155.089 1.00 67.44 369 GLU A C 1
ATOM 2952 O O . GLU A 1 369 ? -115.744 -10.924 155.846 1.00 67.44 369 GLU A O 1
ATOM 2957 N N . TYR A 1 370 ? -115.244 -9.697 154.023 1.00 65.44 370 TYR A N 1
ATOM 2958 C CA . TYR A 1 370 ? -116.634 -9.355 153.695 1.00 65.44 370 TYR A CA 1
ATOM 2959 C C . TYR A 1 370 ? -117.498 -10.589 153.387 1.00 65.44 370 TYR A C 1
ATOM 2961 O O . TYR A 1 370 ? -118.631 -10.670 153.856 1.00 65.44 370 TYR A O 1
ATOM 2969 N N . GLU A 1 371 ? -116.990 -11.584 15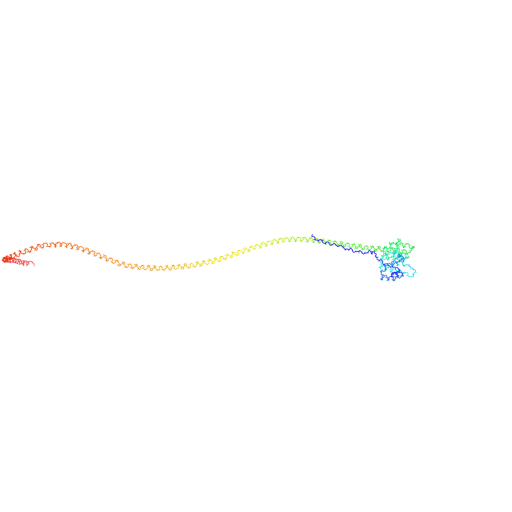2.651 1.00 66.69 371 GLU A N 1
ATOM 2970 C CA . GLU A 1 371 ? -117.741 -12.814 152.344 1.00 66.69 371 GLU A CA 1
ATOM 2971 C C . GLU A 1 371 ? -117.970 -13.707 153.577 1.00 66.69 371 GLU A C 1
ATOM 2973 O O . GLU A 1 371 ? -119.002 -14.382 153.674 1.00 66.69 371 GLU A O 1
ATOM 2978 N N . ARG A 1 372 ? -117.050 -13.699 154.555 1.00 69.81 372 ARG A N 1
ATOM 2979 C CA . ARG A 1 372 ? -117.241 -14.394 155.842 1.00 69.81 372 ARG A CA 1
ATOM 2980 C C . ARG A 1 372 ? -118.287 -13.718 156.720 1.00 69.81 372 ARG A C 1
ATOM 2982 O O . ARG A 1 372 ? -119.086 -14.424 157.337 1.00 69.81 372 ARG A O 1
ATOM 2989 N N . GLU A 1 373 ? -118.301 -12.389 156.781 1.00 69.44 373 GLU A N 1
ATOM 2990 C CA . GLU A 1 373 ? -119.314 -11.643 157.538 1.00 69.44 373 GLU A CA 1
ATOM 2991 C C . GLU A 1 373 ? -120.696 -11.725 156.880 1.00 69.44 373 GLU A C 1
ATOM 2993 O O . GLU A 1 373 ? -121.686 -11.926 157.584 1.00 69.44 373 GLU A O 1
ATOM 2998 N N . LEU A 1 374 ? -120.776 -11.716 155.543 1.00 65.38 374 LEU A N 1
ATOM 2999 C CA . LEU A 1 374 ? -122.038 -11.873 154.812 1.00 65.38 374 LEU A CA 1
ATOM 3000 C C . LEU A 1 374 ? -122.688 -13.248 155.057 1.00 65.38 374 LEU A C 1
ATOM 3002 O O . LEU A 1 374 ? -123.895 -13.326 155.274 1.00 65.38 374 LEU A O 1
ATOM 3006 N N . LYS A 1 375 ? -121.893 -14.331 155.090 1.00 67.00 375 LYS A N 1
ATOM 3007 C CA . LYS A 1 375 ? -122.377 -15.692 155.405 1.00 67.00 375 LYS A CA 1
ATOM 3008 C C . LYS A 1 375 ? -122.806 -15.856 156.864 1.00 67.00 375 LYS A C 1
ATOM 3010 O O . LYS A 1 375 ? -123.752 -16.590 157.137 1.00 67.00 375 LYS A O 1
ATOM 3015 N N . LYS A 1 376 ? -122.129 -15.188 157.804 1.00 71.12 376 LYS A N 1
ATOM 3016 C CA . LYS A 1 376 ? -122.538 -15.166 159.218 1.00 71.12 376 LYS A CA 1
ATOM 3017 C C . LYS A 1 376 ? -123.874 -14.448 159.396 1.00 71.12 376 LYS A C 1
ATOM 3019 O O . LYS A 1 376 ? -124.780 -15.015 159.994 1.00 71.12 376 LYS A O 1
ATOM 3024 N N . LEU A 1 377 ? -124.007 -13.257 158.813 1.00 64.06 377 LEU A N 1
ATOM 3025 C CA . LEU A 1 377 ? -125.212 -12.434 158.917 1.00 64.06 377 LEU A CA 1
ATOM 3026 C C . LEU A 1 377 ? -126.405 -13.028 158.150 1.00 64.06 377 LEU A C 1
ATOM 3028 O O . LEU A 1 377 ? -127.539 -12.857 158.580 1.00 64.06 377 LEU A O 1
ATOM 3032 N N . GLN A 1 378 ? -126.179 -13.774 157.061 1.00 66.00 378 GLN A N 1
ATOM 3033 C CA . GLN A 1 378 ? -127.237 -14.540 156.384 1.00 66.00 378 GLN A CA 1
ATOM 3034 C C . GLN A 1 378 ? -127.750 -15.714 157.230 1.00 66.00 378 GLN A C 1
ATOM 3036 O O . GLN A 1 378 ? -128.958 -15.893 157.324 1.00 66.00 378 GLN A O 1
ATOM 3041 N N . ASN A 1 379 ? -126.866 -16.460 157.899 1.00 68.06 379 ASN A N 1
ATOM 3042 C CA . ASN A 1 379 ? -127.281 -17.556 158.782 1.00 68.06 379 ASN A CA 1
ATOM 3043 C C . ASN A 1 379 ? -127.984 -17.051 160.057 1.00 68.06 379 ASN A C 1
ATOM 3045 O O . ASN A 1 379 ? -128.923 -17.688 160.525 1.00 68.06 379 ASN A O 1
ATOM 3049 N N . GLU A 1 380 ? -127.557 -15.912 160.615 1.00 66.25 380 GLU A N 1
ATOM 3050 C CA . GLU A 1 380 ? -128.253 -15.252 161.732 1.00 66.25 380 GLU A CA 1
ATOM 3051 C C . GLU A 1 380 ? -129.609 -14.679 161.309 1.00 66.25 380 GLU A C 1
ATOM 3053 O O . GLU A 1 380 ? -130.576 -14.801 162.054 1.00 66.25 380 GLU A O 1
ATOM 3058 N N . ARG A 1 381 ? -129.712 -14.105 160.104 1.00 66.94 381 ARG A N 1
ATOM 3059 C CA . ARG A 1 381 ? -130.986 -13.631 159.551 1.00 66.94 381 ARG A CA 1
ATOM 3060 C C . ARG A 1 381 ? -131.974 -14.781 159.360 1.00 66.94 381 ARG A C 1
ATOM 3062 O O . ARG A 1 381 ? -133.105 -14.645 159.803 1.00 66.94 381 ARG A O 1
ATOM 3069 N N . ASP A 1 382 ? -131.560 -15.895 158.760 1.00 64.56 382 ASP A N 1
ATOM 3070 C CA . ASP A 1 382 ? -132.464 -17.021 158.480 1.00 64.56 382 ASP A CA 1
ATOM 3071 C C . ASP A 1 382 ? -132.930 -17.710 159.782 1.00 64.56 382 ASP A C 1
ATOM 3073 O O . ASP A 1 382 ? -134.100 -18.061 159.914 1.00 64.56 382 ASP A O 1
ATOM 3077 N N . ALA A 1 383 ? -132.057 -17.803 160.796 1.00 66.81 383 ALA A N 1
ATOM 3078 C CA . ALA A 1 383 ? -132.427 -18.291 162.128 1.00 66.81 383 ALA A CA 1
ATOM 3079 C C . ALA A 1 383 ? -133.406 -17.351 162.862 1.00 66.81 383 ALA A C 1
ATOM 3081 O O . ALA A 1 383 ? -134.360 -17.816 163.487 1.00 66.81 383 ALA A O 1
ATOM 3082 N N . LEU A 1 384 ? -133.200 -16.032 162.767 1.00 64.44 384 LEU A N 1
ATOM 3083 C CA . LEU A 1 384 ? -134.079 -15.031 163.380 1.00 64.44 384 LEU A CA 1
ATOM 3084 C C . LEU A 1 384 ? -135.406 -14.865 162.625 1.00 64.44 384 LEU A C 1
ATOM 3086 O O . LEU A 1 384 ? -136.401 -14.475 163.231 1.00 64.44 384 LEU A O 1
ATOM 3090 N N . GLU A 1 385 ? -135.452 -15.161 161.325 1.00 64.00 385 GLU A N 1
ATOM 3091 C CA . GLU A 1 385 ? -136.665 -15.121 160.500 1.00 64.00 385 GLU A CA 1
ATOM 3092 C C . GLU A 1 385 ? -137.563 -16.341 160.776 1.00 64.00 385 GLU A C 1
ATOM 3094 O O . GLU A 1 385 ? -138.772 -16.176 160.958 1.00 64.00 385 GLU A O 1
ATOM 3099 N N . ASP A 1 386 ? -136.980 -17.530 160.970 1.00 64.56 386 ASP A N 1
ATOM 3100 C CA . ASP A 1 386 ? -137.697 -18.707 161.480 1.00 64.56 386 ASP A CA 1
ATOM 3101 C C . ASP A 1 386 ? -138.243 -18.466 162.901 1.00 64.56 386 ASP A C 1
ATOM 3103 O O . ASP A 1 386 ? -139.432 -18.696 163.151 1.00 64.56 386 ASP A O 1
ATOM 3107 N N . GLU A 1 387 ? -137.431 -17.906 163.808 1.00 66.06 387 GLU A N 1
ATOM 3108 C CA . GLU A 1 387 ? -137.846 -17.553 165.175 1.00 66.06 387 GLU A CA 1
ATOM 3109 C C . GLU A 1 387 ? -138.960 -16.479 165.184 1.00 66.06 387 GLU A C 1
ATOM 3111 O O . GLU A 1 387 ? -139.913 -16.558 165.971 1.00 66.06 387 GLU A O 1
ATOM 3116 N N . ASN A 1 388 ? -138.937 -15.541 164.229 1.00 56.69 388 ASN A N 1
ATOM 3117 C CA . ASN A 1 388 ? -139.994 -14.546 164.037 1.00 56.69 388 ASN A CA 1
ATOM 3118 C C . ASN A 1 388 ? -141.273 -15.109 163.408 1.00 56.69 388 ASN A C 1
ATOM 3120 O O . ASN A 1 388 ? -142.348 -14.603 163.697 1.00 56.69 388 ASN A O 1
ATOM 3124 N N . THR A 1 389 ? -141.247 -16.155 162.582 1.00 62.44 389 THR A N 1
ATOM 3125 C CA . THR A 1 389 ? -142.513 -16.779 162.130 1.00 62.44 389 THR A CA 1
ATOM 3126 C C . THR A 1 389 ? -143.198 -17.557 163.254 1.00 62.44 389 THR A C 1
ATOM 3128 O O . THR A 1 389 ? -144.430 -17.671 163.288 1.00 62.44 389 THR A O 1
ATOM 3131 N N . THR A 1 390 ? -142.418 -18.006 164.238 1.00 63.88 390 THR A N 1
ATOM 3132 C CA . THR A 1 390 ? -142.929 -18.453 165.533 1.00 63.88 390 THR A CA 1
ATOM 3133 C C . THR A 1 390 ? -143.372 -17.312 166.463 1.00 63.88 390 THR A C 1
ATOM 3135 O O . THR A 1 390 ? -144.110 -17.635 167.399 1.00 63.88 390 THR A O 1
ATOM 3138 N N . LEU A 1 391 ? -143.104 -16.013 166.154 1.00 54.47 391 LEU A N 1
ATOM 3139 C CA . LEU A 1 391 ? -143.922 -14.897 166.688 1.00 54.47 391 LEU A CA 1
ATOM 3140 C C . LEU A 1 391 ? -145.384 -15.242 166.490 1.00 54.47 391 LEU A C 1
ATOM 3142 O O . LEU A 1 391 ? -146.146 -15.315 167.446 1.00 54.47 391 LEU A O 1
ATOM 3146 N N . GLY A 1 392 ? -145.798 -15.372 165.236 1.00 56.69 392 GLY A N 1
ATOM 3147 C CA . GLY A 1 392 ? -147.183 -15.062 164.903 1.00 56.69 392 GLY A CA 1
ATOM 3148 C C . GLY A 1 392 ? -148.152 -15.929 165.687 1.00 56.69 392 GLY A C 1
ATOM 3149 O O . GLY A 1 392 ? -149.075 -15.439 166.328 1.00 56.69 392 GLY A O 1
ATOM 3150 N N . ARG A 1 393 ? -147.865 -17.232 165.700 1.00 61.44 393 ARG A N 1
ATOM 3151 C CA . ARG A 1 393 ? -148.776 -18.246 166.232 1.00 61.44 393 ARG A CA 1
ATOM 3152 C C . ARG A 1 393 ? -148.876 -18.239 167.753 1.00 61.44 393 ARG A C 1
ATOM 3154 O O . ARG A 1 393 ? -149.985 -18.258 168.276 1.00 61.44 393 ARG A O 1
ATOM 3161 N N . ASN A 1 394 ? -147.749 -18.196 168.465 1.00 62.59 394 ASN A N 1
ATOM 3162 C CA . ASN A 1 394 ? -147.776 -18.238 169.929 1.00 62.59 394 ASN A CA 1
ATOM 3163 C C . ASN A 1 394 ? -148.314 -16.931 170.514 1.00 62.59 394 ASN A C 1
ATOM 3165 O O . ASN A 1 394 ? -149.028 -16.967 171.513 1.00 62.59 394 ASN A O 1
ATOM 3169 N N . ASN A 1 395 ? -148.021 -15.792 169.886 1.00 58.03 395 ASN A N 1
ATOM 3170 C CA . ASN A 1 395 ? -148.480 -14.504 170.387 1.00 58.03 395 ASN A CA 1
ATOM 3171 C C . ASN A 1 395 ? -149.973 -14.256 170.081 1.00 58.03 395 ASN A C 1
ATOM 3173 O O . ASN A 1 395 ? -150.679 -13.777 170.961 1.00 58.03 395 ASN A O 1
ATOM 3177 N N . GLU A 1 396 ? -150.510 -14.681 168.925 1.00 63.50 396 GLU A N 1
ATOM 3178 C CA . GLU A 1 396 ? -151.962 -14.601 168.647 1.00 63.50 396 GLU A CA 1
ATOM 3179 C C . GLU A 1 396 ? -152.806 -15.493 169.578 1.00 63.50 396 GLU A C 1
ATOM 3181 O O . GLU A 1 396 ? -153.889 -15.093 170.025 1.00 63.50 396 GLU A O 1
ATOM 3186 N N . ASP A 1 397 ? -152.326 -16.699 169.900 1.00 63.69 397 ASP A N 1
ATOM 3187 C CA . ASP A 1 397 ? -153.017 -17.595 170.835 1.00 63.69 397 ASP A CA 1
ATOM 3188 C C . ASP A 1 397 ? -152.909 -17.106 172.286 1.00 63.69 397 ASP A C 1
ATOM 3190 O O . ASP A 1 397 ? -153.877 -17.217 173.050 1.00 63.69 397 ASP A O 1
ATOM 3194 N N . LEU A 1 398 ? -151.768 -16.522 172.675 1.00 64.69 398 LEU A N 1
ATOM 3195 C CA . LEU A 1 398 ? -151.587 -15.907 173.990 1.00 64.69 398 LEU A CA 1
ATOM 3196 C C . LEU A 1 398 ? -152.408 -14.621 174.139 1.00 64.69 398 LEU A C 1
ATOM 3198 O O . LEU A 1 398 ? -153.030 -14.454 175.183 1.00 64.69 398 LEU A O 1
ATOM 3202 N N . GLU A 1 399 ? -152.518 -13.762 173.124 1.00 66.69 399 GLU A N 1
ATOM 3203 C CA . GLU A 1 399 ? -153.331 -12.537 173.185 1.00 66.69 399 GLU A CA 1
ATOM 3204 C C . GLU A 1 399 ? -154.830 -12.830 173.341 1.00 66.69 399 GLU A C 1
ATOM 3206 O O . GLU A 1 399 ? -155.502 -12.188 174.159 1.00 66.69 399 GLU A O 1
ATOM 3211 N N . LYS A 1 400 ? -155.358 -13.861 172.661 1.00 67.19 400 LYS A N 1
ATOM 3212 C CA . LYS A 1 400 ? -156.745 -14.336 172.862 1.00 67.19 400 LYS A CA 1
ATOM 3213 C C . LYS A 1 400 ? -156.967 -14.895 174.271 1.00 67.19 400 LYS A C 1
ATOM 3215 O O . LYS A 1 400 ? -158.040 -14.725 174.860 1.00 67.19 400 LYS A O 1
ATOM 3220 N N . ARG A 1 401 ? -155.955 -15.553 174.846 1.00 70.81 401 ARG A N 1
ATOM 3221 C CA . ARG A 1 401 ? -156.012 -16.096 176.214 1.00 70.81 401 ARG A CA 1
ATOM 3222 C C . ARG A 1 401 ? -155.877 -15.002 177.270 1.00 70.81 401 ARG A C 1
ATOM 3224 O O . ARG A 1 401 ? -156.594 -15.044 178.266 1.00 70.81 401 ARG A O 1
ATOM 3231 N N . ILE A 1 402 ? -155.024 -14.010 177.032 1.00 69.12 402 ILE A N 1
ATOM 3232 C CA . ILE A 1 402 ? -154.790 -12.852 177.900 1.00 69.12 402 ILE A CA 1
ATOM 3233 C C . ILE A 1 402 ? -156.034 -11.968 177.960 1.00 69.12 402 ILE A C 1
ATOM 3235 O O . ILE A 1 402 ? -156.455 -11.630 179.061 1.00 69.12 402 ILE A O 1
ATOM 3239 N N . THR A 1 403 ? -156.708 -11.691 176.841 1.00 71.31 403 THR A N 1
ATOM 3240 C CA . THR A 1 403 ? -157.973 -10.929 176.862 1.00 71.31 403 THR A CA 1
ATOM 3241 C C . THR A 1 403 ? -159.095 -11.677 177.592 1.00 71.31 403 THR A C 1
ATOM 3243 O O . THR A 1 403 ? -159.842 -11.076 178.370 1.00 71.31 403 THR A O 1
ATOM 3246 N N . SER A 1 404 ? -159.191 -13.004 177.442 1.00 69.12 404 SER A N 1
ATOM 3247 C CA . SER A 1 404 ? -160.145 -13.808 178.224 1.00 69.12 404 SER A CA 1
ATOM 3248 C C . SER A 1 404 ? -159.804 -13.854 179.722 1.00 69.12 404 SER A C 1
ATOM 3250 O O . SER A 1 404 ? -160.715 -13.814 180.556 1.00 69.12 404 SER A O 1
ATOM 3252 N N . LEU A 1 405 ? -158.517 -13.935 180.077 1.00 69.75 405 LEU A N 1
ATOM 3253 C CA . LEU A 1 405 ? -158.051 -13.979 181.463 1.00 69.75 405 LEU A CA 1
ATOM 3254 C C . LEU A 1 405 ? -158.105 -12.609 182.143 1.00 69.75 405 LEU A C 1
ATOM 3256 O O . LEU A 1 405 ? -158.458 -12.562 183.313 1.00 69.75 405 LEU A O 1
ATOM 3260 N N . GLN A 1 406 ? -157.850 -11.503 181.444 1.00 69.00 406 GLN A N 1
ATOM 3261 C CA . GLN A 1 406 ? -157.961 -10.144 181.990 1.00 69.00 406 GLN A CA 1
ATOM 3262 C C . GLN A 1 406 ? -159.404 -9.792 182.357 1.00 69.00 406 GLN A C 1
ATOM 3264 O O . GLN A 1 406 ? -159.635 -9.213 183.417 1.00 69.00 406 GLN A O 1
ATOM 3269 N N . ASN A 1 407 ? -160.386 -10.224 181.562 1.00 68.69 407 ASN A N 1
ATOM 3270 C CA . ASN A 1 407 ? -161.797 -10.049 181.916 1.00 68.69 407 ASN A CA 1
ATOM 3271 C C . ASN A 1 407 ? -162.183 -10.846 183.175 1.00 68.69 407 ASN A C 1
ATOM 3273 O O . ASN A 1 407 ? -162.946 -10.354 184.001 1.00 68.69 407 ASN A O 1
ATOM 3277 N N . LYS A 1 408 ? -161.610 -12.042 183.376 1.00 72.94 408 LYS A N 1
ATOM 3278 C CA . LYS A 1 408 ? -161.801 -12.825 184.612 1.00 72.94 408 LYS A CA 1
ATOM 3279 C C . LYS A 1 408 ? -161.004 -12.267 185.798 1.00 72.94 408 LYS A C 1
ATOM 3281 O O . LYS A 1 408 ? -161.498 -12.284 186.920 1.00 72.94 408 LYS A O 1
ATOM 3286 N N . LEU A 1 409 ? -159.795 -11.758 185.569 1.00 72.56 409 LEU A N 1
ATOM 3287 C CA . LEU A 1 409 ? -158.913 -11.214 186.602 1.00 72.56 409 LEU A CA 1
ATOM 3288 C C . LEU A 1 409 ? -159.434 -9.883 187.146 1.00 72.56 409 LEU A C 1
ATOM 3290 O O . LEU A 1 409 ? -159.357 -9.664 188.347 1.00 72.56 409 LEU A O 1
ATOM 3294 N N . ASN A 1 410 ? -160.002 -9.016 186.304 1.00 73.56 410 ASN A N 1
ATOM 3295 C CA . ASN A 1 410 ? -160.631 -7.777 186.768 1.00 73.56 410 ASN A CA 1
ATOM 3296 C C . ASN A 1 410 ? -161.840 -8.059 187.673 1.00 73.56 410 ASN A C 1
ATOM 3298 O O . ASN A 1 410 ? -162.027 -7.369 188.675 1.00 73.56 410 ASN A O 1
ATOM 3302 N N . GLU A 1 411 ? -162.599 -9.118 187.380 1.00 71.12 411 GLU A N 1
ATOM 3303 C CA . GLU A 1 411 ? -163.699 -9.567 188.236 1.00 71.12 411 GLU A CA 1
ATOM 3304 C C . GLU A 1 411 ? -163.186 -10.113 189.584 1.00 71.12 411 GLU A C 1
ATOM 3306 O O . GLU A 1 411 ? -163.715 -9.766 190.639 1.00 71.12 411 GLU A O 1
ATOM 3311 N N . VAL A 1 412 ? -162.092 -10.887 189.579 1.00 75.62 412 VAL A N 1
ATOM 3312 C CA . VAL A 1 412 ? -161.481 -11.455 190.798 1.00 75.62 412 VAL A CA 1
ATOM 3313 C C . VAL A 1 412 ? -160.722 -10.414 191.629 1.00 75.62 412 VAL A C 1
ATOM 3315 O O . VAL A 1 412 ? -160.812 -10.431 192.851 1.00 75.62 412 VAL A O 1
ATOM 3318 N N . ASN A 1 413 ? -159.999 -9.466 191.033 1.00 73.00 413 ASN A N 1
ATOM 3319 C CA . ASN A 1 413 ? -159.256 -8.463 191.806 1.00 73.00 413 ASN A CA 1
ATOM 3320 C C . ASN A 1 413 ? -160.174 -7.431 192.458 1.00 73.00 413 ASN A C 1
ATOM 3322 O O . ASN A 1 413 ? -159.871 -6.961 193.553 1.00 73.00 413 ASN A O 1
ATOM 3326 N N . LYS A 1 414 ? -161.339 -7.146 191.867 1.00 72.38 414 LYS A N 1
ATOM 3327 C CA . LYS A 1 414 ? -162.395 -6.411 192.569 1.00 72.38 414 LYS A CA 1
ATOM 3328 C C . LYS A 1 414 ? -162.840 -7.151 193.841 1.00 72.38 414 LYS A C 1
ATOM 3330 O O . LYS A 1 414 ? -163.164 -6.509 194.834 1.00 72.38 414 LYS A O 1
ATOM 3335 N N . GLN A 1 415 ? -162.794 -8.486 193.845 1.00 73.25 415 GLN A N 1
ATOM 3336 C CA . GLN A 1 415 ? -163.050 -9.307 195.034 1.00 73.25 415 GLN A CA 1
ATOM 3337 C C . GLN A 1 415 ? -161.845 -9.347 195.997 1.00 73.25 415 GLN A C 1
ATOM 3339 O O . GLN A 1 415 ? -162.039 -9.208 197.203 1.00 73.25 415 GLN A O 1
ATOM 3344 N N . LEU A 1 416 ? -160.603 -9.459 195.503 1.00 71.31 416 LEU A N 1
ATOM 3345 C CA . LEU A 1 416 ? -159.386 -9.493 196.333 1.00 71.31 416 LEU A CA 1
ATOM 3346 C C . LEU A 1 416 ? -159.088 -8.149 197.008 1.00 71.31 416 LEU A C 1
ATOM 3348 O O . LEU A 1 416 ? -158.700 -8.127 198.173 1.00 71.31 416 LEU A O 1
ATOM 3352 N N . SER A 1 417 ? -159.302 -7.027 196.317 1.00 72.56 417 SER A N 1
ATOM 3353 C CA . SER A 1 417 ? -159.123 -5.690 196.892 1.00 72.56 417 SER A CA 1
ATOM 3354 C C . SER A 1 417 ? -160.022 -5.475 198.112 1.00 72.56 417 SER A C 1
ATOM 3356 O O . SER A 1 417 ? -159.598 -4.795 199.039 1.00 72.56 417 SER A O 1
ATOM 3358 N N . ASN A 1 418 ? -161.205 -6.103 198.155 1.00 69.94 418 ASN A N 1
ATOM 3359 C CA . ASN A 1 418 ? -162.086 -6.083 199.327 1.00 69.94 418 ASN A CA 1
ATOM 3360 C C . ASN A 1 418 ? -161.531 -6.925 200.497 1.00 69.94 418 ASN A C 1
ATOM 3362 O O . ASN A 1 418 ? -161.747 -6.582 201.660 1.00 69.94 418 ASN A O 1
ATOM 3366 N N . ILE A 1 419 ? -160.785 -8.002 200.213 1.00 75.12 419 ILE A N 1
ATOM 3367 C CA . ILE A 1 419 ? -160.151 -8.870 201.224 1.00 75.12 419 ILE A CA 1
ATOM 3368 C C . ILE A 1 419 ? -158.842 -8.253 201.750 1.00 75.12 419 ILE A C 1
ATOM 3370 O O . ILE A 1 419 ? -158.584 -8.284 202.951 1.00 75.12 419 ILE A O 1
ATOM 3374 N N . LEU A 1 420 ? -158.016 -7.640 200.895 1.00 69.56 420 LEU A N 1
ATOM 3375 C CA . LEU A 1 420 ? -156.747 -7.016 201.301 1.00 69.56 420 LEU A CA 1
ATOM 3376 C C . LEU A 1 420 ? -156.946 -5.793 202.202 1.00 69.56 420 LEU A C 1
ATOM 3378 O O . LEU A 1 420 ? -156.177 -5.612 203.141 1.00 69.56 420 LEU A O 1
ATOM 3382 N N . THR A 1 421 ? -158.007 -5.005 202.007 1.00 73.62 421 THR A N 1
ATOM 3383 C CA . THR A 1 421 ? -158.405 -3.974 202.984 1.00 73.62 421 THR A CA 1
ATOM 3384 C C . THR A 1 421 ? -158.754 -4.562 204.352 1.00 73.62 421 THR A C 1
ATOM 3386 O O . THR A 1 421 ? -158.517 -3.918 205.370 1.00 73.62 421 THR A O 1
ATOM 3389 N N . SER A 1 422 ? -159.245 -5.805 204.402 1.00 72.69 422 SER A N 1
ATOM 3390 C CA . SER A 1 422 ? -159.456 -6.537 205.654 1.00 72.69 422 SER A CA 1
ATOM 3391 C C . SER A 1 422 ? -158.140 -7.057 206.260 1.00 72.69 422 SER A C 1
ATOM 3393 O O . SER A 1 422 ? -157.994 -7.003 207.479 1.00 72.69 422 SER A O 1
ATOM 3395 N N . HIS A 1 423 ? -157.155 -7.486 205.457 1.00 73.12 423 HIS A N 1
ATOM 3396 C CA . HIS A 1 423 ? -155.843 -7.937 205.962 1.00 73.12 423 HIS A CA 1
ATOM 3397 C C . HIS A 1 423 ? -154.916 -6.774 206.373 1.00 73.12 423 HIS A C 1
ATOM 3399 O O . HIS A 1 423 ? -154.161 -6.891 207.340 1.00 73.12 423 HIS A O 1
ATOM 3405 N N . GLY A 1 424 ? -154.989 -5.628 205.686 1.00 69.75 424 GLY A N 1
ATOM 3406 C CA . GLY A 1 424 ? -154.282 -4.397 206.057 1.00 69.75 424 GLY A CA 1
ATOM 3407 C C . GLY A 1 424 ? -154.657 -3.881 207.452 1.00 69.75 424 GLY A C 1
ATOM 3408 O O . GLY A 1 424 ? -153.825 -3.280 208.124 1.00 69.75 424 GLY A O 1
ATOM 3409 N N . ALA A 1 425 ? -155.864 -4.188 207.935 1.00 69.31 425 ALA A N 1
ATOM 3410 C CA . ALA A 1 425 ? -156.273 -3.900 209.309 1.00 69.31 425 ALA A CA 1
ATOM 3411 C C . ALA A 1 425 ? -155.655 -4.864 210.344 1.00 69.31 425 ALA A C 1
ATOM 3413 O O . ALA A 1 425 ? -155.475 -4.477 211.494 1.00 69.31 425 ALA A O 1
ATOM 3414 N N . LEU A 1 426 ? -155.295 -6.091 209.944 1.00 74.69 426 LEU A N 1
ATOM 3415 C CA . LEU A 1 426 ? -154.779 -7.130 210.843 1.00 74.69 426 LEU A CA 1
ATOM 3416 C C . LEU A 1 426 ? -153.252 -7.039 211.048 1.00 74.69 426 LEU A C 1
ATOM 3418 O O . LEU A 1 426 ? -152.764 -7.182 212.166 1.00 74.69 426 LEU A O 1
ATOM 3422 N N . ASN A 1 427 ? -152.477 -6.758 209.990 1.00 72.50 427 ASN A N 1
ATOM 3423 C CA . ASN A 1 427 ? -151.005 -6.701 210.080 1.00 72.50 427 ASN A CA 1
ATOM 3424 C C . ASN A 1 427 ? -150.487 -5.447 210.802 1.00 72.50 427 ASN A C 1
ATOM 3426 O O . ASN A 1 427 ? -149.491 -5.512 211.516 1.00 72.50 427 ASN A O 1
ATOM 3430 N N . ALA A 1 428 ? -151.183 -4.315 210.670 1.00 74.19 428 ALA A N 1
ATOM 3431 C CA . ALA A 1 428 ? -150.858 -3.095 211.411 1.00 74.19 428 ALA A CA 1
ATOM 3432 C C . ALA A 1 428 ? -151.019 -3.257 212.940 1.00 74.19 428 ALA A C 1
ATOM 3434 O O . ALA A 1 428 ? -150.411 -2.503 213.701 1.00 74.19 428 ALA A O 1
ATOM 3435 N N . GLU A 1 429 ? -151.815 -4.234 213.394 1.00 70.62 429 GLU A N 1
ATOM 3436 C CA . GLU A 1 429 ? -151.865 -4.674 214.795 1.00 70.62 429 GLU A CA 1
ATOM 3437 C C . GLU A 1 429 ? -150.701 -5.608 215.159 1.00 70.62 429 GLU A C 1
ATOM 3439 O O . GLU A 1 429 ? -150.137 -5.472 216.245 1.00 70.62 429 GLU A O 1
ATOM 3444 N N . HIS A 1 430 ? -150.297 -6.510 214.254 1.00 70.81 430 HIS A N 1
ATOM 3445 C CA . HIS A 1 430 ? -149.178 -7.432 214.488 1.00 70.81 430 HIS A CA 1
ATOM 3446 C C . HIS A 1 430 ? -147.838 -6.698 214.653 1.00 70.81 430 HIS A C 1
ATOM 3448 O O . HIS A 1 430 ? -147.092 -6.975 215.590 1.00 70.81 430 HIS A O 1
ATOM 3454 N N . ASP A 1 431 ? -147.539 -5.705 213.813 1.00 71.56 431 ASP A N 1
ATOM 3455 C CA . ASP A 1 431 ? -146.210 -5.078 213.838 1.00 71.56 431 ASP A CA 1
ATOM 3456 C C . ASP A 1 431 ? -146.036 -4.030 214.945 1.00 71.56 431 ASP A C 1
ATOM 3458 O O . ASP A 1 431 ? -144.923 -3.850 215.436 1.00 71.56 431 ASP A O 1
ATOM 3462 N N . ARG A 1 432 ? -147.118 -3.422 215.460 1.00 70.19 432 ARG A N 1
ATOM 3463 C CA . ARG A 1 432 ? -147.047 -2.691 216.744 1.00 70.19 432 ARG A CA 1
ATOM 3464 C C . ARG A 1 432 ? -146.571 -3.600 217.884 1.00 70.19 432 ARG A C 1
ATOM 3466 O O . ARG A 1 432 ? -145.942 -3.110 218.819 1.00 70.19 432 ARG A O 1
ATOM 3473 N N . MET A 1 433 ? -146.836 -4.907 217.802 1.00 68.38 433 MET A N 1
ATOM 3474 C CA . MET A 1 433 ? -146.332 -5.882 218.772 1.00 68.38 433 MET A CA 1
ATOM 3475 C C . MET A 1 433 ? -144.869 -6.279 218.507 1.00 68.38 433 MET A C 1
ATOM 3477 O O . MET A 1 433 ? -144.120 -6.458 219.467 1.00 68.38 433 MET A O 1
ATOM 3481 N N . LEU A 1 434 ? -144.417 -6.356 217.245 1.00 72.75 434 LEU A N 1
ATOM 3482 C CA . LEU A 1 434 ? -143.008 -6.640 216.906 1.00 72.75 434 LEU A CA 1
ATOM 3483 C C . LEU A 1 434 ? -142.063 -5.447 217.150 1.00 72.75 434 LEU A C 1
ATOM 3485 O O . LEU A 1 434 ? -140.997 -5.654 217.730 1.00 72.75 434 LEU A O 1
ATOM 3489 N N . ASP A 1 435 ? -142.448 -4.210 216.795 1.00 66.50 435 ASP A N 1
ATOM 3490 C CA . ASP A 1 435 ? -141.694 -2.972 217.109 1.00 66.50 435 ASP A CA 1
ATOM 3491 C C . ASP A 1 435 ? -141.539 -2.795 218.634 1.00 66.50 435 ASP A C 1
ATOM 3493 O O . ASP A 1 435 ? -140.507 -2.332 219.118 1.00 66.50 435 ASP A O 1
ATOM 3497 N N . SER A 1 436 ? -142.508 -3.282 219.420 1.00 67.81 436 SER A N 1
ATOM 3498 C CA . SER A 1 436 ? -142.385 -3.398 220.878 1.00 67.81 436 SER A CA 1
ATOM 3499 C C . SER A 1 436 ? -141.390 -4.483 221.313 1.00 67.81 436 SER A C 1
ATOM 3501 O O . SER A 1 436 ? -140.688 -4.292 222.304 1.00 67.81 436 SER A O 1
ATOM 3503 N N . SER A 1 437 ? -141.320 -5.621 220.616 1.00 67.06 437 SER A N 1
ATOM 3504 C CA . SER A 1 437 ? -140.450 -6.746 220.989 1.00 67.06 437 SER A CA 1
ATOM 3505 C C . SER A 1 437 ? -138.977 -6.498 220.637 1.00 67.06 437 SER A C 1
ATOM 3507 O O . SER A 1 437 ? -138.099 -6.762 221.456 1.00 67.06 437 SER A O 1
ATOM 3509 N N . MET A 1 438 ? -138.682 -5.962 219.447 1.00 70.81 438 MET A N 1
ATOM 3510 C CA . MET A 1 438 ? -137.295 -5.774 218.990 1.00 70.81 438 MET A CA 1
ATOM 3511 C C . MET A 1 438 ? -136.602 -4.574 219.644 1.00 70.81 438 MET A C 1
ATOM 3513 O O . MET A 1 438 ? -135.413 -4.660 219.952 1.00 70.81 438 MET A O 1
ATOM 3517 N N . ARG A 1 439 ? -137.322 -3.473 219.917 1.00 70.25 439 ARG A N 1
ATOM 3518 C CA . ARG A 1 439 ? -136.771 -2.355 220.707 1.00 70.25 439 ARG A CA 1
ATOM 3519 C C . ARG A 1 439 ? -136.340 -2.811 222.104 1.00 70.25 439 ARG A C 1
ATOM 3521 O O . ARG A 1 439 ? -135.299 -2.371 222.581 1.00 70.25 439 ARG A O 1
ATOM 3528 N N . LEU A 1 440 ? -137.087 -3.734 222.721 1.00 70.44 440 LEU A N 1
ATOM 3529 C CA . LEU A 1 440 ? -136.727 -4.345 224.006 1.00 70.44 440 LEU A CA 1
ATOM 3530 C C . LEU A 1 440 ? -135.486 -5.246 223.908 1.00 70.44 440 LEU A C 1
ATOM 3532 O O . LEU A 1 440 ? -134.635 -5.189 224.794 1.00 70.44 440 LEU A O 1
ATOM 3536 N N . GLU A 1 441 ? -135.340 -6.050 222.849 1.00 67.88 441 GLU A N 1
ATOM 3537 C CA . GLU A 1 441 ? -134.144 -6.890 222.678 1.00 67.88 441 GLU A CA 1
ATOM 3538 C C . GLU A 1 441 ? -132.876 -6.074 222.381 1.00 67.88 441 GLU A C 1
ATOM 3540 O O . GLU A 1 441 ? -131.811 -6.368 222.926 1.00 67.88 441 GLU A O 1
ATOM 3545 N N . ALA A 1 442 ? -132.955 -5.029 221.554 1.00 66.56 442 ALA A N 1
ATOM 3546 C CA . ALA A 1 442 ? -131.767 -4.274 221.154 1.00 66.56 442 ALA A CA 1
ATOM 3547 C C . ALA A 1 442 ? -131.233 -3.354 222.267 1.00 66.56 442 ALA A C 1
ATOM 3549 O O . ALA A 1 442 ? -130.021 -3.339 222.492 1.00 66.56 442 ALA A O 1
ATOM 3550 N N . ASP A 1 443 ? -132.108 -2.699 223.042 1.00 67.44 443 ASP A N 1
ATOM 3551 C CA . ASP A 1 443 ? -131.723 -1.989 224.276 1.00 67.44 443 ASP A CA 1
ATOM 3552 C C . ASP A 1 443 ? -130.965 -2.912 225.257 1.00 67.44 443 ASP A C 1
ATOM 3554 O O . ASP A 1 443 ? -130.108 -2.453 226.022 1.00 67.44 443 ASP A O 1
ATOM 3558 N N . MET A 1 444 ? -131.231 -4.227 225.233 1.00 68.25 444 MET A N 1
ATOM 3559 C CA . MET A 1 444 ? -130.466 -5.210 226.011 1.00 68.25 444 MET A CA 1
ATOM 3560 C C . MET A 1 444 ? -129.101 -5.562 225.392 1.00 68.25 444 MET A C 1
ATOM 3562 O O . MET A 1 444 ? -128.145 -5.808 226.137 1.00 68.25 444 MET A O 1
ATOM 3566 N N . VAL A 1 445 ? -128.958 -5.572 224.060 1.00 70.38 445 VAL A N 1
ATOM 3567 C CA . VAL A 1 445 ? -127.678 -5.864 223.377 1.00 70.38 445 VAL A CA 1
ATOM 3568 C C . VAL A 1 445 ? -126.728 -4.658 223.395 1.00 70.38 445 VAL A C 1
ATOM 3570 O O . VAL A 1 445 ? -125.526 -4.833 223.614 1.00 70.38 445 VAL A O 1
ATOM 3573 N N . GLU A 1 446 ? -127.235 -3.437 223.205 1.00 68.25 446 GLU A N 1
ATOM 3574 C CA . GLU A 1 446 ? -126.442 -2.197 223.193 1.00 68.25 446 GLU A CA 1
ATOM 3575 C C . GLU A 1 446 ? -125.896 -1.844 224.590 1.00 68.25 446 GLU A C 1
ATOM 3577 O O . GLU A 1 446 ? -124.726 -1.470 224.716 1.00 68.25 446 GLU A O 1
ATOM 3582 N N . ARG A 1 447 ? -126.664 -2.110 225.661 1.00 66.25 447 ARG A N 1
ATOM 3583 C CA . ARG A 1 447 ? -126.152 -2.098 227.047 1.00 66.25 447 ARG A CA 1
ATOM 3584 C C . ARG A 1 447 ? -125.025 -3.110 227.258 1.00 66.25 447 ARG A C 1
ATOM 3586 O O . ARG A 1 447 ? -123.963 -2.734 227.749 1.00 66.25 447 ARG A O 1
ATOM 3593 N N . ASN A 1 448 ? -125.207 -4.355 226.807 1.00 68.50 448 ASN A N 1
ATOM 3594 C CA . ASN A 1 448 ? -124.184 -5.397 226.952 1.00 68.50 448 ASN A CA 1
ATOM 3595 C C . ASN A 1 448 ? -122.879 -5.065 226.204 1.00 68.50 448 ASN A C 1
ATOM 3597 O O . ASN A 1 448 ? -121.785 -5.375 226.682 1.00 68.50 448 ASN A O 1
ATOM 3601 N N . ARG A 1 449 ? -122.952 -4.434 225.024 1.00 69.06 449 ARG A N 1
ATOM 3602 C CA . ARG A 1 449 ? -121.750 -4.055 224.259 1.00 69.06 449 ARG A CA 1
ATOM 3603 C C . ARG A 1 449 ? -121.027 -2.841 224.838 1.00 69.06 449 ARG A C 1
ATOM 3605 O O . ARG A 1 449 ? -119.798 -2.886 224.925 1.00 69.06 449 ARG A O 1
ATOM 3612 N N . ASN A 1 450 ? -121.750 -1.798 225.247 1.00 68.69 450 ASN A N 1
ATOM 3613 C CA . ASN A 1 450 ? -121.148 -0.606 225.850 1.00 68.69 450 ASN A CA 1
ATOM 3614 C C . ASN A 1 450 ? -120.447 -0.938 227.178 1.00 68.69 450 ASN A C 1
ATOM 3616 O O . ASN A 1 450 ? -119.319 -0.492 227.393 1.00 68.69 450 ASN A O 1
ATOM 3620 N N . GLU A 1 451 ? -121.029 -1.815 228.005 1.00 65.12 451 GLU A N 1
ATOM 3621 C CA . GLU A 1 451 ? -120.368 -2.348 229.206 1.00 65.12 451 GLU A CA 1
ATOM 3622 C C . GLU A 1 451 ? -119.105 -3.147 228.860 1.00 65.12 451 GLU A C 1
ATOM 3624 O O . GLU A 1 451 ? -118.034 -2.917 229.431 1.00 65.12 451 GLU A O 1
ATOM 3629 N N . ARG A 1 452 ? -119.180 -4.043 227.867 1.00 62.94 452 ARG A N 1
ATOM 3630 C CA . ARG A 1 452 ? -118.033 -4.873 227.479 1.00 62.94 452 ARG A CA 1
ATOM 3631 C C . ARG A 1 452 ? -116.876 -4.057 226.900 1.00 62.94 452 ARG A C 1
ATOM 3633 O O . ARG A 1 452 ? -115.717 -4.397 227.137 1.00 62.94 452 ARG A O 1
ATOM 3640 N N . SER A 1 453 ? -117.150 -2.988 226.156 1.00 66.62 453 SER A N 1
ATOM 3641 C CA . SER A 1 453 ? -116.074 -2.183 225.571 1.00 66.62 453 SER A CA 1
ATOM 3642 C C . SER A 1 453 ? -115.519 -1.131 226.531 1.00 66.62 453 SER A C 1
ATOM 3644 O O . SER A 1 453 ? -114.322 -0.862 226.478 1.00 66.62 453 SER A O 1
ATOM 3646 N N . MET A 1 454 ? -116.320 -0.579 227.448 1.00 62.94 454 MET A N 1
ATOM 3647 C CA . MET A 1 454 ? -115.807 0.257 228.543 1.00 62.94 454 MET A CA 1
ATOM 3648 C C . MET A 1 454 ? -114.851 -0.542 229.447 1.00 62.94 454 MET A C 1
ATOM 3650 O O . MET A 1 454 ? -113.815 -0.019 229.856 1.00 62.94 454 MET A O 1
ATOM 3654 N N . LEU A 1 455 ? -115.125 -1.838 229.656 1.00 64.62 455 LEU A N 1
ATOM 3655 C CA . LEU A 1 455 ? -114.193 -2.774 230.299 1.00 64.62 455 LEU A CA 1
ATOM 3656 C C . LEU A 1 455 ? -112.898 -2.971 229.485 1.00 64.62 455 LEU A C 1
ATOM 3658 O O . LEU A 1 455 ? -111.809 -2.951 230.061 1.00 64.62 455 LEU A O 1
ATOM 3662 N N . MET A 1 456 ? -112.972 -3.062 228.149 1.00 59.06 456 MET A N 1
ATOM 3663 C CA . MET A 1 456 ? -111.770 -3.064 227.290 1.00 59.06 456 MET A CA 1
ATOM 3664 C C . MET A 1 456 ? -111.021 -1.715 227.307 1.00 59.06 456 MET A C 1
ATOM 3666 O O . MET A 1 456 ? -109.798 -1.692 227.156 1.00 59.06 456 MET A O 1
ATOM 3670 N N . GLY A 1 457 ? -111.728 -0.611 227.577 1.00 57.59 457 GLY A N 1
ATOM 3671 C CA . GLY A 1 457 ? -111.184 0.718 227.870 1.00 57.59 457 GLY A CA 1
ATOM 3672 C C . GLY A 1 457 ? -110.386 0.833 229.177 1.00 57.59 457 GLY A C 1
ATOM 3673 O O . GLY A 1 457 ? -109.676 1.819 229.353 1.00 57.59 457 GLY A O 1
ATOM 3674 N N . LEU A 1 458 ? -110.426 -0.144 230.083 1.00 59.38 458 LEU A N 1
ATOM 3675 C CA . LEU A 1 458 ? -109.673 -0.089 231.346 1.00 59.38 458 LEU A CA 1
ATOM 3676 C C . LEU A 1 458 ? -108.423 -0.976 231.336 1.00 59.38 458 LEU A C 1
ATOM 3678 O O . LEU A 1 458 ? -107.421 -0.618 231.950 1.00 59.38 458 LEU A O 1
ATOM 3682 N N . ILE A 1 459 ? -108.441 -2.081 230.584 1.00 58.03 459 ILE A N 1
ATOM 3683 C CA . ILE A 1 459 ? -107.343 -3.061 230.584 1.00 58.03 459 ILE A CA 1
ATOM 3684 C C . ILE A 1 459 ? -106.109 -2.543 229.842 1.00 58.03 459 ILE A C 1
ATOM 3686 O O . ILE A 1 459 ? -104.991 -2.720 230.319 1.00 58.03 459 ILE A O 1
ATOM 3690 N N . LYS A 1 460 ? -106.259 -1.854 228.705 1.00 53.75 460 LYS A N 1
ATOM 3691 C CA . LYS A 1 460 ? -105.067 -1.413 227.959 1.00 53.75 460 LYS A CA 1
ATOM 3692 C C . LYS A 1 460 ? -104.421 -0.134 228.514 1.00 53.75 460 LYS A C 1
ATOM 3694 O O . LYS A 1 460 ? -103.297 0.170 228.157 1.00 53.75 460 LYS A O 1
ATOM 3699 N N . LYS A 1 461 ? -105.077 0.553 229.462 1.00 56.53 461 LYS A N 1
ATOM 3700 C CA . LYS A 1 461 ? -104.475 1.596 230.320 1.00 56.53 461 LYS A CA 1
ATOM 3701 C C . LYS A 1 461 ? -103.601 1.019 231.459 1.00 56.53 461 LYS A C 1
ATOM 3703 O O . LYS A 1 461 ? -103.101 1.799 232.263 1.00 56.53 461 LYS A O 1
ATOM 3708 N N . GLN A 1 462 ? -103.429 -0.310 231.549 1.00 54.28 462 GLN A N 1
ATOM 3709 C CA . GLN A 1 462 ? -102.646 -0.992 232.596 1.00 54.28 462 GLN A CA 1
ATOM 3710 C C . GLN A 1 462 ? -101.367 -1.712 232.119 1.00 54.28 462 GLN A C 1
ATOM 3712 O O . GLN A 1 462 ? -100.660 -2.238 232.972 1.00 54.28 462 GLN A O 1
ATOM 3717 N N . TRP A 1 463 ? -101.050 -1.761 230.820 1.00 52.19 463 TRP A N 1
ATOM 3718 C CA . TRP A 1 463 ? -99.855 -2.457 230.311 1.00 52.19 463 TRP A CA 1
ATOM 3719 C C . TRP A 1 463 ? -99.104 -1.575 229.302 1.00 52.19 463 TRP A C 1
ATOM 3721 O O . TRP A 1 463 ? -99.445 -1.588 228.118 1.00 52.19 463 TRP A O 1
ATOM 3731 N N . ASP A 1 464 ? -98.092 -0.879 229.835 1.00 41.09 464 ASP A N 1
ATOM 3732 C CA . ASP A 1 464 ? -97.019 -0.097 229.185 1.00 41.09 464 ASP A CA 1
ATOM 3733 C C . ASP A 1 464 ? -97.404 1.190 228.431 1.00 41.09 464 ASP A C 1
ATOM 3735 O O . ASP A 1 464 ? -96.508 2.061 228.315 1.00 41.09 464 ASP A O 1
#

Mean predicted aligned error: 20.57 Å

Nearest PDB structures (foldseek):
  9e9r-assembly1_A  TM=3.944E-01  e=3.101E+00  Homo sapiens

Secondary structure (DSSP, 8-state):
--------------------------EEETTT---HHHHHHHTT-HHHHHHHHHH-GGGGGPEEEEE-TTT--EEEEE-HHHHHHHSTT----TTHHHHHHHHHHHHHHHHHH-GGGGT---TTS--HHHHHHHH-SS--HHHHHHHHHH-GGGGT---TTS--HHHHHHHSS-S-HHHHHHHHHHHHHHHHHHHHHHHHHHHHHHHHHHHHHHHHHHHHHHHHHHHHHHHHHHHHHHHHHHHHHHHHHHHHHHHHHHHHHHHHHHHHHHHHHHHHHHHHHHHHHHHHHHHHHHHHHHHHHHHHHHHHHHHHHHHHHHHHHHHHHHHHHHHHHHHHHHHHHHHHHHHHHHHHHHHHHHHHHHHHHHHHHHHHHHHHHHHHHHHHHHHHHHHHHHHHHHHHHHHHHHHHHHHHHHHHHHHHHHHHHHHHHHHHHHHHHHHHHHHHHHHHHHHHHHHHHHHGGG--

Foldseek 3Di:
DDDDDDDDPDDDDDDDPPPPPDDDQAEDEPPPDQDPLRVCLVVLVLVSNQVCCVVPVVLQSYKYFYADPPPRDTPKIAGSLLSLLLPLDPDDDPPNVVSNVSSLSSLLSSCVSPLCLQVDAMPQRDGSLLNNLQRDPQRDLSSLLSSCVSPVCLQVRATNVRDGSLRSLVPPDDDDPRSVSNVVSNVVSNVVVVVVVVVVVVVVVVVVVVVVVVVVVVVVVVVVVVVVVVVVVVVVVVVVVVVVVVVVVVVVVVVVVVVVVVVVVVVVVVVVVVVVVVVVVVVVVVVVVVVVVVVVVVVVVVVVVVVVVVVVVVVVVVVVVVVVVVVVVVVVVVVVVVVVVVVVVVVVVVVVVVVVVVVVVVVVVVVVVVVVVVVVVVVVVVVVVVVVVVVPPVVVVVVVVCVVVVVVVVVVVVVVVVVVVVVVVVVVVVVVVVVVVVVVVVVVVVVVVVVVVVVVVVVVVPDD

InterPro domains:
  IPR052420 Espin and Espin-like domain-containing protein [PTHR24153] (11-420)

pLDDT: mean 79.31, std 15.62, range [28.36, 96.62]

Sequence (464 aa):
MDSNSRSSNSGKIPAGPQSSGGEGRTEVDYYLNPTELFRWINYRRWDGAKARVLSHPEECSTWIVSRHSSDGRILWRHLPLHLVCMQVHTEEDEDINSRQKSIEELIDVLLEAYPEGAQEADDQGMLPLHLLVANSAQPNDRIIGALILAFPSATEVLDKYGRTPMDLLREKASDGPAREAAIRAFARAKRTMDMLGRRVEDKHVSKLRDIESTSQNERMASQRIIMRLEQELEETRKAAKQMELHRRSRDDSTAKLERTIQNLQDDLEQQKQITQSVKRERDELLLRTEMLESQAQETEQNHHQVKEQMEGLQQEHADTVASMKSEVSTAKAMAAALESQMRSRFTNEEYLTNTVADLETKLADRQVEYERELKKLQNERDALEDENTTLGRNNEDLEKRITSLQNKLNEVNKQLSNILTSHGALNAEHDRMLDSSMRLEADMVERNRNERSMLMGLIKKQWD

Organism: NCBI:txid210454